Protein AF-A0A2P6V3L1-F1 (afdb_monomer_lite)

Structure (mmCIF, N/CA/C/O backbone):
data_AF-A0A2P6V3L1-F1
#
_entry.id   AF-A0A2P6V3L1-F1
#
loop_
_atom_site.group_PDB
_atom_site.id
_atom_site.type_symbol
_atom_site.label_atom_id
_atom_site.label_alt_id
_atom_site.label_comp_id
_atom_site.label_asym_id
_atom_site.label_entity_id
_atom_site.label_seq_id
_atom_site.pdbx_PDB_ins_code
_atom_site.Cartn_x
_atom_site.Cartn_y
_atom_site.Cartn_z
_atom_site.occupancy
_atom_site.B_iso_or_equiv
_atom_site.auth_seq_id
_atom_site.auth_comp_id
_atom_site.auth_asym_id
_atom_site.auth_atom_id
_atom_site.pdbx_PDB_model_num
ATOM 1 N N . MET A 1 1 ? 8.896 -0.816 -74.696 1.00 37.78 1 MET A N 1
ATOM 2 C CA . MET A 1 1 ? 9.570 0.491 -74.574 1.00 37.78 1 MET A CA 1
ATOM 3 C C . MET A 1 1 ? 8.512 1.565 -74.374 1.00 37.78 1 MET A C 1
ATOM 5 O O . MET A 1 1 ? 7.807 1.877 -75.319 1.00 37.78 1 MET A O 1
ATOM 9 N N . CYS A 1 2 ? 8.403 2.082 -73.152 1.00 23.98 2 CYS A N 1
ATOM 10 C CA . CYS A 1 2 ? 7.923 3.429 -72.828 1.00 23.98 2 CYS A CA 1
ATOM 11 C C . CYS A 1 2 ? 8.887 3.958 -71.746 1.00 23.98 2 CYS A C 1
ATOM 13 O O . CYS A 1 2 ? 9.281 3.156 -70.894 1.00 23.98 2 CYS A O 1
ATOM 15 N N . PRO A 1 3 ? 9.351 5.216 -71.835 1.00 32.38 3 PRO A N 1
ATOM 16 C CA . PRO A 1 3 ? 10.525 5.694 -71.113 1.00 32.38 3 PRO A CA 1
ATOM 17 C C . PRO A 1 3 ? 10.222 6.103 -69.665 1.00 32.38 3 PRO A C 1
ATOM 19 O O . PRO A 1 3 ? 9.070 6.211 -69.249 1.00 32.38 3 PRO A O 1
ATOM 22 N N . GLU A 1 4 ? 11.315 6.284 -68.931 1.00 28.19 4 GLU A N 1
ATOM 23 C CA . GLU A 1 4 ? 11.467 6.486 -67.492 1.00 28.19 4 GLU A CA 1
ATOM 24 C C . GLU A 1 4 ? 10.636 7.596 -66.829 1.00 28.19 4 GLU A C 1
ATOM 26 O O . GLU A 1 4 ? 10.233 8.600 -67.411 1.00 28.19 4 GLU A O 1
ATOM 31 N N . GLN A 1 5 ? 10.468 7.366 -65.528 1.00 36.22 5 GLN A N 1
ATOM 32 C CA . GLN A 1 5 ? 9.923 8.203 -64.469 1.00 36.22 5 GLN A CA 1
ATOM 33 C C . GLN A 1 5 ? 10.334 9.687 -64.550 1.00 36.22 5 GLN A C 1
ATOM 35 O O . GLN A 1 5 ? 11.491 10.037 -64.330 1.00 36.22 5 GLN A O 1
ATOM 40 N N . ALA A 1 6 ? 9.354 10.583 -64.698 1.00 31.94 6 ALA A N 1
ATOM 41 C CA . ALA A 1 6 ? 9.488 11.953 -64.211 1.00 31.94 6 ALA A CA 1
ATOM 42 C C . ALA A 1 6 ? 9.197 11.950 -62.702 1.00 31.94 6 ALA A C 1
ATOM 44 O O . ALA A 1 6 ? 8.049 11.823 -62.268 1.00 31.94 6 ALA A O 1
ATOM 45 N N . SER A 1 7 ? 10.250 12.049 -61.895 1.00 34.34 7 SER A N 1
ATOM 46 C CA . SER A 1 7 ? 10.140 12.311 -60.465 1.00 34.34 7 SER A CA 1
ATOM 47 C C . SER A 1 7 ? 9.341 13.603 -60.244 1.00 34.34 7 SER A C 1
ATOM 49 O O . SER A 1 7 ? 9.647 14.655 -60.806 1.00 34.34 7 SER A O 1
ATOM 51 N N . ARG A 1 8 ? 8.302 13.560 -59.401 1.00 41.12 8 ARG A N 1
ATOM 52 C CA . ARG A 1 8 ? 7.782 14.784 -58.778 1.00 41.12 8 ARG A CA 1
ATOM 53 C C . ARG A 1 8 ? 8.862 15.267 -57.814 1.00 41.12 8 ARG A C 1
ATOM 55 O O . ARG A 1 8 ? 8.897 14.841 -56.662 1.00 41.12 8 ARG A O 1
ATOM 62 N N . ALA A 1 9 ? 9.790 16.083 -58.306 1.00 43.53 9 ALA A N 1
ATOM 63 C CA . ALA A 1 9 ? 10.748 16.778 -57.462 1.00 43.53 9 ALA A CA 1
ATOM 64 C C . ALA A 1 9 ? 9.971 17.528 -56.368 1.00 43.53 9 ALA A C 1
ATOM 66 O O . ALA A 1 9 ? 9.026 18.260 -56.673 1.00 43.53 9 ALA A O 1
ATOM 67 N N . ARG A 1 10 ? 10.339 17.330 -55.093 1.00 47.22 10 ARG A N 1
ATOM 68 C CA . ARG A 1 10 ? 9.908 18.234 -54.016 1.00 47.22 10 ARG A CA 1
ATOM 69 C C . ARG A 1 10 ? 10.205 19.658 -54.481 1.00 47.22 10 ARG A C 1
ATOM 71 O O . ARG A 1 10 ? 11.307 19.904 -54.974 1.00 47.22 10 ARG A O 1
ATOM 78 N N . ALA A 1 11 ? 9.242 20.568 -54.337 1.00 52.59 11 ALA A N 1
ATOM 79 C CA . ALA A 1 11 ? 9.505 21.984 -54.552 1.00 52.59 11 ALA A CA 1
ATOM 80 C C . ALA A 1 11 ? 10.749 22.361 -53.724 1.00 52.59 11 ALA A C 1
ATOM 82 O O . ALA A 1 11 ? 10.802 22.011 -52.539 1.00 52.59 11 ALA A O 1
ATOM 83 N N . PRO A 1 12 ? 11.789 22.959 -54.328 1.00 59.66 12 PRO A N 1
ATOM 84 C CA . PRO A 1 12 ? 12.985 23.310 -53.581 1.00 59.66 12 PRO A CA 1
ATOM 85 C C . PRO A 1 12 ? 12.605 24.330 -52.506 1.00 59.66 12 PRO A C 1
ATOM 87 O O . PRO A 1 12 ? 11.958 25.325 -52.813 1.00 59.66 12 PRO A O 1
ATOM 90 N N . SER A 1 13 ? 13.007 24.096 -51.256 1.00 63.91 13 SER A N 1
ATOM 91 C CA . SER A 1 13 ? 12.918 25.116 -50.209 1.00 63.91 13 SER A CA 1
ATOM 92 C C . SER A 1 13 ? 13.825 26.289 -50.582 1.00 63.91 13 SER A C 1
ATOM 94 O O . SER A 1 13 ? 14.989 26.076 -50.938 1.00 63.91 13 SER A O 1
ATOM 96 N N . CYS A 1 14 ? 13.305 27.509 -50.518 1.00 70.69 14 CYS A N 1
ATOM 97 C CA . CYS A 1 14 ? 14.048 28.725 -50.829 1.00 70.69 14 CYS A CA 1
ATOM 98 C C . CYS A 1 14 ? 13.760 29.827 -49.803 1.00 70.69 14 CYS A C 1
ATOM 100 O O . CYS A 1 14 ? 12.819 29.724 -49.018 1.00 70.69 14 CYS A O 1
ATOM 102 N N . LEU A 1 15 ? 14.569 30.885 -49.806 1.00 72.69 15 LEU A N 1
ATOM 103 C CA . LEU A 1 15 ? 14.202 32.157 -49.184 1.00 72.69 15 LEU A CA 1
ATOM 104 C C . LEU A 1 15 ? 13.597 33.063 -50.258 1.00 72.69 15 LEU A C 1
ATOM 106 O O . LEU A 1 15 ? 14.152 33.128 -51.351 1.00 72.69 15 LEU A O 1
ATOM 110 N N . ALA A 1 16 ? 12.488 33.732 -49.943 1.00 70.06 16 ALA A N 1
ATOM 111 C CA . ALA A 1 16 ? 11.758 34.662 -50.806 1.00 70.06 16 ALA A CA 1
ATOM 112 C C . ALA A 1 16 ? 11.615 36.033 -50.111 1.00 70.06 16 ALA A C 1
ATOM 114 O O . ALA A 1 16 ? 11.674 36.094 -48.879 1.00 70.06 16 ALA A O 1
ATOM 115 N N . PRO A 1 17 ? 11.414 37.147 -50.839 1.00 64.38 17 PRO A N 1
ATOM 116 C CA . PRO A 1 17 ? 11.281 38.457 -50.217 1.00 64.38 17 PRO A CA 1
ATOM 117 C C . PRO A 1 17 ? 9.908 38.601 -49.551 1.00 64.38 17 PRO A C 1
ATOM 119 O O . PRO A 1 17 ? 8.892 38.153 -50.081 1.00 64.38 17 PRO A O 1
ATOM 122 N N . SER A 1 18 ? 9.860 39.273 -48.405 1.00 63.53 18 SER A N 1
ATOM 123 C CA . SER A 1 18 ? 8.617 39.658 -47.734 1.00 63.53 18 SER A CA 1
ATOM 124 C C . SER A 1 18 ? 8.786 41.032 -47.101 1.00 63.53 18 SER A C 1
ATOM 126 O O . SER A 1 18 ? 9.511 41.182 -46.119 1.00 63.53 18 SER A O 1
ATOM 128 N N . GLY A 1 19 ? 8.159 42.057 -47.681 1.00 68.31 19 GLY A N 1
ATOM 129 C CA . GLY A 1 19 ? 8.434 43.445 -47.297 1.00 68.31 19 GLY A CA 1
ATOM 130 C C . GLY A 1 19 ? 9.879 43.830 -47.634 1.00 68.31 19 GLY A C 1
ATOM 131 O O . GLY A 1 19 ? 10.278 43.657 -48.777 1.00 68.31 19 GLY A O 1
ATOM 132 N N . LEU A 1 20 ? 10.653 44.307 -46.649 1.00 62.16 20 LEU A N 1
ATOM 133 C CA . LEU A 1 20 ? 12.092 44.632 -46.760 1.00 62.16 20 LEU A CA 1
ATOM 134 C C . LEU A 1 20 ? 13.010 43.505 -46.227 1.00 62.16 20 LEU A C 1
ATOM 136 O O . LEU A 1 20 ? 14.157 43.754 -45.856 1.00 62.16 20 LEU A O 1
ATOM 140 N N . HIS A 1 21 ? 12.504 42.268 -46.142 1.00 62.81 21 HIS A N 1
ATOM 141 C CA . HIS A 1 21 ? 13.187 41.131 -45.504 1.00 62.81 21 HIS A CA 1
ATOM 142 C C . HIS A 1 21 ? 13.161 39.859 -46.369 1.00 62.81 21 HIS A C 1
ATOM 144 O O . HIS A 1 21 ? 12.528 39.832 -47.429 1.00 62.81 21 HIS A O 1
ATOM 150 N N . ALA A 1 22 ? 13.847 38.806 -45.912 1.00 69.69 22 ALA A N 1
ATOM 151 C CA . ALA A 1 22 ? 13.809 37.457 -46.478 1.00 69.69 22 ALA A CA 1
ATOM 152 C C . ALA A 1 22 ? 12.977 36.525 -45.579 1.00 69.69 22 ALA A C 1
ATOM 154 O O . ALA A 1 22 ? 13.105 36.576 -44.360 1.00 69.69 22 ALA A O 1
ATOM 155 N N . ARG A 1 23 ? 12.151 35.650 -46.159 1.00 72.44 23 ARG A N 1
ATOM 156 C CA . ARG A 1 23 ? 11.397 34.616 -45.430 1.00 72.44 23 ARG A CA 1
ATOM 157 C C . ARG A 1 23 ? 11.550 33.239 -46.077 1.00 72.44 23 ARG A C 1
ATOM 159 O O . ARG A 1 23 ? 11.664 33.168 -47.301 1.00 72.44 23 ARG A O 1
ATOM 166 N N . PRO A 1 24 ? 11.497 32.136 -45.313 1.00 72.38 24 PRO A N 1
ATOM 167 C CA . PRO A 1 24 ? 11.460 30.792 -45.883 1.00 72.38 24 PRO A CA 1
ATOM 168 C C . PRO A 1 24 ? 10.178 30.558 -46.690 1.00 72.38 24 PRO A C 1
ATOM 170 O O . PRO A 1 24 ? 9.092 30.982 -46.290 1.00 72.38 24 PRO A O 1
ATOM 173 N N . SER A 1 25 ? 10.293 29.856 -47.816 1.00 67.31 25 SER A N 1
ATOM 174 C CA . SER A 1 25 ? 9.160 29.431 -48.633 1.00 67.31 25 SER A CA 1
ATOM 175 C C . SER A 1 25 ? 9.357 28.026 -49.197 1.00 67.31 25 SER A C 1
ATOM 177 O O . SER A 1 25 ? 10.472 27.572 -49.468 1.00 67.31 25 SER A O 1
ATOM 179 N N . THR A 1 26 ? 8.235 27.328 -49.357 1.00 67.75 26 THR A N 1
ATOM 180 C CA . THR A 1 26 ? 8.134 26.023 -50.028 1.00 67.75 26 THR A CA 1
ATOM 181 C C . THR A 1 26 ? 7.136 26.054 -51.189 1.00 67.75 26 THR A C 1
ATOM 183 O O . THR A 1 26 ? 6.899 25.033 -51.836 1.00 67.75 26 THR A O 1
ATOM 186 N N . GLU A 1 27 ? 6.572 27.230 -51.483 1.00 69.94 27 GLU A N 1
ATOM 187 C CA . GLU A 1 27 ? 5.659 27.458 -52.599 1.00 69.94 27 GLU A CA 1
ATOM 188 C C . GLU A 1 27 ? 6.399 27.242 -53.921 1.00 69.94 27 GLU A C 1
ATOM 190 O O . GLU A 1 27 ? 7.359 27.945 -54.247 1.00 69.94 27 GLU A O 1
ATOM 195 N N . PHE A 1 28 ? 5.940 26.274 -54.719 1.00 65.75 28 PHE A N 1
ATOM 196 C CA . PHE A 1 28 ? 6.568 25.952 -56.001 1.00 65.75 28 PHE A CA 1
ATOM 197 C C . PHE A 1 28 ? 6.594 27.173 -56.929 1.00 65.75 28 PHE A C 1
ATOM 199 O O . PHE A 1 28 ? 7.574 27.402 -57.628 1.00 65.75 28 PHE A O 1
ATOM 206 N N . THR A 1 29 ? 5.550 27.996 -56.919 1.00 65.75 29 THR A N 1
ATOM 207 C CA . THR A 1 29 ? 5.451 29.212 -57.732 1.00 65.75 29 THR A CA 1
ATOM 208 C C . THR A 1 29 ? 6.454 30.296 -57.342 1.00 65.75 29 THR A C 1
ATOM 210 O O . THR A 1 29 ? 6.946 30.988 -58.235 1.00 65.75 29 THR A O 1
ATOM 213 N N . GLU A 1 30 ? 6.801 30.400 -56.056 1.00 67.31 30 GLU A N 1
ATOM 214 C CA . GLU A 1 30 ? 7.818 31.329 -55.542 1.00 67.31 30 GLU A CA 1
ATOM 215 C C . GLU A 1 30 ? 9.232 30.783 -55.787 1.00 67.31 30 GLU A C 1
ATOM 217 O O . GLU A 1 30 ? 10.089 31.483 -56.317 1.00 67.31 30 GLU A O 1
ATOM 222 N N . CYS A 1 31 ? 9.464 29.499 -55.498 1.00 63.47 31 CYS A N 1
ATOM 223 C CA . CYS A 1 31 ? 10.795 28.895 -55.573 1.00 63.47 31 CYS A CA 1
ATOM 224 C C . CYS A 1 31 ? 11.206 28.390 -56.972 1.00 63.47 31 CYS A C 1
ATOM 226 O O . CYS A 1 31 ? 12.358 27.984 -57.152 1.00 63.47 31 CYS A O 1
ATOM 228 N N . SER A 1 32 ? 10.301 28.413 -57.963 1.00 61.22 32 SER A N 1
ATOM 229 C CA . SER A 1 32 ? 10.549 27.882 -59.323 1.00 61.22 32 SER A CA 1
ATOM 230 C C . SER A 1 32 ? 10.460 28.921 -60.443 1.00 61.22 32 SER A C 1
ATOM 232 O O . SER A 1 32 ? 10.711 28.590 -61.602 1.00 61.22 32 SER A O 1
ATOM 234 N N . ARG A 1 33 ? 10.112 30.177 -60.140 1.00 56.62 33 ARG A N 1
ATOM 235 C CA . ARG A 1 33 ? 10.193 31.295 -61.095 1.00 56.62 33 ARG A CA 1
ATOM 236 C C . ARG A 1 33 ? 11.361 32.192 -60.689 1.00 56.62 33 ARG A C 1
ATOM 238 O O . ARG A 1 33 ? 11.639 32.320 -59.507 1.00 56.62 33 ARG A O 1
ATOM 245 N N . ASN A 1 34 ? 12.052 32.806 -61.654 1.00 54.53 34 ASN A N 1
ATOM 246 C CA . ASN A 1 34 ? 13.275 33.621 -61.473 1.00 54.53 34 ASN A CA 1
ATOM 247 C C . ASN A 1 34 ? 13.102 34.912 -60.625 1.00 54.53 34 ASN A C 1
ATOM 249 O O . ASN A 1 34 ? 13.863 35.863 -60.772 1.00 54.53 34 ASN A O 1
ATOM 253 N N . TRP A 1 35 ? 12.116 34.960 -59.734 1.00 52.78 35 TRP A N 1
ATOM 254 C CA . TRP A 1 35 ? 11.824 36.051 -58.812 1.00 52.78 35 TRP A CA 1
ATOM 255 C C . TRP A 1 35 ? 12.262 35.681 -57.393 1.00 52.78 35 TRP A C 1
ATOM 257 O O . TRP A 1 35 ? 11.455 35.615 -56.473 1.00 52.78 35 TRP A O 1
ATOM 267 N N . GLY A 1 36 ? 13.569 35.464 -57.228 1.00 56.91 36 GLY A N 1
ATOM 268 C CA . GLY A 1 36 ? 14.172 35.443 -55.901 1.00 56.91 36 GLY A CA 1
ATOM 269 C C . GLY A 1 36 ? 14.320 34.074 -55.254 1.00 56.91 36 GLY A C 1
ATOM 270 O O . GLY A 1 36 ? 13.694 33.783 -54.243 1.00 56.91 36 GLY A O 1
ATOM 271 N N . ARG A 1 37 ? 15.211 33.249 -55.811 1.00 65.69 37 ARG A N 1
ATOM 272 C CA . ARG A 1 37 ? 15.712 32.047 -55.141 1.00 65.69 37 ARG A CA 1
ATOM 273 C C . ARG A 1 37 ? 17.065 32.366 -54.517 1.00 65.69 37 ARG A C 1
ATOM 275 O O . ARG A 1 37 ? 18.056 32.470 -55.239 1.00 65.69 37 ARG A O 1
ATOM 282 N N . TRP A 1 38 ? 17.109 32.490 -53.197 1.00 70.62 38 TRP A N 1
ATOM 283 C CA . TRP A 1 38 ? 18.362 32.687 -52.467 1.00 70.62 38 TRP A CA 1
ATOM 284 C C . TRP A 1 38 ? 18.666 31.485 -51.579 1.00 70.62 38 TRP A C 1
ATOM 286 O O . TRP A 1 38 ? 17.766 30.939 -50.937 1.00 70.62 38 TRP A O 1
ATOM 296 N N . GLY A 1 39 ? 19.928 31.043 -51.597 1.00 65.00 39 GLY A N 1
ATOM 297 C CA . GLY A 1 39 ? 20.393 29.891 -50.822 1.00 65.00 39 GLY A CA 1
ATOM 298 C C . GLY A 1 39 ? 20.667 30.234 -49.361 1.00 65.00 39 GLY A C 1
ATOM 299 O O . GLY A 1 39 ? 20.747 29.342 -48.522 1.00 65.00 39 GLY A O 1
ATOM 300 N N . SER A 1 40 ? 20.783 31.526 -49.051 1.00 68.12 40 SER A N 1
ATOM 301 C CA . SER A 1 40 ? 20.912 32.039 -47.692 1.00 68.12 40 SER A CA 1
ATOM 302 C C . SER A 1 40 ? 20.305 33.433 -47.566 1.00 68.12 40 SER A C 1
ATOM 304 O O . SER A 1 40 ? 20.115 34.149 -48.553 1.00 68.12 40 SER A O 1
ATOM 306 N N . GLU A 1 41 ? 20.025 33.831 -46.329 1.00 67.44 41 GLU A N 1
ATOM 307 C CA . GLU A 1 41 ? 19.494 35.155 -46.012 1.00 67.44 41 GLU A CA 1
ATOM 308 C C . GLU A 1 41 ? 20.461 36.259 -46.453 1.00 67.44 41 GLU A C 1
ATOM 310 O O . GLU A 1 41 ? 20.039 37.237 -47.063 1.00 67.44 41 GLU A O 1
ATOM 315 N N . ASN A 1 42 ? 21.769 36.039 -46.292 1.00 72.56 42 ASN A N 1
ATOM 316 C CA . ASN A 1 42 ? 22.811 36.958 -46.755 1.00 72.56 42 ASN A CA 1
ATOM 317 C C . ASN A 1 42 ? 22.757 37.208 -48.271 1.00 72.56 42 ASN A C 1
ATOM 319 O O . ASN A 1 42 ? 22.988 38.329 -48.717 1.00 72.56 42 ASN A O 1
ATOM 323 N N . GLU A 1 43 ? 22.430 36.192 -49.074 1.00 74.25 43 GLU A N 1
ATOM 324 C CA . GLU A 1 43 ? 22.296 36.356 -50.526 1.00 74.25 43 GLU A CA 1
ATOM 325 C C . GLU A 1 43 ? 21.012 37.095 -50.919 1.00 74.25 43 GLU A C 1
ATOM 327 O O . GLU A 1 43 ? 21.024 37.864 -51.884 1.00 74.25 43 GLU A O 1
ATOM 332 N N . CYS A 1 44 ? 19.915 36.862 -50.190 1.00 73.25 44 CYS A N 1
ATOM 333 C CA . CYS A 1 44 ? 18.645 37.563 -50.391 1.00 73.25 44 CYS A CA 1
ATOM 334 C C . CYS A 1 44 ? 18.766 39.043 -50.031 1.00 73.25 44 CYS A C 1
ATOM 336 O O . CYS A 1 44 ? 18.272 39.914 -50.747 1.00 73.25 44 CYS A O 1
ATOM 338 N N . CYS A 1 45 ? 19.458 39.309 -48.929 1.00 71.44 45 CYS A N 1
ATOM 339 C CA . CYS A 1 45 ? 19.545 40.609 -48.291 1.00 71.44 45 CYS A CA 1
ATOM 340 C C . CYS A 1 45 ? 20.734 41.461 -48.734 1.00 71.44 45 CYS A C 1
ATOM 342 O O . CYS A 1 45 ? 20.880 42.579 -48.242 1.00 71.44 45 CYS A O 1
ATOM 344 N N . ALA A 1 46 ? 21.562 40.976 -49.663 1.00 76.38 46 ALA A N 1
ATOM 345 C CA . ALA A 1 46 ? 22.621 41.778 -50.258 1.00 76.38 46 ALA A CA 1
ATOM 346 C C . ALA A 1 46 ? 22.030 42.954 -51.073 1.00 76.38 46 ALA A C 1
ATOM 348 O O . ALA A 1 46 ? 21.073 42.747 -51.831 1.00 76.38 46 ALA A O 1
ATOM 349 N N . PRO A 1 47 ? 22.588 44.176 -50.960 1.00 75.81 47 PRO A N 1
ATOM 350 C CA . PRO A 1 47 ? 22.120 45.333 -51.720 1.00 75.81 47 PRO A CA 1
ATOM 351 C C . PRO A 1 47 ? 22.072 45.070 -53.229 1.00 75.81 47 PRO A C 1
ATOM 353 O O . PRO A 1 47 ? 23.004 44.506 -53.804 1.00 75.81 47 PRO A O 1
ATOM 356 N N . GLY A 1 48 ? 20.966 45.451 -53.869 1.00 67.12 48 GLY A N 1
ATOM 357 C CA . GLY A 1 48 ? 20.730 45.236 -55.300 1.00 67.12 48 GLY A CA 1
ATOM 358 C C . GLY A 1 48 ? 20.257 43.825 -55.676 1.00 67.12 48 GLY A C 1
ATOM 359 O O . GLY A 1 48 ? 20.161 43.524 -56.866 1.00 67.12 48 GLY A O 1
ATOM 360 N N . ARG A 1 49 ? 19.968 42.952 -54.697 1.00 78.69 49 ARG A N 1
ATOM 361 C CA . ARG A 1 49 ? 19.348 41.633 -54.927 1.00 78.69 49 ARG A CA 1
ATOM 362 C C . ARG A 1 49 ? 17.832 41.709 -54.781 1.00 78.69 49 ARG A C 1
ATOM 364 O O . ARG A 1 49 ? 17.171 42.200 -55.686 1.00 78.69 49 ARG A O 1
ATOM 371 N N . ALA A 1 50 ? 17.272 41.211 -53.678 1.00 68.94 50 ALA A N 1
ATOM 372 C CA . ALA A 1 50 ? 15.834 41.305 -53.429 1.00 68.94 50 ALA A CA 1
ATOM 373 C C . ALA A 1 50 ? 15.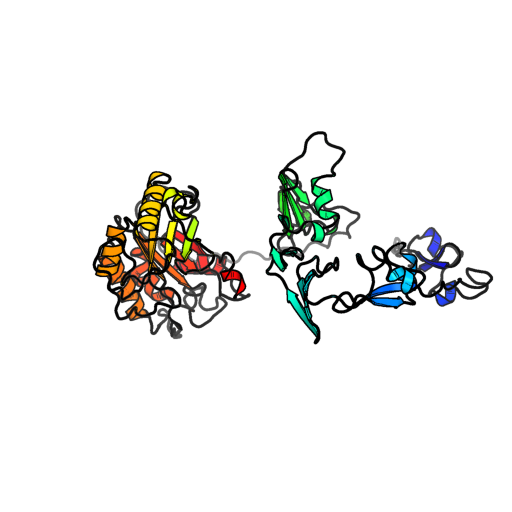394 42.749 -53.133 1.00 68.94 50 ALA A C 1
ATOM 375 O O . ALA A 1 50 ? 14.267 43.123 -53.441 1.00 68.94 50 ALA A O 1
ATOM 376 N N . HIS A 1 51 ? 16.307 43.544 -52.560 1.00 64.50 51 HIS A N 1
ATOM 377 C CA . HIS A 1 51 ? 16.077 44.906 -52.077 1.00 64.50 51 HIS A CA 1
ATOM 378 C C . HIS A 1 51 ? 17.190 45.833 -52.571 1.00 64.50 51 HIS A C 1
ATOM 380 O O . HIS A 1 51 ? 18.366 45.458 -52.559 1.00 64.50 51 HIS A O 1
ATOM 386 N N . THR A 1 52 ? 16.841 47.049 -52.994 1.00 67.19 52 THR A N 1
ATOM 387 C CA . THR A 1 52 ? 17.777 48.025 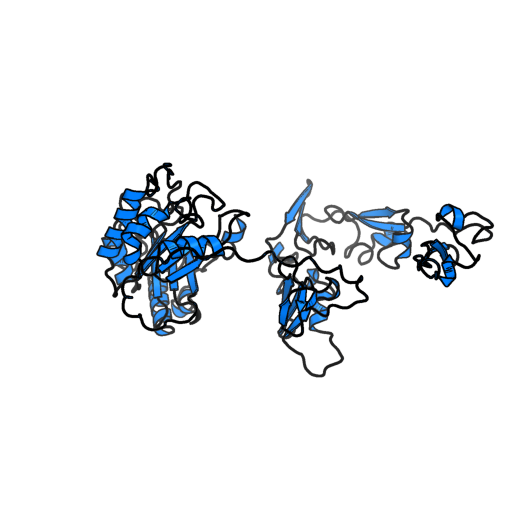-53.586 1.00 67.19 52 THR A CA 1
ATOM 388 C C . THR A 1 52 ? 18.891 48.451 -52.630 1.00 67.19 52 THR A C 1
ATOM 390 O O . THR A 1 52 ? 20.026 48.609 -53.065 1.00 67.19 52 THR A O 1
ATOM 393 N N . GLU A 1 53 ? 18.600 48.552 -51.332 1.00 69.50 53 GLU A N 1
ATOM 394 C CA . GLU A 1 53 ? 19.553 48.969 -50.288 1.00 69.50 53 GLU A CA 1
ATOM 395 C C . GLU A 1 53 ? 19.992 47.809 -49.369 1.00 69.50 53 GLU A C 1
ATOM 397 O O . GLU A 1 53 ? 20.735 48.009 -48.412 1.00 69.50 53 GLU A O 1
ATOM 402 N N . GLY A 1 54 ? 19.577 46.577 -49.687 1.00 67.62 54 GLY A N 1
ATOM 403 C CA . GLY A 1 54 ? 19.715 45.399 -48.824 1.00 67.62 54 GLY A CA 1
ATOM 404 C C . GLY A 1 54 ? 18.524 45.240 -47.872 1.00 67.62 54 GLY A C 1
ATOM 405 O O . GLY A 1 54 ? 17.660 46.113 -47.805 1.00 67.62 54 GLY A O 1
ATOM 406 N N . CYS A 1 55 ? 18.426 44.105 -47.170 1.00 68.25 55 CYS A N 1
ATOM 407 C CA . CYS A 1 55 ? 17.381 43.973 -46.147 1.00 68.25 55 CYS A CA 1
ATOM 408 C C . CYS A 1 55 ? 17.694 44.897 -44.973 1.00 68.25 55 CYS A C 1
ATOM 410 O O . CYS A 1 55 ? 18.834 44.958 -44.506 1.00 68.25 55 CYS A O 1
ATOM 412 N N . THR A 1 56 ? 16.677 45.553 -44.429 1.00 62.84 56 THR A N 1
ATOM 413 C CA . THR A 1 56 ? 16.842 46.310 -43.189 1.00 62.84 56 THR A CA 1
ATOM 414 C C . THR A 1 56 ? 17.020 45.308 -42.045 1.00 62.84 56 THR A C 1
ATOM 416 O O . THR A 1 56 ? 16.087 44.570 -41.728 1.00 62.84 56 THR A O 1
ATOM 419 N N . LYS A 1 57 ? 18.207 45.239 -41.424 1.00 58.03 57 LYS A N 1
ATOM 420 C CA . LYS A 1 57 ? 18.341 44.563 -40.123 1.00 58.03 57 LYS A CA 1
ATOM 421 C C . LYS A 1 57 ? 17.535 45.378 -39.122 1.00 58.03 57 LYS A C 1
ATOM 423 O O . LYS A 1 57 ? 17.817 46.562 -38.948 1.00 58.03 57 LYS A O 1
ATOM 428 N N . LYS A 1 58 ? 16.519 44.779 -38.501 1.00 59.75 58 LYS A N 1
ATOM 429 C CA . LYS A 1 58 ? 15.839 45.454 -37.399 1.00 59.75 58 LYS A CA 1
ATOM 430 C C . LYS A 1 58 ? 16.755 45.428 -36.182 1.00 59.75 58 LYS A C 1
ATOM 432 O O . LYS A 1 58 ? 17.477 44.449 -35.972 1.00 59.75 58 LYS A O 1
ATOM 437 N N . GLU A 1 59 ? 16.733 46.530 -35.436 1.00 65.69 59 GLU A N 1
ATOM 438 C CA . GLU A 1 59 ? 17.459 46.671 -34.177 1.00 65.69 59 GLU A CA 1
ATOM 439 C C . GLU A 1 59 ? 17.212 45.436 -33.290 1.00 65.69 59 GLU A C 1
ATOM 441 O O . GLU A 1 59 ? 16.092 44.911 -33.274 1.00 65.69 59 GLU A O 1
ATOM 446 N N . PRO A 1 60 ? 18.244 44.946 -32.585 1.00 80.19 60 PRO A N 1
ATOM 447 C CA . PRO A 1 60 ? 18.081 43.893 -31.587 1.00 80.19 60 PRO A CA 1
ATOM 448 C C . PRO A 1 60 ? 16.958 44.232 -30.606 1.00 80.19 60 PRO A C 1
ATOM 450 O O . PRO A 1 60 ? 16.827 45.377 -30.179 1.00 80.19 60 PRO A O 1
ATOM 453 N N . CYS A 1 61 ? 16.175 43.226 -30.233 1.00 86.25 61 CYS A N 1
ATOM 454 C CA . CYS A 1 61 ? 15.071 43.377 -29.293 1.00 86.25 61 CYS A CA 1
ATOM 455 C C . CYS A 1 61 ? 15.438 42.804 -27.923 1.00 86.25 61 CYS A C 1
ATOM 457 O O . CYS A 1 61 ? 16.404 42.055 -27.780 1.00 86.25 61 CYS A O 1
ATOM 459 N N . TYR A 1 62 ? 14.651 43.140 -26.909 1.00 91.25 62 TYR A N 1
ATOM 460 C CA . TYR A 1 62 ? 14.759 42.566 -25.575 1.00 91.25 62 TYR A CA 1
ATOM 461 C C . TYR A 1 62 ? 13.656 41.540 -25.353 1.00 91.25 62 TYR A C 1
ATOM 463 O O . TYR A 1 62 ? 12.519 41.730 -25.786 1.00 91.25 62 TYR A O 1
ATOM 471 N N . VAL A 1 63 ? 13.994 40.449 -24.677 1.00 87.50 63 VAL A N 1
ATOM 472 C CA . VAL A 1 63 ? 13.058 39.391 -24.287 1.00 87.50 63 VAL A CA 1
ATOM 473 C C . VAL A 1 63 ? 13.255 39.041 -22.821 1.00 87.50 63 VAL A C 1
ATOM 475 O O . VAL A 1 63 ? 14.348 39.222 -22.281 1.00 87.50 63 VAL A O 1
ATOM 478 N N . ALA A 1 64 ? 12.209 38.524 -22.178 1.00 82.19 64 ALA A N 1
ATOM 479 C CA . ALA A 1 64 ? 12.336 37.949 -20.845 1.00 82.19 64 ALA A CA 1
ATOM 480 C C . ALA A 1 64 ? 13.386 36.825 -20.873 1.00 82.19 64 ALA A C 1
ATOM 482 O O . ALA A 1 64 ? 13.365 35.986 -21.775 1.00 82.19 64 ALA A O 1
ATOM 483 N N . ASN A 1 65 ? 14.322 36.844 -19.922 1.00 81.88 65 ASN A N 1
ATOM 484 C CA . ASN A 1 65 ? 15.451 35.916 -19.890 1.00 81.88 65 ASN A CA 1
ATOM 485 C C . ASN A 1 65 ? 15.578 35.227 -18.529 1.00 81.88 65 ASN A C 1
ATOM 487 O O . ASN A 1 65 ? 15.324 34.032 -18.420 1.00 81.88 65 ASN A O 1
ATOM 491 N N . GLY A 1 66 ? 15.943 35.973 -17.484 1.00 72.62 66 GLY A N 1
ATOM 492 C CA . GLY A 1 66 ? 15.951 35.452 -16.117 1.00 72.62 66 GLY A CA 1
ATOM 493 C C . GLY A 1 66 ? 14.572 35.604 -15.491 1.00 72.62 66 GLY A C 1
ATOM 494 O O . GLY A 1 66 ? 13.977 36.672 -15.609 1.00 72.62 66 GLY A O 1
ATOM 495 N N . TRP A 1 67 ? 14.076 34.556 -14.839 1.00 64.12 67 TRP A N 1
ATOM 496 C CA . TRP A 1 67 ? 12.776 34.560 -14.158 1.00 64.12 67 TRP A CA 1
ATOM 497 C C . TRP A 1 67 ? 12.933 34.563 -12.633 1.00 64.12 67 TRP A C 1
ATOM 499 O O . TRP A 1 67 ? 12.276 35.344 -11.959 1.00 64.12 67 TRP A O 1
ATOM 509 N N . TYR A 1 68 ? 13.864 33.778 -12.084 1.00 56.78 68 TYR A N 1
ATOM 510 C CA . TYR A 1 68 ? 14.151 33.725 -10.645 1.00 56.78 68 TYR A CA 1
ATOM 511 C C . TYR A 1 68 ? 15.637 33.409 -10.403 1.00 56.78 68 TYR A C 1
ATOM 513 O O . TYR A 1 68 ? 16.236 32.714 -11.228 1.00 56.78 68 TYR A O 1
ATOM 521 N N . PRO A 1 69 ? 16.273 33.901 -9.316 1.00 52.81 69 PRO A N 1
ATOM 522 C CA . PRO A 1 69 ? 15.767 34.821 -8.281 1.00 52.81 69 PRO A CA 1
ATOM 523 C C . PRO A 1 69 ? 15.760 36.302 -8.703 1.00 52.81 69 PRO A C 1
ATOM 525 O O . PRO A 1 69 ? 15.391 37.175 -7.920 1.00 52.81 69 PRO A O 1
ATOM 528 N N . ALA A 1 70 ? 16.183 36.602 -9.932 1.00 63.03 70 ALA A N 1
ATOM 529 C CA . ALA A 1 70 ? 16.113 37.937 -10.506 1.00 63.03 70 ALA A CA 1
ATOM 530 C C . ALA A 1 70 ? 15.383 37.878 -11.847 1.00 63.03 70 ALA A C 1
ATOM 532 O O . ALA A 1 70 ? 15.829 37.201 -12.782 1.00 63.03 70 ALA A O 1
ATOM 533 N N . ARG A 1 71 ? 14.279 38.622 -11.939 1.00 80.69 71 ARG A N 1
ATOM 534 C CA . ARG A 1 71 ? 13.570 38.825 -13.202 1.00 80.69 71 ARG A CA 1
ATOM 535 C C . ARG A 1 71 ? 14.358 39.807 -14.038 1.00 80.69 71 ARG A C 1
ATOM 537 O O . ARG A 1 71 ? 14.542 40.954 -13.632 1.00 80.69 71 ARG A O 1
ATOM 544 N N . THR A 1 72 ? 14.859 39.341 -15.171 1.00 83.00 72 THR A N 1
ATOM 545 C CA . THR A 1 72 ? 15.710 40.125 -16.064 1.00 83.00 72 THR A CA 1
ATOM 546 C C . THR A 1 72 ? 15.258 39.962 -17.502 1.00 83.00 72 THR A C 1
ATOM 548 O O . THR A 1 72 ? 14.675 38.944 -17.894 1.00 83.00 72 THR A O 1
ATOM 551 N N . CYS A 1 73 ? 15.551 40.977 -18.300 1.00 88.81 73 CYS A N 1
ATOM 552 C CA . CYS A 1 73 ? 15.393 40.932 -19.738 1.00 88.81 73 CYS A CA 1
ATOM 553 C C . CYS A 1 73 ? 16.770 40.917 -20.391 1.00 88.81 73 CYS A C 1
ATOM 555 O O . CYS A 1 73 ? 17.703 41.548 -19.905 1.00 88.81 73 CYS A O 1
ATOM 557 N N . ALA A 1 74 ? 16.911 40.175 -21.484 1.00 87.75 74 ALA A N 1
ATOM 558 C CA . ALA A 1 74 ? 18.151 40.125 -22.241 1.00 87.75 74 ALA A CA 1
ATOM 559 C C . ALA A 1 74 ? 17.925 40.561 -23.679 1.00 87.75 74 ALA A C 1
ATOM 561 O O . ALA A 1 74 ? 16.887 40.298 -24.290 1.00 87.75 74 ALA A O 1
ATOM 562 N N . LYS A 1 75 ? 18.948 41.216 -24.214 1.00 91.62 75 LYS A N 1
ATOM 563 C CA . LYS A 1 75 ? 19.020 41.617 -25.609 1.00 91.62 75 LYS A CA 1
ATOM 564 C C . LYS A 1 75 ? 19.278 40.394 -26.489 1.00 91.62 75 LYS A C 1
ATOM 566 O O . LYS A 1 75 ? 20.188 39.617 -26.206 1.00 91.62 75 LYS A O 1
ATOM 571 N N . THR A 1 76 ? 18.524 40.250 -27.572 1.00 82.94 76 THR A N 1
ATOM 572 C CA . THR A 1 76 ? 18.729 39.222 -28.595 1.00 82.94 76 THR A CA 1
ATOM 573 C C . THR A 1 76 ? 18.799 39.839 -29.987 1.00 82.94 76 THR A C 1
ATOM 575 O O . THR A 1 76 ? 18.119 40.816 -30.303 1.00 82.94 76 THR A O 1
ATOM 578 N N . GLU A 1 77 ? 19.649 39.255 -30.827 1.00 80.81 77 GLU A N 1
ATOM 579 C CA . GLU A 1 77 ? 19.789 39.603 -32.244 1.00 80.81 77 GLU A CA 1
ATOM 580 C C . GLU A 1 77 ? 19.023 38.631 -33.159 1.00 80.81 77 GLU A C 1
ATOM 582 O O . GLU A 1 77 ? 18.996 38.830 -34.377 1.00 80.81 77 GLU A O 1
ATOM 587 N N . ASP A 1 78 ? 18.378 37.605 -32.584 1.00 77.81 78 ASP A N 1
ATOM 588 C CA . ASP A 1 78 ? 17.574 36.626 -33.317 1.00 77.81 78 ASP A CA 1
ATOM 589 C C . ASP A 1 78 ? 16.335 37.294 -33.924 1.00 77.81 78 ASP A C 1
ATOM 591 O O . ASP A 1 78 ? 15.364 37.650 -33.248 1.00 77.81 78 ASP A O 1
ATOM 595 N N . GLN A 1 79 ? 16.376 37.449 -35.244 1.00 71.56 79 GLN A N 1
ATOM 596 C CA . GLN A 1 79 ? 15.339 38.136 -35.998 1.00 71.56 79 GLN A CA 1
ATOM 597 C C . GLN A 1 79 ? 14.012 37.369 -36.009 1.00 71.56 79 GLN A C 1
ATOM 599 O O . GLN A 1 79 ? 12.963 38.004 -36.077 1.00 71.56 79 GLN A O 1
ATOM 604 N N . GLY A 1 80 ? 14.018 36.037 -35.880 1.00 67.56 80 GLY A N 1
ATOM 605 C CA . GLY A 1 80 ? 12.789 35.248 -35.773 1.00 67.56 80 GLY A CA 1
ATOM 606 C C . GLY A 1 80 ? 12.048 35.536 -34.469 1.00 67.56 80 GLY A C 1
ATOM 607 O O . GLY A 1 80 ? 10.824 35.673 -34.460 1.00 67.56 80 GLY A O 1
ATOM 608 N N . ILE A 1 81 ? 12.793 35.720 -33.377 1.00 70.31 81 ILE A N 1
ATOM 609 C CA . ILE A 1 81 ? 12.242 36.104 -32.074 1.00 70.31 81 ILE A CA 1
ATOM 610 C C . ILE A 1 81 ? 11.745 37.549 -32.098 1.00 70.31 81 ILE A C 1
ATOM 612 O O . ILE A 1 81 ? 10.610 37.811 -31.704 1.00 70.31 81 ILE A O 1
ATOM 616 N N . CYS A 1 82 ? 12.541 38.480 -32.624 1.00 75.75 82 CYS A N 1
ATOM 617 C CA . CYS A 1 82 ? 12.161 39.892 -32.667 1.00 75.75 82 CYS A CA 1
ATOM 618 C C . CYS A 1 82 ? 10.971 40.187 -33.596 1.00 75.75 82 CYS A C 1
ATOM 620 O O . CYS A 1 82 ? 10.365 41.255 -33.505 1.00 75.75 82 CYS A O 1
ATOM 622 N N . GLN A 1 83 ? 10.617 39.254 -34.485 1.00 66.19 83 GLN A N 1
ATOM 623 C CA . GLN A 1 83 ? 9.545 39.425 -35.469 1.00 66.19 83 GLN A CA 1
ATOM 624 C C . GLN A 1 83 ? 8.300 38.571 -35.191 1.00 66.19 83 GLN A C 1
ATOM 626 O O . GLN A 1 83 ? 7.313 38.702 -35.911 1.00 66.19 83 GLN A O 1
ATOM 631 N N . ARG A 1 84 ? 8.286 37.744 -34.133 1.00 69.69 84 ARG A N 1
ATOM 632 C CA . ARG A 1 84 ? 7.153 36.843 -33.827 1.00 69.69 84 ARG A CA 1
ATOM 633 C C . ARG A 1 84 ? 5.868 37.552 -33.376 1.00 69.69 84 ARG A C 1
ATOM 635 O O . ARG A 1 84 ? 4.835 36.906 -33.241 1.00 69.69 84 ARG A O 1
ATOM 642 N N . GLY A 1 85 ? 5.928 38.863 -33.137 1.00 61.94 85 GLY A N 1
ATOM 643 C CA . GLY A 1 85 ? 4.771 39.704 -32.808 1.00 61.94 85 GLY A CA 1
ATOM 644 C C . GLY A 1 85 ? 4.308 39.647 -31.349 1.00 61.94 85 GLY A C 1
ATOM 645 O O . GLY A 1 85 ? 3.343 40.320 -31.005 1.00 61.94 85 GLY A O 1
ATOM 646 N N . TRP A 1 86 ? 4.985 38.885 -30.488 1.00 71.12 86 TRP A N 1
ATOM 647 C CA . TRP A 1 86 ? 4.699 38.801 -29.054 1.00 71.12 86 TRP A CA 1
ATOM 648 C C . TRP A 1 86 ? 5.983 38.560 -28.250 1.00 71.12 86 TRP A C 1
ATOM 650 O O . TRP A 1 86 ? 6.916 37.914 -28.732 1.00 71.12 86 TRP A O 1
ATOM 660 N N . GLY A 1 87 ? 6.040 39.081 -27.021 1.00 74.44 87 GLY A N 1
ATOM 661 C CA . GLY A 1 87 ? 7.158 38.859 -26.096 1.00 74.44 87 GLY A CA 1
ATOM 662 C C . GLY A 1 87 ? 8.524 39.320 -26.620 1.00 74.44 87 GLY A C 1
ATOM 663 O O . GLY A 1 87 ? 9.513 38.636 -26.366 1.00 74.44 87 GLY A O 1
ATOM 664 N N . ALA A 1 88 ? 8.562 40.403 -27.400 1.00 84.94 88 ALA A N 1
ATOM 665 C CA . ALA A 1 88 ? 9.769 41.059 -27.896 1.00 84.94 88 ALA A CA 1
ATOM 666 C C . ALA A 1 88 ? 9.583 42.579 -27.783 1.00 84.94 88 ALA A C 1
ATOM 668 O O . ALA A 1 88 ? 8.583 43.109 -28.266 1.00 84.94 88 ALA A O 1
ATOM 669 N N . PHE A 1 89 ? 10.531 43.257 -27.142 1.00 88.38 89 PHE A N 1
ATOM 670 C CA . PHE A 1 89 ? 10.407 44.653 -26.708 1.00 88.38 89 PHE A CA 1
ATOM 671 C C . PHE A 1 89 ? 11.540 45.509 -27.278 1.00 88.38 89 PHE A C 1
ATOM 673 O O . PHE A 1 89 ? 12.618 44.991 -27.583 1.00 88.38 89 PHE A O 1
ATOM 680 N N . ALA A 1 90 ? 11.312 46.814 -27.445 1.00 84.81 90 ALA A N 1
ATOM 681 C CA . ALA A 1 90 ? 12.296 47.702 -28.063 1.00 84.81 90 ALA A CA 1
ATOM 682 C C . ALA A 1 90 ? 13.446 48.064 -27.110 1.00 84.81 90 ALA A C 1
ATOM 684 O O . ALA A 1 90 ? 14.543 48.384 -27.564 1.00 84.81 90 ALA A O 1
ATOM 685 N N . SER A 1 91 ? 13.220 47.986 -25.797 1.00 87.75 91 SER A N 1
ATOM 686 C CA . SER A 1 91 ? 14.239 48.233 -24.776 1.00 87.75 91 SER A CA 1
ATOM 687 C C . SER A 1 91 ? 14.104 47.293 -23.579 1.00 87.75 91 SER A C 1
ATOM 689 O O . SER A 1 91 ? 13.068 46.656 -23.367 1.00 87.75 91 SER A O 1
ATOM 691 N N . GLU A 1 92 ? 15.168 47.220 -22.779 1.00 87.19 92 GLU A N 1
ATOM 692 C CA . GLU A 1 92 ? 15.163 46.492 -21.510 1.00 87.19 92 GLU A CA 1
ATOM 693 C C . GLU A 1 92 ? 14.099 47.048 -20.561 1.00 87.19 92 GLU A C 1
ATOM 695 O O . GLU A 1 92 ? 13.323 46.278 -20.007 1.00 87.19 92 GLU A O 1
ATOM 700 N N . ASP A 1 93 ? 13.990 48.375 -20.458 1.00 87.38 93 ASP A N 1
ATOM 701 C CA . ASP A 1 93 ? 13.008 49.049 -19.604 1.00 87.38 93 ASP A CA 1
ATOM 702 C C . ASP A 1 93 ? 11.567 48.706 -19.985 1.00 87.38 93 ASP A C 1
ATOM 704 O O . ASP A 1 93 ? 10.730 48.517 -19.105 1.00 87.38 93 ASP A O 1
ATOM 708 N N . GLU A 1 94 ? 11.271 48.611 -21.285 1.00 87.00 94 GLU A N 1
ATOM 709 C CA . GLU A 1 94 ? 9.948 48.237 -21.790 1.00 87.00 94 GLU A CA 1
ATOM 710 C C . GLU A 1 94 ? 9.635 46.767 -21.490 1.00 87.00 94 GLU A C 1
ATOM 712 O O . GLU A 1 94 ? 8.529 46.440 -21.055 1.00 87.00 94 GLU A O 1
ATOM 717 N N . CYS A 1 95 ? 10.628 45.889 -21.650 1.00 85.56 95 CYS A N 1
ATOM 718 C CA . CYS A 1 95 ? 10.528 44.485 -21.264 1.00 85.56 95 CYS A CA 1
ATOM 719 C C . CYS A 1 95 ? 10.322 44.318 -19.750 1.00 85.56 95 CYS A C 1
ATOM 721 O O . CYS A 1 95 ? 9.568 43.449 -19.312 1.00 85.56 95 CYS A O 1
ATOM 723 N N . CYS A 1 96 ? 10.951 45.183 -18.959 1.00 86.38 96 CYS A N 1
ATOM 724 C CA . CYS A 1 96 ? 10.929 45.159 -17.506 1.00 86.38 96 CYS A CA 1
ATOM 725 C C . CYS A 1 96 ? 9.737 45.881 -16.866 1.00 86.38 96 CYS A C 1
ATOM 727 O O . CYS A 1 96 ? 9.627 45.857 -15.638 1.00 86.38 96 CYS A O 1
ATOM 729 N N . GLN A 1 97 ? 8.835 46.485 -17.647 1.00 85.19 97 GLN A N 1
ATOM 730 C CA . GLN A 1 97 ? 7.581 47.016 -17.109 1.00 85.19 97 GLN A CA 1
ATOM 731 C C . GLN A 1 97 ? 6.670 45.880 -16.600 1.00 85.19 97 GLN A C 1
ATOM 733 O O . GLN A 1 97 ? 6.581 44.832 -17.248 1.00 85.19 97 GLN A O 1
ATOM 738 N N . PRO A 1 98 ? 5.954 46.074 -15.475 1.00 81.75 98 PRO A N 1
ATOM 739 C CA . PRO A 1 98 ? 4.923 45.140 -15.031 1.00 81.75 98 PRO A CA 1
ATOM 740 C C . PRO A 1 98 ? 3.868 44.887 -16.115 1.00 81.75 98 PRO A C 1
ATOM 742 O O . PRO A 1 98 ? 3.302 45.826 -16.672 1.00 81.75 98 PRO A O 1
ATOM 745 N N . GLY A 1 99 ? 3.607 43.614 -16.411 1.00 74.19 99 GLY A N 1
ATOM 746 C CA . GLY A 1 99 ? 2.668 43.183 -17.450 1.00 74.19 99 GLY A CA 1
ATOM 747 C C . GLY A 1 99 ? 3.257 43.106 -18.865 1.00 74.19 99 GLY A C 1
ATOM 748 O O . GLY A 1 99 ? 2.529 42.738 -19.785 1.00 74.19 99 GLY A O 1
ATOM 749 N N . SER A 1 100 ? 4.549 43.416 -19.040 1.00 86.19 100 SER A N 1
ATOM 750 C CA . SER A 1 100 ? 5.275 43.266 -20.309 1.00 86.19 100 SER A CA 1
ATOM 751 C C . SER A 1 100 ? 5.989 41.911 -20.388 1.00 86.19 100 SER A C 1
ATOM 753 O O . SER A 1 100 ? 5.351 40.884 -20.611 1.00 86.19 100 SER A O 1
ATOM 755 N N . GLY A 1 101 ? 7.320 41.879 -20.233 1.00 78.69 101 GLY A N 1
ATOM 756 C CA . GLY A 1 101 ? 8.100 40.641 -20.241 1.00 78.69 101 GLY A CA 1
ATOM 757 C C . GLY A 1 101 ? 7.908 39.819 -18.968 1.00 78.69 101 GLY A C 1
ATOM 758 O O . GLY A 1 101 ? 8.048 38.602 -19.008 1.00 78.69 101 GLY A O 1
ATOM 759 N N . HIS A 1 102 ? 7.539 40.484 -17.869 1.00 75.81 102 HIS A N 1
ATOM 760 C CA . HIS A 1 102 ? 7.275 39.891 -16.560 1.00 75.81 102 HIS A CA 1
ATOM 761 C C . HIS A 1 102 ? 6.003 40.498 -15.955 1.00 75.81 102 HIS A C 1
ATOM 763 O O . HIS A 1 102 ? 5.790 41.708 -16.050 1.00 75.81 102 HIS A O 1
ATOM 769 N N . SER A 1 103 ? 5.169 39.690 -15.293 1.00 73.75 103 SER A N 1
ATOM 770 C CA . SER A 1 103 ? 3.885 40.132 -14.714 1.00 73.75 103 SER A CA 1
ATOM 771 C C . SER A 1 103 ? 4.036 41.261 -13.688 1.00 73.75 103 SER A C 1
ATOM 773 O O . SER A 1 103 ? 3.224 42.182 -13.683 1.00 73.75 103 SER A O 1
ATOM 775 N N . GLU A 1 104 ? 5.103 41.252 -12.885 1.00 73.44 104 GLU A N 1
ATOM 776 C CA . GLU A 1 104 ? 5.377 42.290 -11.876 1.00 73.44 104 GLU A CA 1
ATOM 777 C C . GLU A 1 104 ? 6.672 43.086 -12.151 1.00 73.44 104 GLU A C 1
ATOM 779 O O . GLU A 1 104 ? 7.181 43.783 -11.276 1.00 73.44 104 GLU A O 1
ATOM 784 N N . GLY A 1 105 ? 7.207 43.003 -13.375 1.00 81.00 105 GLY A N 1
ATOM 785 C CA . GLY A 1 105 ? 8.390 43.751 -13.821 1.00 81.00 105 GLY A CA 1
ATOM 786 C C . GLY A 1 105 ? 9.737 43.165 -13.373 1.00 81.00 105 GLY A C 1
ATOM 787 O O . GLY A 1 105 ? 9.795 42.165 -12.664 1.00 81.00 105 GLY A O 1
ATOM 788 N N . CYS A 1 106 ? 10.856 43.746 -13.803 1.00 81.00 106 CYS A N 1
ATOM 789 C CA . CYS A 1 106 ? 12.191 43.245 -13.431 1.00 81.00 106 CYS A CA 1
ATOM 790 C C . CYS A 1 106 ? 12.611 43.661 -12.015 1.00 81.00 106 CYS A C 1
ATOM 792 O O . CYS A 1 106 ? 12.242 44.732 -11.537 1.00 81.00 106 CYS A O 1
ATOM 794 N N . GLY A 1 107 ? 13.426 42.837 -11.353 1.00 75.00 107 GLY A N 1
ATOM 795 C CA . GLY A 1 107 ? 13.923 43.121 -10.005 1.00 75.00 107 GLY A CA 1
ATOM 796 C C . GLY A 1 107 ? 14.334 41.876 -9.226 1.00 75.00 107 GLY A C 1
ATOM 797 O O . GLY A 1 107 ? 14.102 40.746 -9.666 1.00 75.00 107 GLY A O 1
ATOM 798 N N . ALA A 1 108 ? 14.965 42.105 -8.070 1.00 61.25 108 ALA A N 1
ATOM 799 C CA . ALA A 1 108 ? 15.209 41.057 -7.088 1.00 61.25 108 ALA A CA 1
ATOM 800 C C . ALA A 1 108 ? 13.865 40.614 -6.510 1.00 61.25 108 ALA A C 1
ATOM 802 O O . ALA A 1 108 ? 13.065 41.443 -6.077 1.00 61.25 108 ALA A O 1
ATOM 803 N N . VAL A 1 109 ? 13.622 39.314 -6.556 1.00 62.16 109 VAL A N 1
ATOM 804 C CA . VAL A 1 109 ? 12.408 38.724 -6.011 1.00 62.16 109 VAL A CA 1
ATOM 805 C C . VAL A 1 109 ? 12.577 38.623 -4.490 1.00 62.16 109 VAL A C 1
ATOM 807 O O . VAL A 1 109 ? 13.651 38.239 -4.024 1.00 62.16 109 VAL A O 1
ATOM 810 N N . GLU A 1 110 ? 11.560 39.023 -3.718 1.00 67.19 110 GLU A N 1
ATOM 811 C CA . GLU A 1 110 ? 11.591 38.926 -2.251 1.00 67.19 110 GLU A CA 1
ATOM 812 C C . GLU A 1 110 ? 11.778 37.467 -1.799 1.00 67.19 110 GLU A C 1
ATOM 814 O O . GLU A 1 110 ? 11.471 36.527 -2.538 1.00 67.19 110 GLU A O 1
ATOM 819 N N . ASP A 1 111 ? 12.274 37.257 -0.580 1.00 74.56 111 ASP A N 1
ATOM 820 C CA . ASP A 1 111 ? 12.420 35.912 -0.021 1.00 74.56 111 ASP A CA 1
ATOM 821 C C . ASP A 1 111 ? 11.053 35.204 0.004 1.00 74.56 111 ASP A C 1
ATOM 823 O O . ASP A 1 111 ? 10.092 35.696 0.597 1.00 74.56 111 ASP A O 1
ATOM 827 N N . GLY A 1 112 ? 10.949 34.047 -0.648 1.00 73.19 112 GLY A N 1
ATOM 828 C CA . GLY A 1 112 ? 9.657 33.404 -0.874 1.00 73.19 112 GLY A CA 1
ATOM 829 C C . GLY A 1 112 ? 9.715 32.206 -1.812 1.00 73.19 112 GLY A C 1
ATOM 830 O O . GLY A 1 112 ? 10.779 31.826 -2.308 1.00 73.19 112 GLY A O 1
ATOM 831 N N . TYR A 1 113 ? 8.555 31.592 -2.031 1.00 77.88 113 TYR A N 1
ATOM 832 C CA . TYR A 1 113 ? 8.398 30.486 -2.967 1.00 77.88 113 TYR A CA 1
ATOM 833 C C . TYR A 1 113 ? 7.596 30.936 -4.182 1.00 77.88 113 TYR A C 1
ATOM 835 O O . TYR A 1 113 ? 6.555 31.561 -4.015 1.00 77.88 113 TYR A O 1
ATOM 843 N N . TYR A 1 114 ? 8.056 30.577 -5.378 1.00 73.56 114 TYR A N 1
ATOM 844 C CA . TYR A 1 114 ? 7.506 31.081 -6.634 1.00 73.56 114 TYR A CA 1
ATOM 845 C C . TYR A 1 114 ? 7.351 29.971 -7.663 1.00 73.56 114 TYR A C 1
ATOM 847 O O . TYR A 1 114 ? 8.274 29.182 -7.865 1.00 73.56 114 TYR A O 1
ATOM 855 N N . ALA A 1 115 ? 6.200 29.905 -8.322 1.00 74.62 115 ALA A N 1
ATOM 856 C CA . ALA A 1 115 ? 5.924 28.917 -9.351 1.00 74.62 115 ALA A CA 1
ATOM 857 C C . ALA A 1 115 ? 6.767 29.175 -10.609 1.00 74.62 115 ALA A C 1
ATOM 859 O O . ALA A 1 115 ? 6.954 30.311 -11.046 1.00 74.62 115 ALA A O 1
ATOM 860 N N . ASP A 1 116 ? 7.231 28.099 -11.243 1.00 72.12 116 ASP A N 1
ATOM 861 C CA . ASP A 1 116 ? 7.842 28.171 -12.565 1.00 72.12 116 ASP A CA 1
ATOM 862 C C . ASP A 1 116 ? 6.754 28.208 -13.649 1.00 72.12 116 ASP A C 1
ATOM 864 O O . ASP A 1 116 ? 6.218 27.179 -14.073 1.00 72.12 116 ASP A O 1
ATOM 868 N N . ASN A 1 117 ? 6.407 29.425 -14.066 1.00 57.44 117 ASN A N 1
ATOM 869 C CA . ASN A 1 117 ? 5.357 29.700 -15.046 1.00 57.44 117 ASN A CA 1
ATOM 870 C C . ASN A 1 117 ? 5.814 29.528 -16.511 1.00 57.44 117 ASN A C 1
ATOM 872 O O . ASN A 1 117 ? 5.052 29.873 -17.417 1.00 57.44 117 ASN A O 1
ATOM 876 N N . ASP A 1 118 ? 7.024 29.012 -16.776 1.00 58.09 118 ASP A N 1
ATOM 877 C CA . ASP A 1 118 ? 7.453 28.698 -18.143 1.00 58.09 118 ASP A CA 1
ATOM 878 C C . ASP A 1 118 ? 6.432 27.738 -18.789 1.00 58.09 118 ASP A C 1
ATOM 880 O O . ASP A 1 118 ? 6.142 26.690 -18.210 1.00 58.09 118 ASP A O 1
ATOM 884 N N . PRO A 1 119 ? 5.878 28.031 -19.981 1.00 51.62 119 PRO A N 1
ATOM 885 C CA . PRO A 1 119 ? 4.904 27.163 -20.646 1.00 51.62 119 PRO A CA 1
ATOM 886 C C . PRO A 1 119 ? 5.362 25.707 -20.853 1.00 51.62 119 PRO A C 1
ATOM 888 O O . PRO A 1 119 ? 4.527 24.806 -20.943 1.00 51.62 119 PRO A O 1
ATOM 891 N N . ALA A 1 120 ? 6.671 25.453 -20.935 1.00 49.59 120 ALA A N 1
ATOM 892 C CA . ALA A 1 120 ? 7.241 24.110 -21.019 1.00 49.59 120 ALA A CA 1
ATOM 893 C C . ALA A 1 120 ? 7.208 23.366 -19.669 1.00 49.59 120 ALA A C 1
ATOM 895 O O . ALA A 1 120 ? 7.093 22.135 -19.646 1.00 49.59 120 ALA A O 1
ATOM 896 N N . VAL A 1 121 ? 7.278 24.097 -18.554 1.00 59.19 121 VAL A N 1
ATOM 897 C CA . VAL A 1 121 ? 7.267 23.564 -17.182 1.00 59.19 121 VAL A CA 1
ATOM 898 C C . VAL A 1 121 ? 5.841 23.520 -16.627 1.00 59.19 121 VAL A C 1
ATOM 900 O O . VAL A 1 121 ? 5.407 22.486 -16.112 1.00 59.19 121 VAL A O 1
ATOM 903 N N . GLY A 1 122 ? 5.085 24.604 -16.798 1.00 63.06 122 GLY A N 1
ATOM 904 C CA . GLY A 1 122 ? 3.669 24.737 -16.477 1.00 63.06 122 GLY A CA 1
ATOM 905 C C . GLY A 1 122 ? 3.383 24.576 -14.990 1.00 63.06 122 GLY A C 1
ATOM 906 O O . GLY A 1 122 ? 2.555 23.744 -14.638 1.00 63.06 122 GLY A O 1
ATOM 907 N N . CYS A 1 123 ? 4.111 25.293 -14.129 1.00 75.00 123 CYS A N 1
ATOM 908 C CA . CYS A 1 123 ? 4.026 25.255 -12.663 1.00 75.00 123 CYS A CA 1
ATOM 909 C C . CYS A 1 123 ? 4.282 23.899 -12.001 1.00 75.00 123 CYS A C 1
ATOM 911 O O . CYS A 1 123 ? 4.018 23.728 -10.812 1.00 75.00 123 CYS A O 1
ATOM 913 N N . LYS A 1 124 ? 4.812 22.915 -12.728 1.00 75.19 124 LYS A N 1
ATOM 914 C CA . LYS A 1 124 ? 5.212 21.627 -12.138 1.00 75.19 124 LYS A CA 1
ATOM 915 C C . LYS A 1 124 ? 6.457 21.748 -11.268 1.00 75.19 124 LYS A C 1
ATOM 917 O O . LYS A 1 124 ? 6.785 20.805 -10.564 1.00 75.19 124 LYS A O 1
ATOM 922 N N . SER A 1 125 ? 7.138 22.885 -11.314 1.00 76.69 125 SER A N 1
ATOM 923 C CA . SER A 1 125 ? 8.293 23.198 -10.485 1.00 76.69 125 SER A CA 1
ATOM 924 C C . SER A 1 125 ? 8.146 24.586 -9.878 1.00 76.69 125 SER A C 1
ATOM 926 O O . SER A 1 125 ? 7.328 25.388 -10.331 1.00 76.69 125 SER A O 1
ATOM 928 N N . TYR A 1 126 ? 8.931 24.856 -8.841 1.00 76.75 126 TYR A N 1
ATOM 929 C CA . TYR A 1 126 ? 8.950 26.122 -8.129 1.00 76.75 126 TYR A CA 1
ATOM 930 C C . TYR A 1 126 ? 10.348 26.448 -7.606 1.00 76.75 126 TYR A C 1
ATOM 932 O O . TYR A 1 126 ? 11.177 25.571 -7.352 1.00 76.75 126 TYR A O 1
ATOM 940 N N . PHE A 1 127 ? 10.602 27.736 -7.434 1.00 75.88 127 PHE A N 1
ATOM 941 C CA . PHE A 1 127 ? 11.811 28.269 -6.835 1.00 75.88 127 PHE A CA 1
ATOM 942 C C . PHE A 1 127 ? 11.548 28.606 -5.374 1.00 75.88 127 PHE A C 1
ATOM 944 O O . PHE A 1 127 ? 10.503 29.147 -5.032 1.00 75.88 127 PHE A O 1
ATOM 951 N N . TRP A 1 128 ? 12.520 28.330 -4.515 1.00 80.69 128 TRP A N 1
ATOM 952 C CA . TRP A 1 128 ? 12.636 28.961 -3.209 1.00 80.69 128 TRP A CA 1
ATOM 953 C C . TRP A 1 128 ? 13.760 29.986 -3.284 1.00 80.69 128 TRP A C 1
ATOM 955 O O . TRP A 1 128 ? 14.928 29.614 -3.421 1.00 80.69 128 TRP A O 1
ATOM 965 N N . CYS A 1 129 ? 13.407 31.264 -3.239 1.00 68.62 129 CYS A N 1
ATOM 966 C CA . CYS A 1 129 ? 14.346 32.376 -3.270 1.00 68.62 129 CYS A CA 1
ATOM 967 C C . CYS A 1 129 ? 14.585 32.880 -1.844 1.00 68.62 129 CYS A C 1
ATOM 969 O O . CYS A 1 129 ? 13.645 33.007 -1.061 1.00 68.62 129 CYS A O 1
ATOM 971 N N . TYR A 1 130 ? 15.845 33.137 -1.502 1.00 70.19 130 TYR A N 1
ATOM 972 C CA . TYR A 1 130 ? 16.255 33.710 -0.221 1.00 70.19 130 TYR A CA 1
ATOM 973 C C . TYR A 1 130 ? 17.482 34.611 -0.410 1.00 70.19 130 TYR A C 1
ATOM 975 O O . TYR A 1 130 ? 18.208 34.477 -1.394 1.00 70.19 130 TYR A O 1
ATOM 983 N N . ALA A 1 131 ? 17.779 35.497 0.543 1.00 53.31 131 ALA A N 1
ATOM 984 C CA . ALA A 1 131 ? 18.823 36.523 0.400 1.00 53.31 131 ALA A CA 1
ATOM 985 C C . ALA A 1 131 ? 20.217 36.021 -0.057 1.00 53.31 131 ALA A C 1
ATOM 987 O O . ALA A 1 131 ? 20.997 36.786 -0.624 1.00 53.31 131 ALA A O 1
ATOM 988 N N . ALA A 1 132 ? 20.549 34.747 0.187 1.00 57.00 132 ALA A N 1
ATOM 989 C CA . ALA A 1 132 ? 21.826 34.126 -0.178 1.00 57.00 132 ALA A CA 1
ATOM 990 C C . ALA A 1 132 ? 21.793 33.287 -1.476 1.00 57.00 132 ALA A C 1
ATOM 992 O O . ALA A 1 132 ? 22.828 32.739 -1.858 1.00 57.00 132 ALA A O 1
ATOM 993 N N . GLY A 1 133 ? 20.644 33.152 -2.149 1.00 60.16 133 GLY A N 1
ATOM 994 C CA . GLY A 1 133 ? 20.526 32.389 -3.392 1.00 60.16 133 GLY A CA 1
ATOM 995 C C . GLY A 1 133 ? 19.122 31.848 -3.667 1.00 60.16 133 GLY A C 1
ATOM 996 O O . GLY A 1 133 ? 18.118 32.339 -3.165 1.00 60.16 133 GLY A O 1
ATOM 997 N N . SER A 1 134 ? 19.043 30.808 -4.489 1.00 69.56 134 SER A N 1
ATOM 998 C CA . SER A 1 134 ? 17.780 30.133 -4.781 1.00 69.56 134 SER A CA 1
ATOM 999 C C . SER A 1 134 ? 17.975 28.636 -4.915 1.00 69.56 134 SER A C 1
ATOM 1001 O O . SER A 1 134 ? 19.016 28.188 -5.393 1.00 69.56 134 SER A O 1
ATOM 1003 N N . SER A 1 135 ? 16.950 27.880 -4.552 1.00 70.81 135 SER A N 1
ATOM 1004 C CA . SER A 1 135 ? 16.860 26.440 -4.787 1.00 70.81 135 SER A CA 1
ATOM 1005 C C . SER A 1 135 ? 15.654 26.139 -5.675 1.00 70.81 135 SER A C 1
ATOM 1007 O O . SER A 1 135 ? 14.641 26.828 -5.584 1.00 70.81 135 SER A O 1
ATOM 1009 N N . TYR A 1 136 ? 15.769 25.140 -6.547 1.00 78.88 136 TYR A N 1
ATOM 1010 C CA . TYR A 1 136 ? 14.722 24.754 -7.496 1.00 78.88 136 TYR A CA 1
ATOM 1011 C C . TYR A 1 136 ? 14.171 23.379 -7.140 1.00 78.88 136 TYR A C 1
ATOM 1013 O O . TYR A 1 136 ? 14.937 22.450 -6.880 1.00 78.88 136 TYR A O 1
ATOM 1021 N N . PHE A 1 137 ? 12.850 23.261 -7.132 1.00 75.44 137 PHE A N 1
ATOM 1022 C CA . PHE A 1 137 ? 12.135 22.075 -6.686 1.00 75.44 137 PHE A CA 1
ATOM 1023 C C . PHE A 1 137 ? 11.051 21.708 -7.691 1.00 75.44 137 PHE A C 1
ATOM 1025 O O . PHE A 1 137 ? 10.460 22.576 -8.324 1.00 75.44 137 PHE A O 1
ATOM 1032 N N . THR A 1 138 ? 10.760 20.417 -7.819 1.00 80.81 138 THR A N 1
ATOM 1033 C CA . THR A 1 138 ? 9.687 19.913 -8.681 1.00 80.81 138 THR A CA 1
ATOM 1034 C C . THR A 1 138 ? 8.562 19.379 -7.806 1.00 80.81 138 THR A C 1
ATOM 1036 O O . THR A 1 138 ? 8.800 18.596 -6.887 1.00 80.81 138 THR A O 1
ATOM 1039 N N . CYS A 1 139 ? 7.337 19.823 -8.073 1.00 68.25 139 CYS A N 1
ATOM 1040 C CA . CYS A 1 139 ? 6.140 19.278 -7.457 1.00 68.25 139 CYS A CA 1
ATOM 1041 C C . CYS A 1 139 ? 5.951 17.812 -7.839 1.00 68.25 139 CYS A C 1
ATOM 1043 O O . CYS A 1 139 ? 6.339 17.367 -8.920 1.00 68.25 139 CYS A O 1
ATOM 1045 N N . GLN A 1 140 ? 5.314 17.053 -6.947 1.00 65.50 140 GLN A N 1
ATOM 1046 C CA . GLN A 1 140 ? 4.997 15.656 -7.224 1.00 65.50 140 GLN A CA 1
ATOM 1047 C C . GLN A 1 140 ? 4.125 15.537 -8.483 1.00 65.50 140 GLN A C 1
ATOM 1049 O O . GLN A 1 140 ? 3.342 16.432 -8.811 1.00 65.50 140 GLN A O 1
ATOM 1054 N N . THR A 1 141 ? 4.266 14.419 -9.198 1.00 62.44 141 THR A N 1
ATOM 1055 C CA . THR A 1 141 ? 3.609 14.186 -10.490 1.00 62.44 141 THR A CA 1
ATOM 1056 C C . THR A 1 141 ? 2.112 14.505 -10.444 1.00 62.44 141 THR A C 1
ATOM 1058 O O . THR A 1 141 ? 1.354 13.885 -9.704 1.00 62.44 141 THR A O 1
ATOM 1061 N N . GLY A 1 142 ? 1.680 15.448 -11.286 1.00 51.22 142 GLY A N 1
ATOM 1062 C CA . GLY A 1 142 ? 0.274 15.844 -11.421 1.00 51.22 142 GLY A CA 1
ATOM 1063 C C . GLY A 1 142 ? -0.171 16.995 -10.516 1.00 51.22 142 GLY A C 1
ATOM 1064 O O . GLY A 1 142 ? -1.305 17.449 -10.662 1.00 51.22 142 GLY A O 1
ATOM 1065 N N . LEU A 1 143 ? 0.701 17.491 -9.636 1.00 65.69 143 LEU A N 1
ATOM 1066 C CA . LEU A 1 143 ? 0.474 18.695 -8.839 1.00 65.69 143 LEU A CA 1
ATOM 1067 C C . LEU A 1 143 ? 1.147 19.907 -9.482 1.00 65.69 143 LEU A C 1
ATOM 1069 O O . LEU A 1 143 ? 2.162 19.780 -10.169 1.00 65.69 143 LEU A O 1
ATOM 1073 N N . LEU A 1 144 ? 0.571 21.079 -9.238 1.00 72.88 144 LEU A N 1
ATOM 1074 C CA . LEU A 1 144 ? 1.116 22.368 -9.647 1.00 72.88 144 LEU A CA 1
ATOM 1075 C C . LEU A 1 144 ? 1.428 23.191 -8.403 1.00 72.88 144 LEU A C 1
ATOM 1077 O O . LEU A 1 144 ? 0.749 23.065 -7.382 1.00 72.88 144 LEU A O 1
ATOM 1081 N N . PHE A 1 145 ? 2.458 24.024 -8.475 1.00 78.12 145 PHE A N 1
ATOM 1082 C CA . PHE A 1 145 ? 2.800 24.889 -7.363 1.00 78.12 145 PHE A CA 1
ATOM 1083 C C . PHE A 1 145 ? 1.748 25.987 -7.198 1.00 78.12 145 PHE A C 1
ATOM 1085 O O . PHE A 1 145 ? 1.525 26.813 -8.082 1.00 78.12 145 PHE A O 1
ATOM 1092 N N . ASP A 1 146 ? 1.083 25.970 -6.051 1.00 77.69 146 ASP A N 1
ATOM 1093 C CA . ASP A 1 146 ? 0.160 26.995 -5.600 1.00 77.69 146 ASP A CA 1
ATOM 1094 C C . ASP A 1 146 ? 0.964 28.085 -4.902 1.00 77.69 146 ASP A C 1
ATOM 1096 O O . ASP A 1 146 ? 1.191 28.030 -3.693 1.00 77.69 146 ASP A O 1
ATOM 1100 N N . GLU A 1 147 ? 1.415 29.070 -5.675 1.00 70.69 147 GLU A N 1
ATOM 1101 C CA . GLU A 1 147 ? 2.231 30.177 -5.167 1.00 70.69 147 GLU A CA 1
ATOM 1102 C C . GLU A 1 147 ? 1.535 30.949 -4.035 1.00 70.69 147 GLU A C 1
ATOM 1104 O O . GLU A 1 147 ? 2.180 31.393 -3.091 1.00 70.69 147 GLU A O 1
ATOM 1109 N N . LYS A 1 148 ? 0.197 31.030 -4.058 1.00 74.69 148 LYS A N 1
ATOM 1110 C CA . LYS A 1 148 ? -0.583 31.724 -3.026 1.00 74.69 148 LYS A CA 1
ATOM 1111 C C . LYS A 1 148 ? -0.517 31.020 -1.671 1.00 74.69 148 LYS A C 1
ATOM 1113 O O . LYS A 1 148 ? -0.527 31.685 -0.636 1.00 74.69 148 LYS A O 1
ATOM 1118 N N . ASN A 1 149 ? -0.523 29.690 -1.674 1.00 75.00 149 ASN A N 1
ATOM 1119 C CA . ASN A 1 149 ? -0.488 28.882 -0.455 1.00 75.00 149 ASN A CA 1
ATOM 1120 C C . ASN A 1 149 ? 0.908 28.298 -0.172 1.00 75.00 149 ASN A C 1
ATOM 1122 O O . ASN A 1 149 ? 1.080 27.611 0.833 1.00 75.00 149 ASN A O 1
ATOM 1126 N N . SER A 1 150 ? 1.889 28.574 -1.037 1.00 80.75 150 SER A N 1
ATOM 1127 C CA . SER A 1 150 ? 3.262 28.065 -0.994 1.00 80.75 150 SER A CA 1
ATOM 1128 C C . SER A 1 150 ? 3.352 26.538 -0.878 1.00 80.75 150 SER A C 1
ATOM 1130 O O . SER A 1 150 ? 4.183 26.009 -0.138 1.00 80.75 150 SER A O 1
ATOM 1132 N N . VAL A 1 151 ? 2.481 25.814 -1.590 1.00 81.00 151 VAL A N 1
ATOM 1133 C CA . VAL A 1 151 ? 2.404 24.342 -1.559 1.00 81.00 151 VAL A CA 1
ATOM 1134 C C . VAL A 1 151 ? 2.182 23.760 -2.951 1.00 81.00 151 VAL A C 1
ATOM 1136 O O . VAL A 1 151 ? 1.545 24.376 -3.796 1.00 81.00 151 VAL A O 1
ATOM 1139 N N . CYS A 1 152 ? 2.640 22.533 -3.197 1.00 77.88 152 CYS A N 1
ATOM 1140 C CA . CYS A 1 152 ? 2.199 21.780 -4.371 1.00 77.88 152 CYS A CA 1
ATOM 1141 C C . CYS A 1 152 ? 0.753 21.327 -4.153 1.00 77.88 152 CYS A C 1
ATOM 1143 O O . CYS A 1 152 ? 0.463 20.558 -3.237 1.00 77.88 152 CYS A O 1
ATOM 1145 N N . ASN A 1 153 ? -0.157 21.833 -4.976 1.00 72.31 153 ASN A N 1
ATOM 1146 C CA . ASN A 1 153 ? -1.588 21.613 -4.845 1.00 72.31 153 ASN A CA 1
ATOM 1147 C C . ASN A 1 153 ? -2.136 20.973 -6.120 1.00 72.31 153 ASN A C 1
ATOM 1149 O O . ASN A 1 153 ? -1.477 20.881 -7.159 1.00 72.31 153 ASN A O 1
ATOM 1153 N N . TRP A 1 154 ? -3.373 20.506 -6.044 1.00 62.09 154 TRP A N 1
ATOM 1154 C CA . TRP A 1 154 ? -4.064 20.000 -7.215 1.00 62.09 154 TRP A CA 1
ATOM 1155 C C . TRP A 1 154 ? -4.273 21.124 -8.237 1.00 62.09 154 TRP A C 1
ATOM 1157 O O . TRP A 1 154 ? -4.633 22.229 -7.828 1.00 62.09 154 TRP A O 1
ATOM 1167 N N . PRO A 1 155 ? -4.158 20.845 -9.552 1.00 58.34 155 PRO A N 1
ATOM 1168 C CA . PRO A 1 155 ? -4.339 21.845 -10.606 1.00 58.34 155 PRO A CA 1
ATOM 1169 C C . PRO A 1 155 ? -5.644 22.655 -10.486 1.00 58.34 155 PRO A C 1
ATOM 1171 O O . PRO A 1 155 ? -5.682 23.842 -10.799 1.00 58.34 155 PRO A O 1
ATOM 1174 N N . ALA A 1 156 ? -6.710 22.029 -9.969 1.00 55.12 156 ALA A N 1
ATOM 1175 C CA . ALA A 1 156 ? -8.006 22.664 -9.708 1.00 55.12 156 ALA A CA 1
ATOM 1176 C C . ALA A 1 156 ? -7.935 23.846 -8.720 1.00 55.12 156 ALA A C 1
ATOM 1178 O O . ALA A 1 156 ? -8.759 24.754 -8.7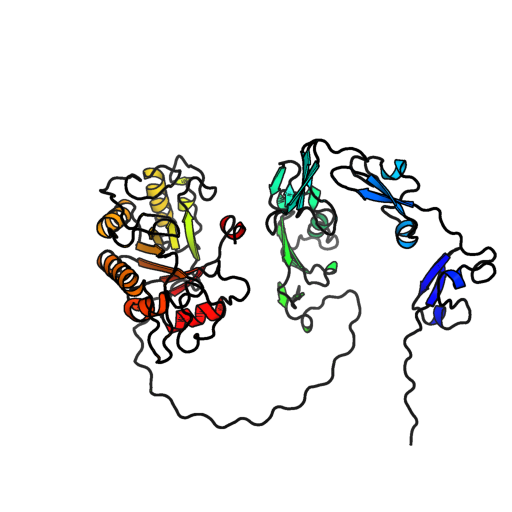80 1.00 55.12 156 ALA A O 1
ATOM 1179 N N . ASN A 1 157 ? -6.942 23.843 -7.831 1.00 58.06 157 ASN A N 1
ATOM 1180 C CA . ASN A 1 157 ? -6.705 24.883 -6.835 1.00 58.06 157 ASN A CA 1
ATOM 1181 C C . ASN A 1 157 ? -5.596 25.863 -7.261 1.00 58.06 157 ASN A C 1
ATOM 1183 O O . ASN A 1 157 ? -5.315 26.806 -6.528 1.00 58.06 157 ASN A O 1
ATOM 1187 N N . THR A 1 158 ? -5.004 25.685 -8.450 1.00 62.94 158 THR A N 1
ATOM 1188 C CA . THR A 1 158 ? -3.940 26.543 -9.004 1.00 62.94 158 THR A CA 1
ATOM 1189 C C . THR A 1 158 ? -4.347 27.176 -10.348 1.00 62.94 158 THR A C 1
ATOM 1191 O O . THR A 1 158 ? -3.660 26.996 -11.358 1.00 62.94 158 THR A O 1
ATOM 1194 N N . PRO A 1 159 ? -5.469 27.918 -10.421 1.00 55.94 159 PRO A N 1
ATOM 1195 C CA . PRO A 1 159 ? -6.004 28.427 -11.688 1.00 55.94 159 PRO A CA 1
ATOM 1196 C C . PRO A 1 159 ? -5.087 29.452 -12.373 1.00 55.94 159 PRO A C 1
ATOM 1198 O O . PRO A 1 159 ? -5.089 29.548 -13.597 1.00 55.94 159 PRO A O 1
ATOM 1201 N N . ALA A 1 160 ? -4.267 30.179 -11.606 1.00 57.31 160 ALA A N 1
ATOM 1202 C CA . ALA A 1 160 ? -3.310 31.151 -12.141 1.00 57.31 160 ALA A CA 1
ATOM 1203 C C . ALA A 1 160 ? -2.209 30.503 -13.007 1.00 57.31 160 ALA A C 1
ATOM 1205 O O . ALA A 1 160 ? -1.693 31.139 -13.918 1.00 57.31 160 ALA A O 1
ATOM 1206 N N . CYS A 1 161 ? -1.912 29.224 -12.766 1.00 58.28 161 CYS A N 1
ATOM 1207 C CA . CYS A 1 161 ? -0.852 28.465 -13.428 1.00 58.28 161 CYS A CA 1
ATOM 1208 C C . CYS A 1 161 ? -1.255 27.818 -14.765 1.00 58.28 161 CYS A C 1
ATOM 1210 O O . CYS A 1 161 ? -0.409 27.242 -15.446 1.00 58.28 161 CYS A O 1
ATOM 1212 N N . LEU A 1 162 ? -2.543 27.844 -15.134 1.00 52.31 162 LEU A N 1
ATOM 1213 C CA . LEU A 1 162 ? -3.087 27.000 -16.210 1.00 52.31 162 LEU A CA 1
ATOM 1214 C C . LEU A 1 162 ? -3.445 27.731 -17.515 1.00 52.31 162 LEU A C 1
ATOM 1216 O O . LEU A 1 162 ? -3.707 27.058 -18.514 1.00 52.31 162 LEU A O 1
ATOM 1220 N N . GLY A 1 163 ? -3.436 29.068 -17.548 1.00 53.84 163 GLY A N 1
ATOM 1221 C CA . GLY A 1 163 ? -3.694 29.852 -18.767 1.00 53.84 163 GLY A CA 1
ATOM 1222 C C . GLY A 1 163 ? -4.924 29.396 -19.583 1.00 53.84 163 GLY A C 1
ATOM 1223 O O . GLY A 1 163 ? -5.929 28.938 -19.033 1.00 53.84 163 GLY A O 1
ATOM 1224 N N . ASP A 1 164 ? -4.832 29.485 -20.916 1.00 43.09 164 ASP A N 1
ATOM 1225 C CA . ASP A 1 164 ? -5.906 29.186 -21.887 1.00 43.09 164 ASP A CA 1
ATOM 1226 C C . ASP A 1 164 ? -6.475 27.748 -21.833 1.00 43.09 164 ASP A C 1
ATOM 1228 O O . ASP A 1 164 ? -7.523 27.469 -22.422 1.00 43.09 164 ASP A O 1
ATOM 1232 N N . ALA A 1 165 ? -5.847 26.815 -21.107 1.00 43.62 165 ALA A N 1
ATOM 1233 C CA . ALA A 1 165 ? -6.345 25.444 -20.967 1.00 43.62 165 ALA A CA 1
ATOM 1234 C C . ALA A 1 165 ? -7.660 25.371 -20.166 1.00 43.62 165 ALA A C 1
ATOM 1236 O O . ALA A 1 165 ? -8.535 24.564 -20.489 1.00 43.62 165 ALA A O 1
ATOM 1237 N N . ALA A 1 166 ? -7.846 26.257 -19.180 1.00 45.81 166 ALA A N 1
ATOM 1238 C CA . ALA A 1 166 ? -9.112 26.383 -18.453 1.00 45.81 166 ALA A CA 1
ATOM 1239 C C . ALA A 1 166 ? -10.247 26.914 -19.358 1.00 45.81 166 ALA A C 1
ATOM 1241 O O . ALA A 1 166 ? -11.408 26.534 -19.194 1.00 45.81 166 ALA A O 1
ATOM 1242 N N . CYS A 1 167 ? -9.910 27.716 -20.378 1.00 41.12 167 CYS A N 1
ATOM 1243 C CA . CYS A 1 167 ? -10.856 28.218 -21.380 1.00 41.12 167 CYS A CA 1
ATOM 1244 C C . CYS A 1 167 ? -11.407 27.113 -22.304 1.00 41.12 167 CYS A C 1
ATOM 1246 O O . CYS A 1 167 ? -12.529 27.241 -22.795 1.00 41.12 167 CYS A O 1
ATOM 1248 N N . TYR A 1 168 ? -10.689 26.002 -22.521 1.00 47.53 168 TYR A N 1
ATOM 1249 C CA . TYR A 1 168 ? -11.113 24.951 -23.465 1.00 47.53 168 TYR A CA 1
ATOM 1250 C C . TYR A 1 168 ? -12.383 24.205 -23.018 1.00 47.53 168 TYR A C 1
ATOM 1252 O O . TYR A 1 168 ? -13.205 23.814 -23.846 1.00 47.53 168 TYR A O 1
ATOM 1260 N N . CYS A 1 169 ? -12.593 24.064 -21.704 1.00 51.91 169 CYS A N 1
ATOM 1261 C CA . CYS A 1 169 ? -13.814 23.476 -21.136 1.00 51.91 169 CYS A CA 1
ATOM 1262 C C . CYS A 1 169 ? -15.011 24.444 -21.160 1.00 51.91 169 CYS A C 1
ATOM 1264 O O . CYS A 1 169 ? -16.149 24.022 -20.965 1.00 51.91 169 CYS A O 1
ATOM 1266 N N . LEU A 1 170 ? -14.750 25.733 -21.404 1.00 46.28 170 LEU A N 1
ATOM 1267 C CA . LEU A 1 170 ? -15.731 26.817 -21.406 1.00 46.28 170 LEU A CA 1
ATOM 1268 C C . LEU A 1 170 ? -16.104 27.289 -22.822 1.00 46.28 170 LEU A C 1
ATOM 1270 O O . LEU A 1 170 ? -17.162 27.890 -22.995 1.00 46.28 170 LEU A O 1
ATOM 1274 N N . TRP A 1 171 ? -15.281 27.010 -23.842 1.00 39.81 171 TRP A N 1
ATOM 1275 C CA . TRP A 1 171 ? -15.413 27.611 -25.176 1.00 39.81 171 TRP A CA 1
ATOM 1276 C C . TRP A 1 171 ? -15.464 26.586 -26.325 1.00 39.81 171 TRP A C 1
ATOM 1278 O O . TRP A 1 171 ? -14.596 26.518 -27.191 1.00 39.81 171 TRP A O 1
ATOM 1288 N N . ARG A 1 172 ? -16.553 25.813 -26.391 1.00 46.47 172 ARG A N 1
ATOM 1289 C CA . ARG A 1 172 ? -17.107 25.327 -27.673 1.00 46.47 172 ARG A CA 1
ATOM 1290 C C . ARG A 1 172 ? -18.418 26.070 -27.912 1.00 46.47 172 ARG A C 1
ATOM 1292 O O . ARG A 1 172 ? -19.501 25.526 -27.725 1.00 46.47 172 ARG A O 1
ATOM 1299 N N . ALA A 1 173 ? -18.294 27.338 -28.289 1.00 40.34 173 ALA A N 1
ATOM 1300 C CA . ALA A 1 173 ? -19.382 28.305 -28.432 1.00 40.34 173 ALA A CA 1
ATOM 1301 C C . ALA A 1 173 ? -20.335 28.068 -29.632 1.00 40.34 173 ALA A C 1
ATOM 1303 O O . ALA A 1 173 ? -20.969 29.013 -30.085 1.00 40.34 173 ALA A O 1
ATOM 1304 N N . ASP A 1 174 ? -20.494 26.824 -30.102 1.00 46.12 174 ASP A N 1
ATOM 1305 C CA . ASP A 1 174 ? -21.400 26.478 -31.215 1.00 46.12 174 ASP A CA 1
ATOM 1306 C C . ASP A 1 174 ? -22.489 25.455 -30.842 1.00 46.12 174 ASP A C 1
ATOM 1308 O O . ASP A 1 174 ? -23.324 25.105 -31.676 1.00 46.12 174 ASP A O 1
ATOM 1312 N N . PHE A 1 175 ? -22.528 24.958 -29.602 1.00 42.91 175 PHE A N 1
ATOM 1313 C CA . PHE A 1 175 ? -23.537 23.982 -29.186 1.00 42.91 175 PHE A CA 1
ATOM 1314 C C . PHE A 1 175 ? -24.217 24.430 -27.895 1.00 42.91 175 PHE A C 1
ATOM 1316 O O . PHE A 1 175 ? -23.574 24.608 -26.868 1.00 42.91 175 PHE A O 1
ATOM 1323 N N . ALA A 1 176 ? -25.536 24.602 -27.960 1.00 41.16 176 ALA A N 1
ATOM 1324 C CA . ALA A 1 176 ? -26.407 25.089 -26.890 1.00 41.16 176 ALA A CA 1
ATOM 1325 C C . ALA A 1 176 ? -26.566 24.128 -25.685 1.00 41.16 176 ALA A C 1
ATOM 1327 O O . ALA A 1 176 ? -27.568 24.200 -24.980 1.00 41.16 176 ALA A O 1
ATOM 1328 N N . ASP A 1 177 ? -25.610 23.225 -25.452 1.00 47.53 177 ASP A N 1
ATOM 1329 C CA . ASP A 1 177 ? -25.626 22.262 -24.349 1.00 47.53 177 ASP A CA 1
ATOM 1330 C C . ASP A 1 177 ? -24.176 21.916 -23.938 1.00 47.53 177 ASP A C 1
ATOM 1332 O O . ASP A 1 177 ? -23.402 21.466 -24.796 1.00 47.53 177 ASP A O 1
ATOM 1336 N N . PRO A 1 178 ? -23.751 22.143 -22.676 1.00 50.69 178 PRO A N 1
ATOM 1337 C CA . PRO A 1 178 ? -22.421 21.759 -22.214 1.00 50.69 178 PRO A CA 1
ATOM 1338 C C . PRO A 1 178 ? -22.286 20.233 -22.228 1.00 50.69 178 PRO A C 1
ATOM 1340 O O . PRO A 1 178 ? -22.736 19.530 -21.325 1.00 50.69 178 PRO A O 1
ATOM 1343 N N . LYS A 1 179 ? -21.644 19.691 -23.267 1.00 53.75 179 LYS A N 1
ATOM 1344 C CA . LYS A 1 179 ? -21.342 18.258 -23.324 1.00 53.75 179 LYS A CA 1
ATOM 1345 C C . LYS A 1 179 ? -20.214 17.911 -22.358 1.00 53.75 179 LYS A C 1
ATOM 1347 O O . LYS A 1 179 ? -19.045 18.166 -22.638 1.00 53.75 179 LYS A O 1
ATOM 1352 N N . TYR A 1 180 ? -20.575 17.257 -21.260 1.00 65.44 180 TYR A N 1
ATOM 1353 C CA . TYR A 1 180 ? -19.651 16.496 -20.423 1.00 65.44 180 TYR A CA 1
ATOM 1354 C C . TYR A 1 180 ? -19.130 15.285 -21.203 1.00 65.44 180 TYR A C 1
ATOM 1356 O O . TYR A 1 180 ? -19.886 14.614 -21.912 1.00 65.44 180 TYR A O 1
ATOM 1364 N N . GLY A 1 181 ? -17.831 15.019 -21.121 1.00 68.31 181 GLY A N 1
ATOM 1365 C CA . GLY A 1 181 ? -17.191 14.010 -21.959 1.00 68.31 181 GLY A CA 1
ATOM 1366 C C . GLY A 1 181 ? -15.688 14.192 -22.075 1.00 68.31 181 GLY A C 1
ATOM 1367 O O . GLY A 1 181 ? -15.097 15.061 -21.435 1.00 68.31 181 GLY A O 1
ATOM 1368 N N . LYS A 1 182 ? -15.057 13.330 -22.869 1.00 80.25 182 LYS A N 1
ATOM 1369 C CA . LYS A 1 182 ? -13.614 13.341 -23.078 1.00 80.25 182 LYS A CA 1
ATOM 1370 C C . LYS A 1 182 ? -13.279 13.860 -24.472 1.00 80.25 182 LYS A C 1
ATOM 1372 O O . LYS A 1 182 ? -13.889 13.436 -25.454 1.00 80.25 182 LYS A O 1
ATOM 1377 N N . PHE A 1 183 ? -12.291 14.739 -24.561 1.00 75.56 183 PHE A N 1
ATOM 1378 C CA . PHE A 1 183 ? -11.935 15.458 -25.781 1.00 75.56 183 PHE A CA 1
ATOM 1379 C C . PHE A 1 183 ? -10.437 15.364 -26.041 1.00 75.56 183 PHE A C 1
ATOM 1381 O O . PHE A 1 183 ? -9.634 15.545 -25.133 1.00 75.56 183 PHE A O 1
ATOM 1388 N N . ALA A 1 184 ? -10.048 15.087 -27.279 1.00 76.31 184 ALA A N 1
ATOM 1389 C CA . ALA A 1 184 ? -8.649 15.005 -27.662 1.00 76.31 184 ALA A CA 1
ATOM 1390 C C . ALA A 1 184 ? -8.021 16.398 -27.675 1.00 76.31 184 ALA A C 1
ATOM 1392 O O . ALA A 1 184 ? -8.552 17.333 -28.277 1.00 76.31 184 ALA A O 1
ATOM 1393 N N . ASP A 1 185 ? -6.827 16.512 -27.103 1.00 74.06 185 ASP A N 1
ATOM 1394 C CA . ASP A 1 185 ? -5.987 17.678 -27.310 1.00 74.06 185 ASP A CA 1
ATOM 1395 C C . ASP A 1 185 ? -5.298 17.573 -28.671 1.00 74.06 185 ASP A C 1
ATOM 1397 O O . ASP A 1 185 ? -4.258 16.925 -28.835 1.00 74.06 185 ASP A O 1
ATOM 1401 N N . ARG A 1 186 ? -5.878 18.237 -29.667 1.00 71.06 186 ARG A N 1
ATOM 1402 C CA . ARG A 1 186 ? -5.364 18.235 -31.040 1.00 71.06 186 ARG A CA 1
ATOM 1403 C C . ARG A 1 186 ? -4.006 18.932 -31.165 1.00 71.06 186 ARG A C 1
ATOM 1405 O O . ARG A 1 186 ? -3.241 18.546 -32.045 1.00 71.06 186 ARG A O 1
ATOM 1412 N N . ALA A 1 187 ? -3.662 19.872 -30.278 1.00 59.78 187 ALA A N 1
ATOM 1413 C CA . ALA A 1 187 ? -2.359 20.545 -30.289 1.00 59.78 187 ALA A CA 1
ATOM 1414 C C . ALA A 1 187 ? -1.227 19.591 -29.879 1.00 59.78 187 ALA A C 1
ATOM 1416 O O . ALA A 1 187 ? -0.141 19.627 -30.453 1.00 59.78 187 ALA A O 1
ATOM 1417 N N . SER A 1 188 ? -1.512 18.644 -28.980 1.00 67.69 188 SER A N 1
ATOM 1418 C CA . SER A 1 188 ? -0.599 17.535 -28.660 1.00 67.69 188 SER A CA 1
ATOM 1419 C C . SER A 1 188 ? -0.527 16.446 -29.750 1.00 67.69 188 SER A C 1
ATOM 1421 O O . SER A 1 188 ? 0.130 15.414 -29.576 1.00 67.69 188 SER A O 1
ATOM 1423 N N . GLY A 1 189 ? -1.245 16.607 -30.867 1.00 71.56 189 GLY A N 1
ATOM 1424 C CA . GLY A 1 189 ? -1.482 15.534 -31.833 1.00 71.56 189 GLY A CA 1
ATOM 1425 C C . GLY A 1 189 ? -2.342 14.410 -31.246 1.00 71.56 189 GLY A C 1
ATOM 1426 O O . GLY A 1 189 ? -2.113 13.238 -31.539 1.00 71.56 189 GLY A O 1
ATOM 1427 N N . CYS A 1 190 ? -3.299 14.743 -30.380 1.00 84.12 190 CYS A N 1
ATOM 1428 C CA . CYS A 1 190 ? -4.153 13.797 -29.659 1.00 84.12 190 CYS A CA 1
ATOM 1429 C C . CYS A 1 190 ? -3.377 12.829 -28.750 1.00 84.12 190 CYS A C 1
ATOM 1431 O O . CYS A 1 190 ? -3.894 11.779 -28.392 1.00 84.12 190 CYS A O 1
ATOM 1433 N N . GLN A 1 191 ? -2.135 13.141 -28.374 1.00 80.31 191 GLN A N 1
ATOM 1434 C CA . GLN A 1 191 ? -1.399 12.358 -27.371 1.00 80.31 191 GLN A CA 1
ATOM 1435 C C . GLN A 1 191 ? -1.957 12.592 -25.968 1.00 80.31 191 GLN A C 1
ATOM 1437 O O . GLN A 1 191 ? -1.845 11.721 -25.109 1.00 80.31 191 GLN A O 1
ATOM 1442 N N . ASN A 1 192 ? -2.585 13.746 -25.761 1.00 77.12 192 ASN A N 1
ATOM 1443 C CA . ASN A 1 192 ? -3.261 14.123 -24.536 1.00 77.12 192 ASN A CA 1
ATOM 1444 C C . ASN A 1 192 ? -4.760 14.329 -24.792 1.00 77.12 192 ASN A C 1
ATOM 1446 O O . ASN A 1 192 ? -5.208 14.454 -25.938 1.00 77.12 192 ASN A O 1
ATOM 1450 N N . TRP A 1 193 ? -5.542 14.350 -23.719 1.00 72.69 193 TRP A N 1
ATOM 1451 C CA . TRP A 1 193 ? -6.983 14.554 -23.755 1.00 72.69 193 TRP A CA 1
ATOM 1452 C C . TRP A 1 193 ? -7.499 15.188 -22.465 1.00 72.69 193 TRP A C 1
ATOM 1454 O O . TRP A 1 193 ? -6.906 15.051 -21.397 1.00 72.69 193 TRP A O 1
ATOM 1464 N N . PHE A 1 194 ? -8.622 15.883 -22.588 1.00 74.94 194 PHE A N 1
ATOM 1465 C CA . PHE A 1 194 ? -9.354 16.529 -21.510 1.00 74.94 194 PHE A CA 1
ATOM 1466 C C . PHE A 1 194 ? -10.564 15.679 -21.133 1.00 74.94 194 PHE A C 1
ATOM 1468 O O . PHE A 1 194 ? -11.245 15.163 -22.014 1.00 74.94 194 PHE A O 1
ATOM 1475 N N . TRP A 1 195 ? -10.877 15.561 -19.849 1.00 76.31 195 TRP A N 1
ATOM 1476 C CA . TRP A 1 195 ? -12.136 15.009 -19.359 1.00 76.31 195 TRP A CA 1
ATOM 1477 C C . TRP A 1 195 ? -12.949 16.114 -18.708 1.00 76.31 195 TRP A C 1
ATOM 1479 O O . TRP A 1 195 ? -12.638 16.491 -17.589 1.00 76.31 195 TRP A O 1
ATOM 1489 N N . CYS A 1 196 ? -13.987 16.611 -19.366 1.00 69.38 196 CYS A N 1
ATOM 1490 C CA . CYS A 1 196 ? -14.883 17.608 -18.792 1.00 69.38 196 CYS A CA 1
ATOM 1491 C C . CYS A 1 196 ? -15.989 16.889 -18.012 1.00 69.38 196 CYS A C 1
ATOM 1493 O O . CYS A 1 196 ? -16.810 16.195 -18.619 1.00 69.38 196 CYS A O 1
ATOM 1495 N N . VAL A 1 197 ? -15.997 17.023 -16.684 1.00 61.78 197 VAL A N 1
ATOM 1496 C CA . VAL A 1 197 ? -16.947 16.322 -15.797 1.00 61.78 197 VAL A CA 1
ATOM 1497 C C . VAL A 1 197 ? -18.097 17.229 -15.379 1.00 61.78 197 VAL A C 1
ATOM 1499 O O . VAL A 1 197 ? -19.245 16.800 -15.384 1.00 61.78 197 VAL A O 1
ATOM 1502 N N . GLU A 1 198 ? -17.792 18.491 -15.086 1.00 53.25 198 GLU A N 1
ATOM 1503 C CA . GLU A 1 198 ? -18.762 19.553 -14.831 1.00 53.25 198 GLU A CA 1
ATOM 1504 C C . GLU A 1 198 ? -18.174 20.915 -15.236 1.00 53.25 198 GLU A C 1
ATOM 1506 O O . GLU A 1 198 ? -17.019 21.000 -15.666 1.00 53.25 198 GLU A O 1
ATOM 1511 N N . ALA A 1 199 ? -18.964 21.988 -15.156 1.00 47.09 199 ALA A N 1
ATOM 1512 C CA . ALA A 1 199 ? -18.464 23.327 -15.453 1.00 47.09 199 ALA A CA 1
ATOM 1513 C C . ALA A 1 199 ? -17.273 23.648 -14.530 1.00 47.09 199 ALA A C 1
ATOM 1515 O O . ALA A 1 199 ? -17.419 23.641 -13.312 1.00 47.09 199 ALA A O 1
ATOM 1516 N N . ASN A 1 200 ? -16.107 23.929 -15.119 1.00 48.44 200 ASN A N 1
ATOM 1517 C CA . ASN A 1 200 ? -14.832 24.182 -14.429 1.00 48.44 200 ASN A CA 1
ATOM 1518 C C . ASN A 1 200 ? -14.170 22.976 -13.728 1.00 48.44 200 ASN A C 1
ATOM 1520 O O . ASN A 1 200 ? -13.192 23.176 -13.013 1.00 48.44 200 ASN A O 1
ATOM 1524 N N . ALA A 1 201 ? -14.624 21.738 -13.957 1.00 44.22 201 ALA A N 1
ATOM 1525 C CA . ALA A 1 201 ? -13.933 20.538 -13.477 1.00 44.22 201 ALA A CA 1
ATOM 1526 C C . ALA A 1 201 ? -13.464 19.680 -14.653 1.00 44.22 201 ALA A C 1
ATOM 1528 O O . ALA A 1 201 ? -14.280 19.091 -15.378 1.00 44.22 201 ALA A O 1
ATOM 1529 N N . TYR A 1 202 ? -12.142 19.595 -14.827 1.00 53.50 202 TYR A N 1
ATOM 1530 C CA . TYR A 1 202 ? -11.554 18.754 -15.855 1.00 53.50 202 TYR A CA 1
ATOM 1531 C C . TYR A 1 202 ? -10.289 18.018 -15.424 1.00 53.50 202 TYR A C 1
ATOM 1533 O O . TYR A 1 202 ? -9.539 18.471 -14.564 1.00 53.50 202 TYR A O 1
ATOM 1541 N N . TYR A 1 203 ? -10.043 16.883 -16.076 1.00 57.38 203 TYR A N 1
ATOM 1542 C CA . TYR A 1 203 ? -8.796 16.128 -15.961 1.00 57.38 203 TYR A CA 1
ATOM 1543 C C . TYR A 1 203 ? -8.023 16.212 -17.275 1.00 57.38 203 TYR A C 1
ATOM 1545 O O . TYR A 1 203 ? -8.608 15.999 -18.333 1.00 57.38 203 TYR A O 1
ATOM 1553 N N . TYR A 1 204 ? -6.722 16.502 -17.227 1.00 60.12 204 TYR A N 1
ATOM 1554 C CA . TYR A 1 204 ? -5.850 16.446 -18.402 1.00 60.12 204 TYR A CA 1
ATOM 1555 C C . TYR A 1 204 ? -4.968 15.209 -18.316 1.00 60.12 204 TYR A C 1
ATOM 1557 O O . TYR A 1 204 ? -4.192 15.042 -17.377 1.00 60.12 204 TYR A O 1
ATOM 1565 N N . MET A 1 205 ? -5.128 14.308 -19.274 1.00 70.56 205 MET A N 1
ATOM 1566 C CA . MET A 1 205 ? -4.535 12.981 -19.233 1.00 70.56 205 MET A CA 1
ATOM 1567 C C . MET A 1 205 ? -3.747 12.717 -20.509 1.00 70.56 205 MET A C 1
ATOM 1569 O O . MET A 1 205 ? -4.126 13.145 -21.596 1.00 70.56 205 MET A O 1
ATOM 1573 N N . LYS A 1 206 ? -2.646 11.980 -20.375 1.00 80.31 206 LYS A N 1
ATOM 1574 C CA . LYS A 1 206 ? -1.822 11.532 -21.496 1.00 80.31 206 LYS A CA 1
ATOM 1575 C C . LYS A 1 206 ? -2.165 10.087 -21.844 1.00 80.31 206 LYS A C 1
ATOM 1577 O O . LYS A 1 206 ? -2.336 9.253 -20.956 1.00 80.31 206 LYS A O 1
ATOM 1582 N N . CYS A 1 207 ? -2.269 9.783 -23.130 1.00 72.94 207 CYS A N 1
ATOM 1583 C CA . CYS A 1 207 ? -2.384 8.411 -23.596 1.00 72.94 207 CYS A CA 1
ATOM 1584 C C . CYS A 1 207 ? -1.083 7.637 -23.367 1.00 72.94 207 CYS A C 1
ATOM 1586 O O . CYS A 1 207 ? 0.011 8.201 -23.384 1.00 72.94 207 CYS A O 1
ATOM 1588 N N . GLN A 1 208 ? -1.206 6.325 -23.162 1.00 83.69 208 GLN A N 1
ATOM 1589 C CA . GLN A 1 208 ? -0.052 5.430 -23.054 1.00 83.69 208 GLN A CA 1
ATOM 1590 C C . GLN A 1 208 ? 0.863 5.600 -24.274 1.00 83.69 208 GLN A C 1
ATOM 1592 O O . GLN A 1 208 ? 0.391 5.887 -25.376 1.00 83.69 208 GLN A O 1
ATOM 1597 N N . THR A 1 209 ? 2.173 5.439 -24.073 1.00 79.00 209 THR A N 1
ATOM 1598 C CA . THR A 1 209 ? 3.181 5.662 -25.117 1.00 79.00 209 THR A CA 1
ATOM 1599 C C . THR A 1 209 ? 2.822 4.922 -26.407 1.00 79.00 209 THR A C 1
ATOM 1601 O O . THR A 1 209 ? 2.654 3.707 -26.403 1.00 79.00 209 THR A O 1
ATOM 1604 N N . GLY A 1 210 ? 2.717 5.667 -27.511 1.00 77.31 210 GLY A N 1
ATOM 1605 C CA . GLY A 1 210 ? 2.366 5.136 -28.833 1.00 77.31 210 GLY A CA 1
ATOM 1606 C C . GLY A 1 210 ? 0.875 5.181 -29.184 1.00 77.31 210 GLY A C 1
ATOM 1607 O O . GLY A 1 210 ? 0.546 4.992 -30.350 1.00 77.31 210 GLY A O 1
ATOM 1608 N N . LEU A 1 211 ? -0.014 5.485 -28.233 1.00 82.50 211 LEU A N 1
ATOM 1609 C CA . LEU A 1 211 ? -1.455 5.620 -28.466 1.00 82.50 211 LEU A CA 1
ATOM 1610 C C . LEU A 1 211 ? -1.879 7.090 -28.600 1.00 82.50 211 LEU A C 1
ATOM 1612 O O . LEU A 1 211 ? -1.195 8.005 -28.134 1.00 82.50 211 LEU A O 1
ATOM 1616 N N . ARG A 1 212 ? -3.037 7.319 -29.222 1.00 85.62 212 ARG A N 1
ATOM 1617 C CA . ARG A 1 212 ? -3.675 8.638 -29.344 1.00 85.62 212 ARG A CA 1
ATOM 1618 C C . ARG A 1 212 ? -5.121 8.567 -28.875 1.00 85.62 212 ARG A C 1
ATOM 1620 O O . ARG A 1 212 ? -5.759 7.525 -28.960 1.00 85.62 212 ARG A O 1
ATOM 1627 N N . PHE A 1 213 ? -5.644 9.669 -28.360 1.00 88.06 213 PHE A N 1
ATOM 1628 C CA . PHE A 1 213 ? -7.004 9.726 -27.860 1.00 88.06 213 PHE A CA 1
ATOM 1629 C C . PHE A 1 213 ? -8.000 9.756 -29.016 1.00 88.06 213 PHE A C 1
ATOM 1631 O O . PHE A 1 213 ? -8.023 10.693 -29.815 1.00 88.06 213 PHE A O 1
ATOM 1638 N N . ASN A 1 214 ? -8.825 8.720 -29.090 1.00 86.56 214 ASN A N 1
ATOM 1639 C CA . ASN A 1 214 ? -9.896 8.583 -30.055 1.00 86.56 214 ASN A CA 1
ATOM 1640 C C . ASN A 1 214 ? -11.190 9.148 -29.456 1.00 86.56 214 ASN A C 1
ATOM 1642 O O . ASN A 1 214 ? -11.829 8.521 -28.611 1.00 86.56 214 ASN A O 1
ATOM 1646 N N . GLU A 1 215 ? -11.594 10.341 -29.903 1.00 79.50 215 GLU A N 1
ATOM 1647 C CA . GLU A 1 215 ? -12.830 10.982 -29.428 1.00 79.50 215 GLU A CA 1
ATOM 1648 C C . GLU A 1 215 ? -14.085 10.159 -29.770 1.00 79.50 215 GLU A C 1
ATOM 1650 O O . GLU A 1 215 ? -15.068 10.236 -29.039 1.00 79.50 215 GLU A O 1
ATOM 1655 N N . ALA A 1 216 ? -14.071 9.346 -30.834 1.00 79.62 216 ALA A N 1
ATOM 1656 C CA . ALA A 1 216 ? -15.230 8.538 -31.221 1.00 79.62 216 ALA A CA 1
ATOM 1657 C C . ALA A 1 216 ? -15.454 7.348 -30.275 1.00 79.62 216 ALA A C 1
ATOM 1659 O O . ALA A 1 216 ? -16.596 7.007 -29.975 1.00 79.62 216 ALA A O 1
ATOM 1660 N N . THR A 1 217 ? -14.373 6.736 -29.783 1.00 81.25 217 THR A N 1
ATOM 1661 C CA . THR A 1 217 ? -14.429 5.600 -28.845 1.00 81.25 217 THR A CA 1
ATOM 1662 C C . THR A 1 217 ? -14.231 6.017 -27.385 1.00 81.25 217 THR A C 1
ATOM 1664 O O . THR A 1 217 ? -14.384 5.190 -26.488 1.00 81.25 217 THR A O 1
ATOM 1667 N N . GLN A 1 218 ? -13.933 7.300 -27.134 1.00 83.25 218 GLN A N 1
ATOM 1668 C CA . GLN A 1 218 ? -13.672 7.887 -25.813 1.00 83.25 218 GLN A CA 1
ATOM 1669 C C . GLN A 1 218 ? -12.521 7.191 -25.053 1.00 83.25 218 GLN A C 1
ATOM 1671 O O . GLN A 1 218 ? -12.516 7.130 -23.817 1.00 83.25 218 GLN A O 1
ATOM 1676 N N . ALA A 1 219 ? -11.534 6.677 -25.795 1.00 85.50 219 ALA A N 1
ATOM 1677 C CA . ALA A 1 219 ? -10.410 5.902 -25.277 1.00 85.50 219 ALA A CA 1
ATOM 1678 C C . ALA A 1 219 ? -9.112 6.175 -26.054 1.00 85.50 219 ALA A C 1
ATOM 1680 O O . ALA A 1 219 ? -9.131 6.659 -27.183 1.00 85.50 219 ALA A O 1
ATOM 1681 N N . CYS A 1 220 ? -7.970 5.848 -25.446 1.00 86.62 220 CYS A N 1
ATOM 1682 C CA . CYS A 1 220 ? -6.699 5.819 -26.163 1.00 86.62 220 CYS A CA 1
ATOM 1683 C C . CYS A 1 220 ? -6.666 4.600 -27.085 1.00 86.62 220 CYS A C 1
ATOM 1685 O O . CYS A 1 220 ? -6.916 3.480 -26.647 1.00 86.62 220 CYS A O 1
ATOM 1687 N N . ASP A 1 221 ? -6.356 4.836 -28.348 1.00 89.25 221 ASP A N 1
ATOM 1688 C CA . ASP A 1 221 ? -6.404 3.858 -29.424 1.00 89.25 221 ASP A CA 1
ATOM 1689 C C . ASP A 1 221 ? -5.150 4.011 -30.293 1.00 89.25 221 ASP A C 1
ATOM 1691 O O . ASP A 1 221 ? -4.368 4.961 -30.145 1.00 89.25 221 ASP A O 1
ATOM 1695 N N . TRP A 1 222 ? -4.930 3.058 -31.188 1.00 84.56 222 TRP A N 1
ATOM 1696 C CA . TRP A 1 222 ? -3.815 3.113 -32.118 1.00 84.56 222 TRP A CA 1
ATOM 1697 C C . TRP A 1 222 ? -3.941 4.336 -33.033 1.00 84.56 222 TRP A C 1
ATOM 1699 O O . TRP A 1 222 ? -5.052 4.665 -33.460 1.00 84.56 222 TRP A O 1
ATOM 1709 N N . PRO A 1 223 ? -2.831 5.024 -33.361 1.00 85.81 223 PRO A N 1
ATOM 1710 C CA . PRO A 1 223 ? -2.856 6.220 -34.198 1.00 85.81 223 PRO A CA 1
ATOM 1711 C C . PRO A 1 223 ? -3.606 6.037 -35.522 1.00 85.81 223 PRO A C 1
ATOM 1713 O O . PRO A 1 223 ? -4.229 6.984 -35.991 1.00 85.81 223 PRO A O 1
ATOM 1716 N N . GLU A 1 224 ? -3.583 4.833 -36.103 1.00 80.56 224 GLU A N 1
ATOM 1717 C CA . GLU A 1 224 ? -4.294 4.510 -37.349 1.00 80.56 224 GLU A CA 1
ATOM 1718 C C . GLU A 1 224 ? -5.826 4.538 -37.205 1.00 80.56 224 GLU A C 1
ATOM 1720 O O . GLU A 1 224 ? -6.533 4.815 -38.174 1.00 80.56 224 GLU A O 1
ATOM 1725 N N . ASN A 1 225 ? -6.338 4.290 -35.997 1.00 81.50 225 ASN A N 1
ATOM 1726 C CA . ASN A 1 225 ? -7.765 4.301 -35.669 1.00 81.50 225 ASN A CA 1
ATOM 1727 C C . ASN A 1 225 ? -8.246 5.680 -35.190 1.00 81.50 225 ASN A C 1
ATOM 1729 O O . ASN A 1 225 ? -9.445 5.891 -34.992 1.00 81.50 225 ASN A O 1
ATOM 1733 N N . VAL A 1 226 ? -7.322 6.624 -34.984 1.00 84.50 226 VAL A N 1
ATOM 1734 C CA . VAL A 1 226 ? -7.607 7.938 -34.406 1.00 84.50 226 VAL A CA 1
ATOM 1735 C C . VAL A 1 226 ? -7.618 8.986 -35.505 1.00 84.50 226 VAL A C 1
ATOM 1737 O O . VAL A 1 226 ? -6.590 9.320 -36.094 1.00 84.50 226 VAL A O 1
ATOM 1740 N N . GLN A 1 227 ? -8.781 9.592 -35.735 1.00 77.69 227 GLN A N 1
ATOM 1741 C CA . GLN A 1 227 ? -8.884 10.752 -36.617 1.00 77.69 227 GLN A CA 1
ATOM 1742 C C . GLN A 1 227 ? -8.403 12.019 -35.902 1.00 77.69 227 GLN A C 1
ATOM 1744 O O . GLN A 1 227 ? -9.188 12.858 -35.467 1.00 77.69 227 GLN A O 1
ATOM 1749 N N . CYS A 1 228 ? -7.084 12.150 -35.783 1.00 69.94 228 CYS A N 1
ATOM 1750 C CA . CYS A 1 228 ? -6.432 13.351 -35.286 1.00 69.94 228 CYS A CA 1
ATOM 1751 C C . CYS A 1 228 ? -5.951 14.188 -36.474 1.00 69.94 228 CYS A C 1
ATOM 1753 O O . CYS A 1 228 ? -4.984 13.811 -37.133 1.00 69.94 228 CYS A O 1
ATOM 1755 N N . VAL A 1 229 ? -6.624 15.297 -36.791 1.00 57.03 229 VAL A N 1
ATOM 1756 C CA . VAL A 1 229 ? -6.230 16.136 -37.936 1.00 57.03 229 VAL A CA 1
ATOM 1757 C C . VAL A 1 229 ? -5.949 17.580 -37.549 1.00 57.03 229 VAL A C 1
ATOM 1759 O O . VAL A 1 229 ? -6.855 18.300 -37.131 1.00 57.03 229 VAL A O 1
ATOM 1762 N N . SER A 1 230 ? -4.716 17.987 -37.870 1.00 41.19 230 SER A N 1
ATOM 1763 C CA . SER A 1 230 ? -4.391 19.216 -38.608 1.00 41.19 230 SER A CA 1
ATOM 1764 C C . SER A 1 230 ? -3.382 18.872 -39.743 1.00 41.19 230 SER A C 1
ATOM 1766 O O . SER A 1 230 ? -2.202 19.151 -39.617 1.00 41.19 230 SER A O 1
ATOM 1768 N N . ALA A 1 231 ? -3.869 18.229 -40.827 1.00 27.22 231 ALA A N 1
ATOM 1769 C CA . ALA A 1 231 ? -3.275 17.983 -42.179 1.00 27.22 231 ALA A CA 1
ATOM 1770 C C . ALA A 1 231 ? -1.866 17.308 -42.348 1.00 27.22 231 ALA A C 1
ATOM 1772 O O . ALA A 1 231 ? -1.063 17.276 -41.427 1.00 27.22 231 ALA A O 1
ATOM 1773 N N . PRO A 1 232 ? -1.524 16.790 -43.558 1.00 36.84 232 PRO A N 1
ATOM 1774 C CA . PRO A 1 232 ? -1.758 15.429 -44.058 1.00 36.84 232 PRO A CA 1
ATOM 1775 C C . PRO A 1 232 ? -0.558 14.454 -43.904 1.00 36.84 232 PRO A C 1
ATOM 1777 O O . PRO A 1 232 ? 0.608 14.846 -43.931 1.00 36.84 232 PRO A O 1
ATOM 1780 N N . SER A 1 233 ? -0.865 13.156 -43.805 1.00 35.03 233 SER A N 1
ATOM 1781 C CA . SER A 1 233 ? 0.066 12.044 -43.531 1.00 35.03 233 SER A CA 1
ATOM 1782 C C . SER A 1 233 ? 0.933 11.595 -44.731 1.00 35.03 233 SER A C 1
ATOM 1784 O O . SER A 1 233 ? 0.505 11.739 -45.880 1.00 35.03 233 SER A O 1
ATOM 1786 N N . PRO A 1 234 ? 2.122 10.989 -44.501 1.00 37.69 234 PRO A N 1
ATOM 1787 C CA . PRO A 1 234 ? 2.927 10.346 -45.548 1.00 37.69 234 PRO A CA 1
ATOM 1788 C C . PRO A 1 234 ? 2.309 9.001 -46.004 1.00 37.69 234 PRO A C 1
ATOM 1790 O O . PRO A 1 234 ? 1.473 8.443 -45.289 1.00 37.69 234 PRO A O 1
ATOM 1793 N N . PRO A 1 235 ? 2.679 8.471 -47.191 1.00 39.34 235 PRO A N 1
ATOM 1794 C CA . PRO A 1 235 ? 2.031 7.294 -47.774 1.00 39.34 235 PRO A CA 1
ATOM 1795 C C . PRO A 1 235 ? 2.410 5.986 -47.051 1.00 39.34 235 PRO A C 1
ATOM 1797 O O . PRO A 1 235 ? 3.454 5.930 -46.397 1.00 39.34 235 PRO A O 1
ATOM 1800 N N . PRO A 1 236 ? 1.586 4.926 -47.179 1.00 45.03 236 PRO A N 1
ATOM 1801 C CA . PRO A 1 236 ? 1.765 3.677 -46.444 1.00 45.03 236 PRO A CA 1
ATOM 1802 C C . PRO A 1 236 ? 2.955 2.851 -46.955 1.00 45.03 236 PRO A C 1
ATOM 1804 O O . PRO A 1 236 ? 3.239 2.805 -48.153 1.00 45.03 236 PRO A O 1
ATOM 1807 N N . SER A 1 237 ? 3.626 2.171 -46.023 1.00 43.09 237 SER A N 1
ATOM 1808 C CA . SER A 1 237 ? 4.739 1.248 -46.280 1.00 43.09 237 SER A CA 1
ATOM 1809 C C . SER A 1 237 ? 4.285 -0.057 -46.967 1.00 43.09 237 SER A C 1
ATOM 1811 O O . SER A 1 237 ? 3.116 -0.432 -46.850 1.00 43.09 237 SER A O 1
ATOM 1813 N N . PRO A 1 238 ? 5.186 -0.775 -47.673 1.00 45.19 238 PRO A N 1
ATOM 1814 C CA . PRO A 1 238 ? 4.836 -1.967 -48.446 1.00 45.19 238 PRO A CA 1
ATOM 1815 C C . PRO A 1 238 ? 4.527 -3.186 -47.556 1.00 45.19 238 PRO A C 1
ATOM 1817 O O . PRO A 1 238 ? 5.011 -3.255 -46.424 1.00 45.19 238 PRO A O 1
ATOM 1820 N N . PRO A 1 239 ? 3.772 -4.178 -48.068 1.00 48.09 239 PRO A N 1
ATOM 1821 C CA . PRO A 1 239 ? 3.376 -5.349 -47.295 1.00 48.09 239 PRO A CA 1
ATOM 1822 C C . PRO A 1 239 ? 4.545 -6.317 -47.055 1.00 48.09 239 PRO A C 1
ATOM 1824 O O . PRO A 1 239 ? 5.374 -6.559 -47.934 1.00 48.09 239 PRO A O 1
ATOM 1827 N N . SER A 1 240 ? 4.582 -6.889 -45.851 1.00 53.09 240 SER A N 1
ATOM 1828 C CA . SER A 1 240 ? 5.535 -7.922 -45.429 1.00 53.09 240 SER A CA 1
ATOM 1829 C C . SER A 1 240 ? 5.272 -9.284 -46.105 1.00 53.09 240 SER A C 1
ATOM 1831 O O . SER A 1 240 ? 4.134 -9.563 -46.492 1.00 53.09 240 SER A O 1
ATOM 1833 N N . PRO A 1 241 ? 6.302 -10.146 -46.250 1.00 53.25 241 PRO A N 1
ATOM 1834 C CA . PRO A 1 241 ? 6.181 -11.448 -46.910 1.00 53.25 241 PRO A CA 1
ATOM 1835 C C . PRO A 1 241 ? 5.346 -12.461 -46.099 1.00 53.25 241 PRO A C 1
ATOM 1837 O O . PRO A 1 241 ? 5.185 -12.301 -44.887 1.00 53.25 241 PRO A O 1
ATOM 1840 N N . PRO A 1 242 ? 4.814 -13.512 -46.756 1.00 55.56 242 PRO A N 1
ATOM 1841 C CA . PRO A 1 242 ? 3.896 -14.464 -46.137 1.00 55.56 242 PRO A CA 1
ATOM 1842 C C . PRO A 1 242 ? 4.587 -15.379 -45.107 1.00 55.56 242 PRO A C 1
ATOM 1844 O O . PRO A 1 242 ? 5.780 -15.665 -45.239 1.00 55.56 242 PRO A O 1
ATOM 1847 N N . PRO A 1 243 ? 3.843 -15.871 -44.097 1.00 51.16 243 PRO A N 1
ATOM 1848 C CA . PRO A 1 243 ? 4.389 -16.730 -43.053 1.00 51.16 243 PRO A CA 1
ATOM 1849 C C . PRO A 1 243 ? 4.695 -18.146 -43.563 1.00 51.16 243 PRO A C 1
ATOM 1851 O O . PRO A 1 243 ? 3.966 -18.710 -44.381 1.00 51.16 243 PRO A O 1
ATOM 1854 N N . SER A 1 244 ? 5.769 -18.730 -43.027 1.00 51.88 244 SER A N 1
ATOM 1855 C CA . SER A 1 244 ? 6.157 -20.133 -43.218 1.00 51.88 244 SER A CA 1
ATOM 1856 C C . SER A 1 244 ? 5.144 -21.107 -42.586 1.00 51.88 244 SER A C 1
ATOM 1858 O O . SER A 1 244 ? 4.472 -20.744 -41.617 1.00 51.88 244 SER A O 1
ATOM 1860 N N . PRO A 1 245 ? 5.030 -22.348 -43.101 1.00 57.75 245 PRO A N 1
ATOM 1861 C CA . PRO A 1 245 ? 4.009 -23.303 -42.673 1.00 57.75 245 PRO A CA 1
ATOM 1862 C C . PRO A 1 245 ? 4.211 -23.793 -41.226 1.00 57.75 245 PRO A C 1
ATOM 1864 O O . PRO A 1 245 ? 5.344 -23.824 -40.737 1.00 57.75 245 PRO A O 1
ATOM 1867 N N . PRO A 1 246 ? 3.128 -24.199 -40.536 1.00 52.56 246 PRO A N 1
ATOM 1868 C CA . PRO A 1 246 ? 3.182 -24.570 -39.129 1.00 52.56 246 PRO A CA 1
ATOM 1869 C C . PRO A 1 246 ? 3.865 -25.926 -38.919 1.00 52.56 246 PRO A C 1
ATOM 1871 O O . PRO A 1 246 ? 3.627 -26.885 -39.654 1.00 52.56 246 PRO A O 1
ATOM 1874 N N . ALA A 1 247 ? 4.691 -26.003 -37.875 1.00 47.03 247 ALA A N 1
ATOM 1875 C CA . ALA A 1 247 ? 5.240 -27.251 -37.361 1.00 47.03 247 ALA A CA 1
ATOM 1876 C C . ALA A 1 247 ? 4.161 -28.074 -36.628 1.00 47.03 247 ALA A C 1
ATOM 1878 O O . ALA A 1 247 ? 3.230 -27.525 -36.038 1.00 47.03 247 ALA A O 1
ATOM 1879 N N . SER A 1 248 ? 4.310 -29.398 -36.686 1.00 51.56 248 SER A N 1
ATOM 1880 C CA . SER A 1 248 ? 3.406 -30.420 -36.144 1.00 51.56 248 SER A CA 1
ATOM 1881 C C . SER A 1 248 ? 3.094 -30.268 -34.643 1.00 51.56 248 SER A C 1
ATOM 1883 O O . SER A 1 248 ? 3.939 -29.780 -33.890 1.00 51.56 248 SER A O 1
ATOM 1885 N N . PRO A 1 249 ? 1.917 -30.731 -34.174 1.00 54.88 249 PRO A N 1
ATOM 1886 C CA . PRO A 1 249 ? 1.507 -30.583 -32.779 1.00 54.88 249 PRO A CA 1
ATOM 1887 C C . PRO A 1 249 ? 2.272 -31.529 -31.827 1.00 54.88 249 PRO A C 1
ATOM 1889 O O . PRO A 1 249 ? 2.611 -32.649 -32.223 1.00 54.88 249 PRO A O 1
ATOM 1892 N N . PRO A 1 250 ? 2.516 -31.119 -30.565 1.00 50.84 250 PRO A N 1
ATOM 1893 C CA . PRO A 1 250 ? 3.094 -31.976 -29.530 1.00 50.84 250 PRO A CA 1
ATOM 1894 C C . PRO A 1 250 ? 2.062 -32.984 -28.971 1.00 50.84 250 PRO A C 1
ATOM 1896 O O . PRO A 1 250 ? 0.855 -32.790 -29.143 1.00 50.84 250 PRO A O 1
ATOM 1899 N N . PRO A 1 251 ? 2.509 -34.067 -28.301 1.00 45.84 251 PRO A N 1
ATOM 1900 C CA . PRO A 1 251 ? 1.626 -35.111 -27.774 1.00 45.84 251 PRO A CA 1
ATOM 1901 C C . PRO A 1 251 ? 0.773 -34.628 -26.581 1.00 45.84 251 PRO A C 1
ATOM 1903 O O . PRO A 1 251 ? 1.155 -33.678 -25.892 1.00 45.84 251 PRO A O 1
ATOM 1906 N N . PRO A 1 252 ? -0.375 -35.281 -26.309 1.00 48.16 252 PRO A N 1
ATOM 1907 C CA . PRO A 1 252 ? -1.327 -34.831 -25.297 1.00 48.16 252 PRO A CA 1
ATOM 1908 C C . PRO A 1 252 ? -0.815 -35.054 -23.867 1.00 48.16 252 PRO A C 1
ATOM 1910 O O . PRO A 1 252 ? -0.294 -36.116 -23.526 1.00 48.16 252 PRO A O 1
ATOM 1913 N N . SER A 1 253 ? -1.000 -34.040 -23.022 1.00 47.72 253 SER A N 1
ATOM 1914 C CA . SER A 1 253 ? -0.764 -34.082 -21.573 1.00 47.72 253 SER A CA 1
ATOM 1915 C C . SER A 1 253 ? -1.875 -34.856 -20.830 1.00 47.72 253 SER A C 1
ATOM 1917 O O . SER A 1 253 ? -2.992 -34.949 -21.346 1.00 47.72 253 SER A O 1
ATOM 1919 N N . PRO A 1 254 ? -1.604 -35.410 -19.628 1.00 48.28 254 PRO A N 1
ATOM 1920 C CA . PRO A 1 254 ? -2.586 -36.170 -18.847 1.00 48.28 254 PRO A CA 1
ATOM 1921 C C . PRO A 1 254 ? -3.753 -35.296 -18.339 1.00 48.28 254 PRO A C 1
ATOM 1923 O O . PRO A 1 254 ? -3.604 -34.077 -18.227 1.00 48.28 254 PRO A O 1
ATOM 1926 N N . PRO A 1 255 ? -4.918 -35.900 -18.028 1.00 46.03 255 PRO A N 1
ATOM 1927 C CA . PRO A 1 255 ? -6.129 -35.161 -17.683 1.00 46.03 255 PRO A CA 1
ATOM 1928 C C . PRO A 1 255 ? -6.022 -34.474 -16.308 1.00 46.03 255 PRO A C 1
ATOM 1930 O O . PRO A 1 255 ? -5.432 -35.043 -15.386 1.00 46.03 255 PRO A O 1
ATOM 1933 N N . PRO A 1 256 ? -6.611 -33.274 -16.140 1.00 47.88 256 PRO A N 1
ATOM 1934 C CA . PRO A 1 256 ? -6.639 -32.576 -14.861 1.00 47.88 256 PRO A CA 1
ATOM 1935 C C . PRO A 1 256 ? -7.593 -33.251 -13.865 1.00 47.88 256 PRO A C 1
ATOM 1937 O O . PRO A 1 256 ? -8.640 -33.785 -14.238 1.00 47.88 256 PRO A O 1
ATOM 1940 N N . SER A 1 257 ? -7.234 -33.183 -12.583 1.00 39.31 257 SER A N 1
ATOM 1941 C CA . SER A 1 257 ? -8.078 -33.580 -11.451 1.00 39.31 257 SER A CA 1
ATOM 1942 C C . SER A 1 257 ? -9.401 -32.790 -11.417 1.00 39.31 257 SER A C 1
ATOM 1944 O O . SER A 1 257 ? -9.431 -31.637 -11.858 1.00 39.31 257 SER A O 1
ATOM 1946 N N . PRO A 1 258 ? -10.496 -33.374 -10.890 1.00 46.81 258 PRO A N 1
ATOM 1947 C CA . PRO A 1 258 ? -11.811 -32.736 -10.881 1.00 46.81 258 PRO A CA 1
ATOM 1948 C C . PRO A 1 258 ? -11.823 -31.435 -10.055 1.00 46.81 258 PRO A C 1
ATOM 1950 O O . PRO A 1 258 ? -11.166 -31.369 -9.013 1.00 46.81 258 PRO A O 1
ATOM 1953 N N . PRO A 1 259 ? -12.569 -30.403 -10.494 1.00 45.22 259 PRO A N 1
ATOM 1954 C CA . PRO A 1 259 ? -12.626 -29.121 -9.806 1.00 45.22 259 PRO A CA 1
ATOM 1955 C C . PRO A 1 259 ? -13.416 -29.220 -8.498 1.00 45.22 259 PRO A C 1
ATOM 1957 O O . PRO A 1 259 ? -14.486 -29.830 -8.437 1.00 45.22 259 PRO A O 1
ATOM 1960 N N . SER A 1 260 ? -12.904 -28.555 -7.464 1.00 37.91 260 SER A N 1
ATOM 1961 C CA . SER A 1 260 ? -13.654 -28.231 -6.250 1.00 37.91 260 SER A CA 1
ATOM 1962 C C . SER A 1 260 ? -14.906 -27.403 -6.593 1.00 37.91 260 SER A C 1
ATOM 1964 O O . SER A 1 260 ? -14.884 -26.636 -7.561 1.00 37.91 260 SER A O 1
ATOM 1966 N N . PRO A 1 261 ? -16.005 -27.536 -5.826 1.00 40.56 261 PRO A N 1
ATOM 1967 C CA . PRO A 1 261 ? -17.258 -26.841 -6.110 1.00 40.56 261 PRO A CA 1
ATOM 1968 C C . PRO A 1 261 ? -17.078 -25.310 -6.107 1.00 40.56 261 PRO A C 1
ATOM 1970 O O . PRO A 1 261 ? -16.323 -24.787 -5.284 1.00 40.56 261 PRO A O 1
ATOM 1973 N N . PRO A 1 262 ? -17.764 -24.577 -7.004 1.00 41.06 262 PRO A N 1
ATOM 1974 C CA . PRO A 1 262 ? -17.612 -23.134 -7.110 1.00 41.06 262 PRO A CA 1
ATOM 1975 C C . PRO A 1 262 ? -18.245 -22.424 -5.911 1.00 41.06 262 PRO A C 1
ATOM 1977 O O . PRO A 1 262 ? -19.432 -22.581 -5.621 1.00 41.06 262 PRO A O 1
ATOM 1980 N N . SER A 1 263 ? -17.449 -21.588 -5.249 1.00 38.75 263 SER A N 1
ATOM 1981 C CA . SER A 1 263 ? -17.946 -20.546 -4.352 1.00 38.75 263 SER A CA 1
ATOM 1982 C C . SER A 1 263 ? -18.851 -19.568 -5.125 1.00 38.75 263 SER A C 1
ATOM 1984 O O . SER A 1 263 ? -18.603 -19.317 -6.309 1.00 38.75 263 SER A O 1
ATOM 1986 N N . PRO A 1 264 ? -19.896 -19.000 -4.492 1.00 37.34 264 PRO A N 1
ATOM 1987 C CA . PRO A 1 264 ? -20.825 -18.079 -5.150 1.00 37.34 264 PRO A CA 1
ATOM 1988 C C . PRO A 1 264 ? -20.100 -16.856 -5.745 1.00 37.34 264 PRO A C 1
ATOM 1990 O O . PRO A 1 264 ? -19.084 -16.423 -5.191 1.00 37.34 264 PRO A O 1
ATOM 1993 N N . PRO A 1 265 ? -20.603 -16.276 -6.855 1.00 41.88 265 PRO A N 1
ATOM 1994 C CA . PRO A 1 265 ? -19.918 -15.194 -7.549 1.00 41.88 265 PRO A CA 1
ATOM 1995 C C . PRO A 1 265 ? -19.928 -13.932 -6.682 1.00 41.88 265 PRO A C 1
ATOM 1997 O O . PRO A 1 265 ? -20.961 -13.291 -6.484 1.00 41.88 265 PRO A O 1
ATOM 2000 N N . GLY A 1 266 ? -18.757 -13.587 -6.148 1.00 47.72 266 GLY A N 1
ATOM 2001 C CA . GLY A 1 266 ? -18.489 -12.249 -5.630 1.00 47.72 266 GLY A CA 1
ATOM 2002 C C . GLY A 1 266 ? -18.537 -11.199 -6.752 1.00 47.72 266 GLY A C 1
ATOM 2003 O O . GLY A 1 266 ? -18.657 -11.556 -7.927 1.00 47.72 266 GLY A O 1
ATOM 2004 N N . PRO A 1 267 ? -18.461 -9.897 -6.421 1.00 51.81 267 PRO A N 1
ATOM 2005 C CA . PRO A 1 267 ? -18.358 -8.849 -7.435 1.00 51.81 267 PRO A CA 1
ATOM 2006 C C . PRO A 1 267 ? -17.176 -9.119 -8.382 1.00 51.81 267 PRO A C 1
ATOM 2008 O O . PRO A 1 267 ? -16.160 -9.677 -7.971 1.00 51.81 267 PRO A O 1
ATOM 2011 N N . ALA A 1 268 ? -17.308 -8.716 -9.651 1.00 55.97 268 ALA A N 1
ATOM 2012 C CA . ALA A 1 268 ? -16.288 -8.941 -10.683 1.00 55.97 268 ALA A CA 1
ATOM 2013 C C . ALA A 1 268 ? -14.925 -8.293 -10.354 1.00 55.97 268 ALA A C 1
ATOM 2015 O O . ALA A 1 268 ? -13.907 -8.704 -10.905 1.00 55.97 268 ALA A O 1
ATOM 2016 N N . PHE A 1 269 ? -14.914 -7.315 -9.442 1.00 64.69 269 PHE A N 1
ATOM 2017 C CA . PHE A 1 269 ? -13.734 -6.613 -8.950 1.00 64.69 269 PHE A CA 1
ATOM 2018 C C . PHE A 1 269 ? -13.840 -6.423 -7.431 1.00 64.69 269 PHE A C 1
ATOM 2020 O O . PHE A 1 269 ? -14.925 -6.135 -6.922 1.00 64.69 269 PHE A O 1
ATOM 2027 N N . SER A 1 270 ? -12.711 -6.577 -6.740 1.00 76.81 270 SER A N 1
ATOM 2028 C CA . SER A 1 270 ? -12.540 -6.265 -5.318 1.00 76.81 270 SER A CA 1
ATOM 2029 C C . SER A 1 270 ? -11.559 -5.107 -5.175 1.00 76.81 270 SER A C 1
ATOM 2031 O O . SER A 1 270 ? -10.539 -5.078 -5.863 1.00 76.81 270 SER A O 1
ATOM 2033 N N . TYR A 1 271 ? -11.864 -4.184 -4.272 1.00 79.75 271 TYR A N 1
ATOM 2034 C CA . TYR A 1 271 ? -11.061 -3.033 -3.898 1.00 79.75 271 TYR A CA 1
ATOM 2035 C C . TYR A 1 271 ? -10.727 -3.114 -2.407 1.00 79.75 271 TYR A C 1
ATOM 2037 O O . TYR A 1 271 ? -11.599 -2.979 -1.543 1.00 79.75 271 TYR A O 1
ATOM 2045 N N . GLY A 1 272 ? -9.442 -3.338 -2.134 1.00 80.00 272 GLY A N 1
ATOM 2046 C CA . GLY A 1 272 ? -8.857 -3.304 -0.800 1.00 80.00 272 GLY A CA 1
ATOM 2047 C C . GLY A 1 272 ? -8.087 -2.012 -0.558 1.00 80.00 272 GLY A C 1
ATOM 2048 O O . GLY A 1 272 ? -7.443 -1.511 -1.477 1.00 80.00 272 GLY A O 1
ATOM 2049 N N . GLY A 1 273 ? -8.146 -1.485 0.663 1.00 83.19 273 GLY A N 1
ATOM 2050 C CA . GLY A 1 273 ? -7.327 -0.348 1.086 1.00 83.19 273 GLY A CA 1
ATOM 2051 C C . GLY A 1 273 ? -6.666 -0.605 2.435 1.00 83.19 273 GLY A C 1
ATOM 2052 O O . GLY A 1 273 ? -7.337 -1.062 3.363 1.00 83.19 273 GLY A O 1
ATOM 2053 N N . TYR A 1 274 ? -5.370 -0.309 2.529 1.00 81.81 274 TYR A N 1
ATOM 2054 C CA . TYR A 1 274 ? -4.620 -0.264 3.782 1.00 81.81 274 TYR A CA 1
ATOM 2055 C C . TYR A 1 274 ? -4.755 1.139 4.372 1.00 81.81 274 TYR A C 1
ATOM 2057 O O . TYR A 1 274 ? -4.487 2.132 3.700 1.00 81.81 274 TYR A O 1
ATOM 2065 N N . TYR A 1 275 ? -5.258 1.224 5.601 1.00 81.19 275 TYR A N 1
ATOM 2066 C CA . TYR A 1 275 ? -5.500 2.482 6.299 1.00 81.19 275 TYR A CA 1
ATOM 2067 C C . TYR A 1 275 ? -4.506 2.584 7.443 1.00 81.19 275 TYR A C 1
ATOM 2069 O O . TYR A 1 275 ? -4.672 1.936 8.482 1.00 81.19 275 TYR A O 1
ATOM 2077 N N . GLU A 1 276 ? -3.453 3.363 7.200 1.00 68.50 276 GLU A N 1
ATOM 2078 C CA . GLU A 1 276 ? -2.374 3.577 8.152 1.00 68.50 276 GLU A CA 1
ATOM 2079 C C . GLU A 1 276 ? -2.884 4.347 9.372 1.00 68.50 276 GLU A C 1
ATOM 2081 O O . GLU A 1 276 ? -3.542 5.381 9.275 1.00 68.50 276 GLU A O 1
ATOM 2086 N N . ALA A 1 277 ? -2.553 3.820 10.538 1.00 57.09 277 ALA A N 1
ATOM 2087 C CA . ALA A 1 277 ? -2.922 4.347 11.827 1.00 57.09 277 ALA A CA 1
ATOM 2088 C C . ALA A 1 277 ? -1.925 5.414 12.326 1.00 57.09 277 ALA A C 1
ATOM 2090 O O . ALA A 1 277 ? -2.138 5.966 13.387 1.00 57.09 277 ALA A O 1
ATOM 2091 N N . SER A 1 278 ? -0.843 5.727 11.613 1.00 48.06 278 SER A N 1
ATOM 2092 C CA . SER A 1 278 ? 0.172 6.709 12.037 1.00 48.06 278 SER A CA 1
ATOM 2093 C C . SER A 1 278 ? -0.425 8.129 12.208 1.00 48.06 278 SER A C 1
ATOM 2095 O O . SER A 1 278 ? -1.496 8.404 11.661 1.00 48.06 278 SER A O 1
ATOM 2097 N N . PRO A 1 279 ? 0.222 9.095 12.907 1.00 41.66 279 PRO A N 1
ATOM 2098 C CA . PRO A 1 279 ? -0.239 10.496 12.996 1.00 41.66 279 PRO A CA 1
ATOM 2099 C C . PRO A 1 279 ? -0.260 11.241 11.643 1.00 41.66 279 PRO A C 1
ATOM 2101 O O . PRO A 1 279 ? -0.362 12.468 11.593 1.00 41.66 279 PRO A O 1
ATOM 2104 N N . SER A 1 280 ? -0.092 10.501 10.555 1.00 40.31 280 SER A N 1
ATOM 2105 C CA . SER A 1 280 ? 0.127 10.920 9.195 1.00 40.31 280 SER A CA 1
ATOM 2106 C C . SER A 1 280 ? -1.238 11.119 8.510 1.00 40.31 280 SER A C 1
ATOM 2108 O O . SER A 1 280 ? -2.188 10.378 8.730 1.00 40.31 280 SER A O 1
ATOM 2110 N N . TRP A 1 281 ? -1.351 12.217 7.768 1.00 48.25 281 TRP A N 1
ATOM 2111 C CA . TRP A 1 281 ? -2.289 12.624 6.702 1.00 48.25 281 TRP A CA 1
ATOM 2112 C C . TRP A 1 281 ? -3.411 11.682 6.159 1.00 48.25 281 TRP A C 1
ATOM 2114 O O . TRP A 1 281 ? -4.306 12.194 5.481 1.00 48.25 281 TRP A O 1
ATOM 2124 N N . SER A 1 282 ? -3.430 10.368 6.406 1.00 56.28 282 SER A N 1
ATOM 2125 C CA . SER A 1 282 ? -4.397 9.406 5.853 1.00 56.28 282 SER A CA 1
ATOM 2126 C C . SER A 1 282 ? -5.777 9.442 6.548 1.00 56.28 282 SER A C 1
ATOM 2128 O O . SER A 1 282 ? -6.809 9.347 5.865 1.00 56.28 282 SER A O 1
ATOM 2130 N N . ASP A 1 283 ? -5.826 9.652 7.875 1.00 63.09 283 ASP A N 1
ATOM 2131 C CA . ASP A 1 283 ? -7.063 9.854 8.650 1.00 63.09 283 ASP A CA 1
ATOM 2132 C C . ASP A 1 283 ? -6.862 10.854 9.817 1.00 63.09 283 ASP A C 1
ATOM 2134 O O . ASP A 1 283 ? -6.377 10.490 10.897 1.00 63.09 283 ASP A O 1
ATOM 2138 N N . PRO A 1 284 ? -7.205 12.145 9.628 1.00 69.56 284 PRO A N 1
ATOM 2139 C CA . PRO A 1 284 ? -7.064 13.148 10.677 1.00 69.56 284 PRO A CA 1
ATOM 2140 C C . PRO A 1 284 ? -8.012 12.850 11.840 1.00 69.56 284 PRO A C 1
ATOM 2142 O O . PRO A 1 284 ? -9.149 12.435 11.615 1.00 69.56 284 PRO A O 1
ATOM 2145 N N . TRP A 1 285 ? -7.575 13.155 13.066 1.00 80.50 285 TRP A N 1
ATOM 2146 C CA . TRP A 1 285 ? -8.335 12.890 14.292 1.00 80.50 285 TRP A CA 1
ATOM 2147 C C . TRP A 1 285 ? -9.815 13.277 14.176 1.00 80.50 285 TRP A C 1
ATOM 2149 O O . TRP A 1 285 ? -10.159 14.386 13.741 1.00 80.50 285 TRP A O 1
ATOM 2159 N N . LYS A 1 286 ? -10.697 12.376 14.621 1.00 83.50 286 LYS A N 1
ATOM 2160 C CA . LYS A 1 286 ? -12.139 12.613 14.735 1.00 83.50 286 LYS A CA 1
ATOM 2161 C C . LYS A 1 286 ? -12.628 12.278 16.135 1.00 83.50 286 LYS A C 1
ATOM 2163 O O . LYS A 1 286 ? -12.379 11.199 16.655 1.00 83.50 286 LYS A O 1
ATOM 2168 N N . GLY A 1 287 ? -13.445 13.166 16.695 1.00 84.38 287 GLY A N 1
ATOM 2169 C CA . GLY A 1 287 ? -14.104 12.939 17.985 1.00 84.38 287 GLY A CA 1
ATOM 2170 C C . GLY A 1 287 ? -15.349 12.043 17.928 1.00 84.38 287 GLY A C 1
ATOM 2171 O O . GLY A 1 287 ? -15.987 11.838 18.955 1.00 84.38 287 GLY A O 1
ATOM 2172 N N . SER A 1 288 ? -15.757 11.542 16.754 1.00 91.69 288 SER A N 1
ATOM 2173 C CA . SER A 1 288 ? -16.954 10.700 16.633 1.00 91.69 288 SER A CA 1
ATOM 2174 C C . SER A 1 288 ? -16.812 9.625 15.561 1.00 91.69 288 SER A C 1
ATOM 2176 O O . SER A 1 288 ? -16.221 9.857 14.508 1.00 91.69 288 SER A O 1
ATOM 2178 N N . ALA A 1 289 ? -17.418 8.462 15.809 1.00 92.94 289 ALA A N 1
ATOM 2179 C CA . ALA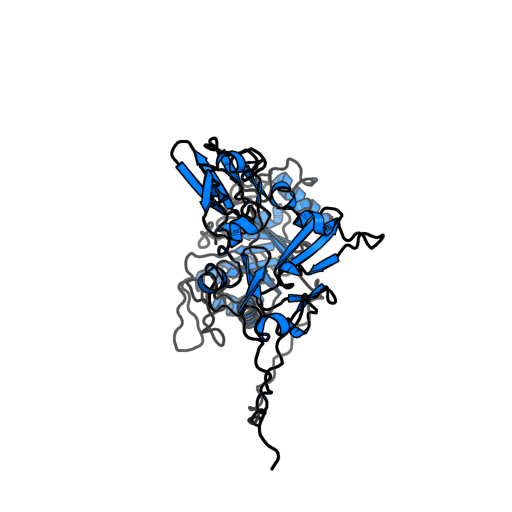 A 1 289 ? -17.396 7.334 14.881 1.00 92.94 289 ALA A CA 1
ATOM 2180 C C . ALA A 1 289 ? -18.013 7.681 13.517 1.00 92.94 289 ALA A C 1
ATOM 2182 O O . ALA A 1 289 ? -17.486 7.291 12.482 1.00 92.94 289 ALA A O 1
ATOM 2183 N N . ALA A 1 290 ? -19.113 8.440 13.509 1.00 89.50 290 ALA A N 1
ATOM 2184 C CA . ALA A 1 290 ? -19.856 8.769 12.293 1.00 89.50 290 ALA A CA 1
ATOM 2185 C C . ALA A 1 290 ? -19.081 9.681 11.330 1.00 89.50 290 ALA A C 1
ATOM 2187 O O . ALA A 1 290 ? -19.334 9.662 10.128 1.00 89.50 290 ALA A O 1
ATOM 2188 N N . THR A 1 291 ? -18.144 10.475 11.853 1.00 84.88 291 THR A N 1
ATOM 2189 C CA . THR A 1 291 ? -17.319 11.398 11.062 1.00 84.88 291 THR A CA 1
ATOM 2190 C C . THR A 1 291 ? -15.943 10.831 10.711 1.00 84.88 291 THR A C 1
ATOM 2192 O O . THR A 1 291 ? -15.185 11.492 10.001 1.00 84.88 291 THR A O 1
ATOM 2195 N N . HIS A 1 292 ? -15.622 9.621 11.179 1.00 88.44 292 HIS A N 1
ATOM 2196 C CA . HIS A 1 292 ? -14.386 8.909 10.859 1.00 88.44 292 HIS A CA 1
ATOM 2197 C C . HIS A 1 292 ? -14.384 8.414 9.411 1.00 88.44 292 HIS A C 1
ATOM 2199 O O . HIS A 1 292 ? -15.416 7.952 8.915 1.00 88.44 292 HIS A O 1
ATOM 2205 N N . ARG A 1 293 ? -13.228 8.450 8.731 1.00 85.19 293 ARG A N 1
ATOM 2206 C CA . ARG A 1 293 ? -13.130 8.061 7.313 1.00 85.19 293 ARG A CA 1
ATOM 2207 C C . ARG A 1 293 ? -13.580 6.624 7.065 1.00 85.19 293 ARG A C 1
ATOM 2209 O O . ARG A 1 293 ? -14.310 6.368 6.114 1.00 85.19 293 ARG A O 1
ATOM 2216 N N . LEU A 1 294 ? -13.225 5.713 7.971 1.00 90.00 294 LEU A N 1
ATOM 2217 C CA . LEU A 1 294 ? -13.684 4.321 7.968 1.00 90.00 294 LEU A CA 1
ATOM 2218 C C . LEU A 1 294 ? -15.214 4.211 7.867 1.00 90.00 294 LEU A C 1
ATOM 2220 O O . LEU A 1 294 ? -15.716 3.477 7.023 1.00 90.00 294 LEU A O 1
ATOM 2224 N N . ALA A 1 295 ? -15.970 4.989 8.648 1.00 90.62 295 ALA A N 1
ATOM 2225 C CA . ALA A 1 295 ? -17.434 4.959 8.602 1.00 90.62 295 ALA A CA 1
ATOM 2226 C C . ALA A 1 295 ? -18.003 5.511 7.284 1.00 90.62 295 ALA A C 1
ATOM 2228 O O . ALA A 1 295 ? -19.127 5.176 6.902 1.00 90.62 295 ALA A O 1
ATOM 2229 N N . THR A 1 296 ? -17.241 6.359 6.585 1.00 87.25 296 THR A N 1
ATOM 2230 C CA . THR A 1 296 ? -17.666 7.024 5.351 1.00 87.25 296 THR A CA 1
ATOM 2231 C C . THR A 1 296 ? -17.178 6.340 4.074 1.00 87.25 296 THR A C 1
ATOM 2233 O O . THR A 1 296 ? -17.626 6.745 2.998 1.00 87.25 296 THR A O 1
ATOM 2236 N N . LEU A 1 297 ? -16.431 5.230 4.161 1.00 87.56 297 LEU A N 1
ATOM 2237 C CA . LEU A 1 297 ? -15.951 4.489 2.989 1.00 87.56 297 LEU A CA 1
ATOM 2238 C C . LEU A 1 297 ? -17.085 4.014 2.060 1.00 87.56 297 LEU A C 1
ATOM 2240 O O . LEU A 1 297 ? -18.091 3.459 2.524 1.00 87.56 297 LEU A O 1
ATOM 2244 N N . PRO A 1 298 ? -16.956 4.225 0.741 1.00 86.31 298 PRO A N 1
ATOM 2245 C CA . PRO A 1 298 ? -18.003 3.894 -0.216 1.00 86.31 298 PRO A CA 1
ATOM 2246 C C . PRO A 1 298 ? -18.184 2.377 -0.356 1.00 86.31 298 PRO A C 1
ATOM 2248 O O . PRO A 1 298 ? -17.260 1.598 -0.150 1.00 86.31 298 PRO A O 1
ATOM 2251 N N . ALA A 1 299 ? -19.384 1.950 -0.757 1.00 84.00 299 ALA A N 1
ATOM 2252 C CA . ALA A 1 299 ? -19.772 0.535 -0.807 1.00 84.00 299 ALA A CA 1
ATOM 2253 C C . ALA A 1 299 ? -18.978 -0.331 -1.805 1.00 84.00 299 ALA A C 1
ATOM 2255 O O . ALA A 1 299 ? -19.122 -1.553 -1.787 1.00 84.00 299 ALA A O 1
ATOM 2256 N N . TYR A 1 300 ? -18.191 0.283 -2.696 1.00 83.81 300 TYR A N 1
ATOM 2257 C CA . TYR A 1 300 ? -17.309 -0.441 -3.612 1.00 83.81 300 TYR A CA 1
ATOM 2258 C C . TYR A 1 300 ? -16.003 -0.899 -2.947 1.00 83.81 300 TYR A C 1
ATOM 2260 O O . TYR A 1 300 ? -15.335 -1.755 -3.512 1.00 83.81 300 TYR A O 1
ATOM 2268 N N . VAL A 1 301 ? -15.649 -0.359 -1.772 1.00 88.12 301 VAL A N 1
ATOM 2269 C CA . VAL A 1 301 ? -14.521 -0.839 -0.962 1.00 88.12 301 VAL A CA 1
ATOM 2270 C C . VAL A 1 301 ? -15.000 -2.048 -0.166 1.00 88.12 301 VAL A C 1
ATOM 2272 O O . VAL A 1 301 ? -15.740 -1.913 0.812 1.00 88.12 301 VAL A O 1
ATOM 2275 N N . ASP A 1 302 ? -14.634 -3.246 -0.613 1.00 90.19 302 ASP A N 1
ATOM 2276 C CA . ASP A 1 302 ? -15.050 -4.509 -0.003 1.00 90.19 302 ASP A CA 1
ATOM 2277 C C . ASP A 1 302 ? -14.016 -5.082 0.974 1.00 90.19 302 ASP A C 1
ATOM 2279 O O . ASP A 1 302 ? -14.382 -5.939 1.778 1.00 90.19 302 ASP A O 1
ATOM 2283 N N . LEU A 1 303 ? -12.776 -4.581 0.976 1.00 94.81 303 LEU A N 1
ATOM 2284 C CA . LEU A 1 303 ? -11.724 -4.965 1.923 1.00 94.81 303 LEU A CA 1
ATOM 2285 C C . LEU A 1 303 ? -11.063 -3.726 2.545 1.00 94.81 303 LEU A C 1
ATOM 2287 O O . LEU A 1 303 ? -10.706 -2.772 1.858 1.00 94.81 303 LEU A O 1
ATOM 2291 N N . VAL A 1 304 ? -10.901 -3.736 3.863 1.00 95.50 304 VAL A N 1
ATOM 2292 C CA . VAL A 1 304 ? -10.278 -2.656 4.638 1.00 95.50 304 VAL A CA 1
ATOM 2293 C C . VAL A 1 304 ? -9.259 -3.280 5.575 1.00 95.50 304 VAL A C 1
ATOM 2295 O O . VAL A 1 304 ? -9.623 -4.143 6.369 1.00 95.50 304 VAL A O 1
ATOM 2298 N N . TYR A 1 305 ? -8.012 -2.833 5.509 1.00 95.69 305 TYR A N 1
ATOM 2299 C CA . TYR A 1 305 ? -6.927 -3.304 6.363 1.00 95.69 305 TYR A CA 1
ATOM 2300 C C . TYR A 1 305 ? -6.547 -2.202 7.353 1.00 95.69 305 TYR A C 1
ATOM 2302 O O . TYR A 1 305 ? -6.206 -1.092 6.950 1.00 95.69 305 TYR A O 1
ATOM 2310 N N . LEU A 1 306 ? -6.667 -2.483 8.650 1.00 94.69 306 LEU A N 1
ATOM 2311 C CA . LEU A 1 306 ? -6.242 -1.583 9.720 1.00 94.69 306 LEU A CA 1
ATOM 2312 C C . LEU A 1 306 ? -4.747 -1.795 9.969 1.00 94.69 306 LEU A C 1
ATOM 2314 O O . LEU A 1 306 ? -4.361 -2.849 10.480 1.00 94.69 306 LEU A O 1
ATOM 2318 N N . SER A 1 307 ? -3.935 -0.807 9.608 1.00 89.94 307 SER A N 1
ATOM 2319 C CA . SER A 1 307 ? -2.478 -0.924 9.529 1.00 89.94 307 SER A CA 1
ATOM 2320 C C . SER A 1 307 ? -1.785 -0.069 10.594 1.00 89.94 307 SER A C 1
ATOM 2322 O O . SER A 1 307 ? -2.061 1.117 10.677 1.00 89.94 307 SER A O 1
ATOM 2324 N N . PHE A 1 308 ? -0.885 -0.564 11.440 1.00 92.75 308 PHE A N 1
ATOM 2325 C CA . PHE A 1 308 ? -0.436 -1.948 11.592 1.00 92.75 308 PHE A CA 1
ATOM 2326 C C . PHE A 1 308 ? -0.474 -2.386 13.056 1.00 92.75 308 PHE A C 1
ATOM 2328 O O . PHE A 1 308 ? -0.384 -1.574 13.975 1.00 92.75 308 PHE A O 1
ATOM 2335 N N . MET A 1 309 ? -0.622 -3.691 13.269 1.00 96.88 309 MET A N 1
ATOM 2336 C CA . MET A 1 309 ? -0.540 -4.337 14.578 1.00 96.88 309 MET A CA 1
ATOM 2337 C C . MET A 1 309 ? 0.797 -5.073 14.722 1.00 96.88 309 MET A C 1
ATOM 2339 O O . MET A 1 309 ? 1.288 -5.678 13.768 1.00 96.88 309 MET A O 1
ATOM 2343 N N . TYR A 1 310 ? 1.378 -5.059 15.923 1.00 98.06 310 TYR A N 1
ATOM 2344 C CA . TYR A 1 310 ? 2.597 -5.808 16.221 1.00 98.06 310 TYR A CA 1
ATOM 2345 C C . TYR A 1 310 ? 2.370 -7.326 16.090 1.00 98.06 310 TYR A C 1
ATOM 2347 O O . TYR A 1 310 ? 1.380 -7.836 16.630 1.00 98.06 310 TYR A O 1
ATOM 2355 N N . PRO A 1 311 ? 3.298 -8.085 15.471 1.00 98.44 311 PRO A N 1
ATOM 2356 C CA . PRO A 1 311 ? 3.263 -9.545 15.510 1.00 98.44 311 PRO A CA 1
ATOM 2357 C C . PRO A 1 311 ? 3.307 -10.092 16.942 1.00 98.44 311 PRO A C 1
ATOM 2359 O O . PRO A 1 311 ? 2.573 -11.020 17.278 1.00 98.44 311 PRO A O 1
ATOM 2362 N N . ASP A 1 312 ? 4.117 -9.490 17.811 1.00 98.44 312 ASP A N 1
ATOM 2363 C CA . ASP A 1 312 ? 4.306 -9.863 19.215 1.00 98.44 312 ASP A CA 1
ATOM 2364 C C . ASP A 1 312 ? 3.404 -9.070 20.175 1.00 98.44 312 ASP A C 1
ATOM 2366 O O . ASP A 1 312 ? 3.744 -8.861 21.342 1.00 98.44 312 ASP A O 1
ATOM 2370 N N . ALA A 1 313 ? 2.230 -8.640 19.697 1.00 98.25 313 ALA A N 1
ATOM 2371 C CA . ALA A 1 313 ? 1.276 -7.867 20.483 1.00 98.25 313 ALA A CA 1
ATOM 2372 C C . ALA A 1 313 ? 1.014 -8.474 21.875 1.00 98.25 313 ALA A C 1
ATOM 2374 O O . ALA A 1 313 ? 0.889 -9.688 22.067 1.00 98.25 313 ALA A O 1
ATOM 2375 N N . THR A 1 314 ? 0.885 -7.591 22.862 1.00 98.44 314 THR A N 1
ATOM 2376 C CA . THR A 1 314 ? 0.632 -7.919 24.276 1.00 98.44 314 THR A CA 1
ATOM 2377 C C . THR A 1 314 ? -0.758 -7.477 24.729 1.00 98.44 314 THR A C 1
ATOM 2379 O O . THR A 1 314 ? -1.057 -7.445 25.921 1.00 98.44 314 THR A O 1
ATOM 2382 N N . TYR A 1 315 ? -1.634 -7.159 23.778 1.00 98.25 315 TYR A N 1
ATOM 2383 C CA . TYR A 1 315 ? -3.003 -6.739 24.019 1.00 98.25 315 TYR A CA 1
ATOM 2384 C C . TYR A 1 315 ? -3.800 -7.786 24.814 1.00 98.25 315 TYR A C 1
ATOM 2386 O O . TYR A 1 315 ? -3.935 -8.947 24.406 1.00 98.25 315 TYR A O 1
ATOM 2394 N N . THR A 1 316 ? -4.343 -7.360 25.957 1.00 97.44 316 THR A N 1
ATOM 2395 C CA . THR A 1 316 ? -5.057 -8.211 26.924 1.00 97.44 316 THR A CA 1
ATOM 2396 C C . THR A 1 316 ? -6.576 -8.023 26.909 1.00 97.44 316 THR A C 1
ATOM 2398 O O . THR A 1 316 ? -7.293 -8.815 27.528 1.00 97.44 316 THR A O 1
ATOM 2401 N N . GLY A 1 317 ? -7.085 -7.055 26.142 1.00 93.75 317 GLY A N 1
ATOM 2402 C CA . GLY A 1 317 ? -8.509 -6.729 26.039 1.00 93.75 317 GLY A CA 1
ATOM 2403 C C . GLY A 1 317 ? -8.821 -5.286 26.439 1.00 93.75 317 GLY A C 1
ATOM 2404 O O . GLY A 1 317 ? -7.959 -4.555 26.923 1.00 93.75 317 GLY A O 1
ATOM 2405 N N . GLY A 1 318 ? -10.077 -4.887 26.240 1.00 93.62 318 GLY A N 1
ATOM 2406 C CA . GLY A 1 318 ? -10.532 -3.515 26.460 1.00 93.62 318 GLY A CA 1
ATOM 2407 C C . GLY A 1 318 ? -10.329 -2.634 25.229 1.00 93.62 318 GLY A C 1
ATOM 2408 O O . GLY A 1 318 ? -9.439 -2.857 24.416 1.00 93.62 318 GLY A O 1
ATOM 2409 N N . VAL A 1 319 ? -11.177 -1.629 25.049 1.00 96.31 319 VAL A N 1
ATOM 2410 C CA . VAL A 1 319 ? -11.147 -0.766 23.860 1.00 96.31 319 VAL A CA 1
ATOM 2411 C C . VAL A 1 319 ? -9.995 0.245 23.992 1.00 96.31 319 VAL A C 1
ATOM 2413 O O . VAL A 1 319 ? -10.198 1.390 24.381 1.00 96.31 319 VAL A O 1
ATOM 2416 N N . THR A 1 320 ? -8.766 -0.219 23.738 1.00 96.06 320 THR A N 1
ATOM 2417 C CA . THR A 1 320 ? -7.494 0.503 23.913 1.00 96.06 320 THR A CA 1
ATOM 2418 C C . THR A 1 320 ? -6.467 0.101 22.852 1.00 96.06 320 THR A C 1
ATOM 2420 O O . THR A 1 320 ? -6.520 -1.008 22.322 1.00 96.06 320 THR A O 1
ATOM 2423 N N . TRP A 1 321 ? -5.503 0.984 22.587 1.00 94.12 321 TRP A N 1
ATOM 2424 C CA . TRP A 1 321 ? -4.331 0.709 21.747 1.00 94.12 321 TRP A CA 1
ATOM 2425 C C . TRP A 1 321 ? -3.173 0.054 22.504 1.00 94.12 321 TRP A C 1
ATOM 2427 O O . TRP A 1 321 ? -2.234 -0.448 21.883 1.00 94.12 321 TRP A O 1
ATOM 2437 N N . ALA A 1 322 ? -3.228 0.025 23.839 1.00 96.31 322 ALA A N 1
ATOM 2438 C CA . ALA A 1 322 ? -2.147 -0.487 24.673 1.00 96.31 322 ALA A CA 1
ATOM 2439 C C . ALA A 1 322 ? -1.742 -1.920 24.278 1.00 96.31 322 ALA A C 1
ATOM 2441 O O . ALA A 1 322 ? -2.563 -2.837 24.272 1.00 96.31 322 ALA A O 1
ATOM 2442 N N . GLY A 1 323 ? -0.462 -2.101 23.940 1.00 96.19 323 GLY A N 1
ATOM 2443 C CA . GLY A 1 323 ? 0.103 -3.399 23.562 1.00 96.19 323 GLY A CA 1
ATOM 2444 C C . GLY A 1 323 ? -0.307 -3.916 22.178 1.00 96.19 323 GLY A C 1
ATOM 2445 O O . GLY A 1 323 ? 0.029 -5.053 21.858 1.00 96.19 323 GLY A O 1
ATOM 2446 N N . THR A 1 324 ? -1.021 -3.129 21.363 1.00 96.75 324 THR A N 1
ATOM 2447 C CA . THR A 1 324 ? -1.428 -3.531 20.000 1.00 96.75 324 THR A CA 1
ATOM 2448 C C . THR A 1 324 ? -0.416 -3.113 18.933 1.00 96.75 324 THR A C 1
ATOM 2450 O O . THR A 1 324 ? -0.209 -3.849 17.979 1.00 96.75 324 THR A O 1
ATOM 2453 N N . GLY A 1 325 ? 0.211 -1.942 19.079 1.00 92.94 325 GLY A N 1
ATOM 2454 C CA . GLY A 1 325 ? 0.986 -1.302 18.006 1.00 92.94 325 GLY A CA 1
ATOM 2455 C C . GLY A 1 325 ? 0.152 -0.477 17.034 1.00 92.94 325 GLY A C 1
ATOM 2456 O O . GLY A 1 325 ? 0.719 0.276 16.260 1.00 92.94 325 GLY A O 1
ATOM 2457 N N . ILE A 1 326 ? -1.177 -0.534 17.127 1.00 91.19 326 ILE A N 1
ATOM 2458 C CA . ILE A 1 326 ? -2.070 0.326 16.352 1.00 91.19 326 ILE A CA 1
ATOM 2459 C C . ILE A 1 326 ? -1.904 1.772 16.825 1.00 91.19 326 ILE A C 1
ATOM 2461 O O . ILE A 1 326 ? -1.944 2.042 18.027 1.00 91.19 326 ILE A O 1
ATOM 2465 N N . GLN A 1 327 ? -1.738 2.700 15.883 1.00 85.31 327 GLN A N 1
ATOM 2466 C CA . GLN A 1 327 ? -1.363 4.085 16.187 1.00 85.31 327 GLN A CA 1
ATOM 2467 C C . GLN A 1 327 ? -2.464 5.127 15.952 1.00 85.31 327 GLN A C 1
ATOM 2469 O O . GLN A 1 327 ? -2.164 6.314 16.068 1.00 85.31 327 GLN A O 1
ATOM 2474 N N . PHE A 1 328 ? -3.706 4.711 15.634 1.00 85.81 328 PHE A N 1
ATOM 2475 C CA . PHE A 1 328 ? -4.739 5.601 15.075 1.00 85.81 328 PHE A CA 1
ATOM 2476 C C . PHE A 1 328 ? -4.841 6.879 15.896 1.00 85.81 328 PHE A C 1
ATOM 2478 O O . PHE A 1 328 ? -4.947 6.822 17.123 1.00 85.81 328 PHE A O 1
ATOM 2485 N N . SER A 1 329 ? -4.861 8.019 15.204 1.00 83.31 329 SER A N 1
ATOM 2486 C CA . SER A 1 329 ? -4.974 9.322 15.855 1.00 83.31 329 SER A CA 1
ATOM 2487 C C . SER A 1 329 ? -6.245 9.411 16.710 1.00 83.31 329 SER A C 1
ATOM 2489 O O . SER A 1 329 ? -6.196 9.898 17.837 1.00 83.31 329 SER A O 1
ATOM 2491 N N . SER A 1 330 ? -7.370 8.904 16.196 1.00 88.00 330 SER A N 1
ATOM 2492 C CA . SER A 1 330 ? -8.659 8.836 16.892 1.00 88.00 330 SER A CA 1
ATOM 2493 C C . SER A 1 330 ? -8.677 7.801 18.023 1.00 88.00 330 SER A C 1
ATOM 2495 O O . SER A 1 330 ? -8.033 6.752 17.958 1.00 88.00 330 SER A O 1
ATOM 2497 N N . ASP A 1 331 ? -9.511 8.056 19.035 1.00 91.75 331 ASP A N 1
ATOM 2498 C CA . ASP A 1 331 ? -9.662 7.156 20.178 1.00 91.75 331 ASP A CA 1
ATOM 2499 C C . ASP A 1 331 ? -10.115 5.742 19.754 1.00 91.75 331 ASP A C 1
ATOM 2501 O O . ASP A 1 331 ? -10.947 5.592 18.849 1.00 91.75 331 ASP A O 1
ATOM 2505 N N . PRO A 1 332 ? -9.689 4.683 20.465 1.00 94.06 332 PRO A N 1
ATOM 2506 C CA . PRO A 1 332 ? -10.061 3.312 20.121 1.00 94.06 332 PRO A CA 1
ATOM 2507 C C . PRO A 1 332 ? -11.568 3.054 20.088 1.00 94.06 332 PRO A C 1
ATOM 2509 O O . PRO A 1 332 ? -12.053 2.288 19.253 1.00 94.06 332 PRO A O 1
ATOM 2512 N N . ALA A 1 333 ? -12.338 3.737 20.939 1.00 96.56 333 ALA A N 1
ATOM 2513 C CA . ALA A 1 333 ? -13.797 3.650 20.923 1.00 96.56 333 ALA A CA 1
ATOM 2514 C C . ALA A 1 333 ? -14.409 4.275 19.662 1.00 96.56 333 ALA A C 1
ATOM 2516 O O . ALA A 1 333 ? -15.391 3.751 19.130 1.00 96.56 333 ALA A O 1
ATOM 2517 N N . VAL A 1 334 ? -13.810 5.356 19.158 1.00 95.19 334 VAL A N 1
ATOM 2518 C CA . VAL A 1 334 ? -14.225 6.011 17.915 1.00 95.19 334 VAL A CA 1
ATOM 2519 C C . VAL A 1 334 ? -13.962 5.092 16.726 1.00 95.19 334 VAL A C 1
ATOM 2521 O O . VAL A 1 334 ? -14.877 4.863 15.937 1.00 95.19 334 VAL A O 1
ATOM 2524 N N . VAL A 1 335 ? -12.762 4.513 16.625 1.00 93.94 335 VAL A N 1
ATOM 2525 C CA . VAL A 1 335 ? -12.396 3.604 15.524 1.00 93.94 335 VAL A CA 1
ATOM 2526 C C . VAL A 1 335 ? -13.257 2.340 15.540 1.00 93.94 335 VAL A C 1
ATOM 2528 O O . VAL A 1 335 ? -13.833 1.975 14.515 1.00 93.94 335 VAL A O 1
ATOM 2531 N N . LYS A 1 336 ? -13.439 1.709 16.710 1.00 97.19 336 LYS A N 1
ATOM 2532 C CA . LYS A 1 336 ? -14.342 0.555 16.871 1.00 97.19 336 LYS A CA 1
ATOM 2533 C C . LYS A 1 336 ? -15.771 0.891 16.434 1.00 97.19 336 LYS A C 1
ATOM 2535 O O . LYS A 1 336 ? -16.398 0.123 15.705 1.00 97.19 336 LYS A O 1
ATOM 2540 N N . GLY A 1 337 ? -16.284 2.052 16.844 1.00 97.69 337 GLY A N 1
ATOM 2541 C CA . GLY A 1 337 ? -17.595 2.532 16.411 1.00 97.69 337 GLY A CA 1
ATOM 2542 C C . GLY A 1 337 ? -17.665 2.780 14.902 1.00 97.69 337 GLY A C 1
ATOM 2543 O O . GLY A 1 337 ? -18.666 2.445 14.273 1.00 97.69 337 GLY A O 1
ATOM 2544 N N . ALA A 1 338 ? -16.604 3.323 14.302 1.00 95.81 338 ALA A N 1
ATOM 2545 C CA . ALA A 1 338 ? -16.544 3.603 12.872 1.00 95.81 338 ALA A CA 1
ATOM 2546 C C . ALA A 1 338 ? -16.569 2.320 12.034 1.00 95.81 338 ALA A C 1
ATOM 2548 O O . ALA A 1 338 ? -17.298 2.249 11.046 1.00 95.81 338 ALA A O 1
ATOM 2549 N N . VAL A 1 339 ? -15.848 1.281 12.470 1.00 96.94 339 VAL A N 1
ATOM 2550 C CA . VAL A 1 339 ? -15.909 -0.064 11.877 1.00 96.94 339 VAL A CA 1
ATOM 2551 C C . VAL A 1 339 ? -17.329 -0.630 11.953 1.00 96.94 339 VAL A C 1
ATOM 2553 O O . VAL A 1 339 ? -17.843 -1.146 10.959 1.00 96.94 339 VAL A O 1
ATOM 2556 N N . ALA A 1 340 ? -18.002 -0.497 13.099 1.00 98.12 340 ALA A N 1
ATOM 2557 C CA . ALA A 1 340 ? -19.380 -0.962 13.249 1.00 98.12 340 ALA A CA 1
ATOM 2558 C C . ALA A 1 340 ? -20.349 -0.225 12.302 1.00 98.12 340 ALA A C 1
ATOM 2560 O O . ALA A 1 340 ? -21.159 -0.871 11.636 1.00 98.12 340 ALA A O 1
ATOM 2561 N N . LEU A 1 341 ? -20.232 1.103 12.187 1.00 97.81 341 LEU A N 1
ATOM 2562 C CA . LEU A 1 341 ? -21.042 1.914 11.268 1.00 97.81 341 LEU A CA 1
ATOM 2563 C C . LEU A 1 341 ? -20.767 1.574 9.799 1.00 97.81 341 LEU A C 1
ATOM 2565 O O . LEU A 1 341 ? -21.710 1.449 9.015 1.00 97.81 341 LEU A O 1
ATOM 2569 N N . LEU A 1 342 ? -19.499 1.367 9.430 1.00 95.69 342 LEU A N 1
ATOM 2570 C CA . LEU A 1 342 ? -19.117 0.923 8.092 1.00 95.69 342 LEU A CA 1
ATOM 2571 C C . LEU A 1 342 ? -19.805 -0.397 7.745 1.00 95.69 342 LEU A C 1
ATOM 2573 O O . LEU A 1 342 ? -20.462 -0.489 6.711 1.00 95.69 342 LEU A O 1
ATOM 2577 N N . LYS A 1 343 ? -19.704 -1.399 8.622 1.00 95.94 343 LYS A N 1
ATOM 2578 C CA . LYS A 1 343 ? -20.297 -2.727 8.403 1.00 95.94 343 LYS A CA 1
ATOM 2579 C C . LYS A 1 343 ? -21.824 -2.687 8.413 1.00 95.94 343 LYS A C 1
ATOM 2581 O O . LYS A 1 343 ? -22.455 -3.437 7.677 1.00 95.94 343 LYS A O 1
ATOM 2586 N N . GLN A 1 344 ? -22.433 -1.799 9.198 1.00 95.94 344 GLN A N 1
ATOM 2587 C CA . GLN A 1 344 ? -23.880 -1.588 9.172 1.00 95.94 344 GLN A CA 1
ATOM 2588 C C . GLN A 1 344 ? -24.342 -1.020 7.824 1.00 95.94 344 GLN A C 1
ATOM 2590 O O . GLN A 1 344 ? -25.332 -1.488 7.263 1.00 95.94 344 GLN A O 1
ATOM 2595 N N . ARG A 1 345 ? -23.628 -0.017 7.300 1.00 94.94 345 ARG A N 1
ATOM 2596 C CA . ARG A 1 345 ? -23.966 0.647 6.035 1.00 94.94 345 ARG A CA 1
ATOM 2597 C C . ARG A 1 345 ? -23.620 -0.204 4.814 1.00 94.94 345 ARG A C 1
ATOM 2599 O O . ARG A 1 345 ? -24.382 -0.236 3.853 1.00 94.94 345 ARG A O 1
ATOM 2606 N N . ASN A 1 346 ? -22.497 -0.915 4.881 1.00 94.38 346 ASN A N 1
ATOM 2607 C CA . ASN A 1 346 ? -21.951 -1.762 3.828 1.00 94.38 346 ASN A CA 1
ATOM 2608 C C . ASN A 1 346 ? -21.678 -3.184 4.369 1.00 94.38 346 ASN A C 1
ATOM 2610 O O . ASN A 1 346 ? -20.522 -3.549 4.580 1.00 94.38 346 ASN A O 1
ATOM 2614 N N . PRO A 1 347 ? -22.702 -4.046 4.539 1.00 91.44 347 PRO A N 1
ATOM 2615 C CA . PRO A 1 347 ? -22.534 -5.381 5.144 1.00 91.44 347 PRO A CA 1
ATOM 2616 C C . PRO A 1 347 ? -21.597 -6.342 4.396 1.00 91.44 347 PRO A C 1
ATOM 2618 O O . PRO A 1 347 ? -21.226 -7.392 4.922 1.00 91.44 347 PRO A O 1
ATOM 2621 N N . ARG A 1 348 ? -21.239 -6.009 3.149 1.00 90.75 348 ARG A N 1
ATOM 2622 C CA . ARG A 1 348 ? -20.294 -6.775 2.326 1.00 90.75 348 ARG A CA 1
ATOM 2623 C C . ARG A 1 348 ? -18.835 -6.413 2.595 1.00 90.75 348 ARG A C 1
ATOM 2625 O O . ARG A 1 348 ? -17.982 -7.250 2.320 1.00 90.75 348 ARG A O 1
ATOM 2632 N N . THR A 1 349 ? -18.558 -5.220 3.120 1.00 94.19 349 THR A N 1
ATOM 2633 C CA . THR A 1 349 ? -17.196 -4.778 3.421 1.00 94.19 349 THR A CA 1
ATOM 2634 C C . THR A 1 349 ? -16.631 -5.592 4.577 1.00 94.19 349 THR A C 1
ATOM 2636 O O . THR A 1 349 ? -17.272 -5.751 5.619 1.00 94.19 349 THR A O 1
ATOM 2639 N N . LYS A 1 350 ? -15.430 -6.126 4.375 1.00 96.75 350 LYS A N 1
ATOM 2640 C CA . LYS A 1 350 ? -14.671 -6.899 5.351 1.00 96.75 350 LYS A CA 1
ATOM 2641 C C . LYS A 1 350 ? -13.539 -6.050 5.890 1.00 96.75 350 LYS A C 1
ATOM 2643 O O . LYS A 1 350 ? -12.816 -5.430 5.118 1.00 96.75 350 LYS A O 1
ATOM 2648 N N . VAL A 1 351 ? -13.404 -6.020 7.210 1.00 97.94 351 VAL A N 1
ATOM 2649 C CA . VAL A 1 351 ? -12.365 -5.242 7.889 1.00 97.94 351 VAL A CA 1
ATOM 2650 C C . VAL A 1 351 ? -11.404 -6.207 8.560 1.00 97.94 351 VAL A C 1
ATOM 2652 O O . VAL A 1 351 ? -11.831 -7.015 9.373 1.00 97.94 351 VAL A O 1
ATOM 2655 N N . LEU A 1 352 ? -10.128 -6.157 8.214 1.00 98.56 352 LEU A N 1
ATOM 2656 C CA . LEU A 1 352 ? -9.069 -6.993 8.767 1.00 98.56 352 LEU A CA 1
ATOM 2657 C C . LEU A 1 352 ? -8.061 -6.107 9.498 1.00 98.56 352 LEU A C 1
ATOM 2659 O O . LEU A 1 352 ? -7.975 -4.909 9.238 1.00 98.56 352 LEU A O 1
ATOM 2663 N N . VAL A 1 353 ? -7.285 -6.692 10.405 1.00 98.25 353 VAL A N 1
ATOM 2664 C CA . VAL A 1 353 ? -6.077 -6.044 10.935 1.00 98.25 353 VAL A CA 1
ATOM 2665 C C . VAL A 1 353 ? -4.864 -6.527 10.146 1.00 98.25 353 VAL A C 1
ATOM 2667 O O . VAL A 1 353 ? -4.711 -7.734 9.970 1.00 98.25 353 VAL A O 1
ATOM 2670 N N . ALA A 1 354 ? -4.027 -5.610 9.663 1.00 97.94 354 ALA A N 1
ATOM 2671 C CA . ALA A 1 354 ? -2.749 -5.951 9.048 1.00 97.94 354 ALA A CA 1
ATOM 2672 C C . ALA A 1 354 ? -1.675 -6.045 10.130 1.00 97.94 354 ALA A C 1
ATOM 2674 O O . ALA A 1 354 ? -1.477 -5.114 10.915 1.00 97.94 354 ALA A O 1
ATOM 2675 N N . VAL A 1 355 ? -1.021 -7.200 10.208 1.00 98.50 355 VAL A N 1
ATOM 2676 C CA . VAL A 1 355 ? 0.027 -7.487 11.188 1.00 98.50 355 VAL A CA 1
ATOM 2677 C C . VAL A 1 355 ? 1.368 -7.433 10.479 1.00 98.50 355 VAL A C 1
ATOM 2679 O O . VAL A 1 355 ? 1.540 -8.103 9.463 1.00 98.50 355 VAL A O 1
ATOM 2682 N N . GLY A 1 356 ? 2.310 -6.683 11.047 1.00 96.56 356 GLY A N 1
ATOM 2683 C CA . GLY A 1 356 ? 3.630 -6.487 10.457 1.00 96.56 356 GLY A CA 1
ATOM 2684 C C . GLY A 1 356 ? 3.757 -5.160 9.722 1.00 96.56 356 GLY A C 1
ATOM 2685 O O . GLY A 1 356 ? 3.624 -4.102 10.339 1.00 96.56 356 GLY A O 1
ATOM 2686 N N . GLY A 1 357 ? 4.057 -5.240 8.431 1.00 91.50 357 GLY A N 1
ATOM 2687 C CA . GLY A 1 357 ? 4.581 -4.138 7.638 1.00 91.50 357 GLY A CA 1
ATOM 2688 C C . GLY A 1 357 ? 6.098 -3.991 7.819 1.00 91.50 357 GLY A C 1
ATOM 2689 O O . GLY A 1 357 ? 6.702 -4.611 8.703 1.00 91.50 357 GLY A O 1
ATOM 2690 N N . ALA A 1 358 ? 6.712 -3.107 7.034 1.00 85.00 358 ALA A N 1
ATOM 2691 C CA . ALA A 1 358 ? 8.163 -2.906 6.970 1.00 85.00 358 ALA A CA 1
ATOM 2692 C C . ALA A 1 358 ? 8.875 -2.661 8.320 1.00 85.00 358 ALA A C 1
ATOM 2694 O O . ALA A 1 358 ? 10.077 -2.903 8.446 1.00 85.00 358 ALA A O 1
ATOM 2695 N N . THR A 1 359 ? 8.170 -2.169 9.348 1.00 87.69 359 THR A N 1
ATOM 2696 C CA . THR A 1 359 ? 8.782 -1.792 10.637 1.00 87.69 359 THR A CA 1
ATOM 2697 C C . THR A 1 359 ? 8.505 -2.762 11.785 1.00 87.69 359 THR A C 1
ATOM 2699 O O . THR A 1 359 ? 9.238 -2.741 12.778 1.00 87.69 359 THR A O 1
ATOM 2702 N N . TYR A 1 360 ? 7.481 -3.620 11.699 1.00 93.50 360 TYR A N 1
ATOM 2703 C CA . TYR A 1 360 ? 7.096 -4.514 12.799 1.00 93.50 360 TYR A CA 1
ATOM 2704 C C . TYR A 1 360 ? 7.524 -5.950 12.490 1.00 93.50 360 TYR A C 1
ATOM 2706 O O . TYR A 1 360 ? 6.780 -6.753 11.936 1.00 93.50 360 TYR A O 1
ATOM 2714 N N . THR A 1 361 ? 8.754 -6.281 12.879 1.00 94.69 361 THR A N 1
ATOM 2715 C CA . THR A 1 361 ? 9.464 -7.481 12.404 1.00 94.69 361 THR A CA 1
ATOM 2716 C C . THR A 1 361 ? 9.567 -8.621 13.423 1.00 94.69 361 THR A C 1
ATOM 2718 O O . THR A 1 361 ? 10.171 -9.647 13.122 1.00 94.69 361 THR A O 1
ATOM 2721 N N . ALA A 1 362 ? 8.967 -8.492 14.614 1.00 96.62 362 ALA A N 1
ATOM 2722 C CA . ALA A 1 362 ? 9.048 -9.462 15.721 1.00 96.62 362 ALA A CA 1
ATOM 2723 C C . ALA A 1 362 ? 8.211 -10.749 15.505 1.00 96.62 362 ALA A C 1
ATOM 2725 O O . ALA A 1 362 ? 7.490 -11.219 16.390 1.00 96.62 362 ALA A O 1
ATOM 2726 N N . TRP A 1 363 ? 8.269 -11.320 14.301 1.00 97.69 363 TRP A N 1
ATOM 2727 C CA . TRP A 1 363 ? 7.494 -12.489 13.888 1.00 97.69 363 TRP A CA 1
ATOM 2728 C C . TRP A 1 363 ? 7.889 -13.767 14.631 1.00 97.69 363 TRP A C 1
ATOM 2730 O O . TRP A 1 363 ? 7.035 -14.632 14.857 1.00 97.69 363 TRP A O 1
ATOM 2740 N N . ASP A 1 364 ? 9.139 -13.881 15.085 1.00 95.88 364 ASP A N 1
ATOM 2741 C CA . ASP A 1 364 ? 9.641 -14.962 15.943 1.00 95.88 364 ASP A CA 1
ATOM 2742 C C . ASP A 1 364 ? 8.801 -15.121 17.225 1.00 95.88 364 ASP A C 1
ATOM 2744 O O . ASP A 1 364 ? 8.580 -16.239 17.697 1.00 95.88 364 ASP A O 1
ATOM 2748 N N . LYS A 1 365 ? 8.233 -14.014 17.717 1.00 97.75 365 LYS A N 1
ATOM 2749 C CA . LYS A 1 365 ? 7.390 -13.926 18.920 1.00 97.75 365 LYS A CA 1
ATOM 2750 C C . LYS A 1 365 ? 5.899 -13.756 18.623 1.00 97.75 365 LYS A C 1
ATOM 2752 O O . LYS A 1 365 ? 5.156 -13.324 19.504 1.00 97.75 365 LYS A O 1
ATOM 2757 N N . LEU A 1 366 ? 5.452 -14.116 17.415 1.00 98.69 366 LEU A N 1
ATOM 2758 C CA . LEU A 1 366 ? 4.053 -14.004 16.990 1.00 98.69 366 LEU A CA 1
ATOM 2759 C C . LEU A 1 366 ? 3.067 -14.453 18.085 1.00 98.69 366 LEU A C 1
ATOM 2761 O O . LEU A 1 366 ? 3.028 -15.625 18.468 1.00 98.69 366 LEU A O 1
ATOM 2765 N N . ASN A 1 367 ? 2.207 -13.533 18.517 1.00 98.62 367 ASN A N 1
ATOM 2766 C CA . ASN A 1 367 ? 1.185 -13.767 19.526 1.00 98.62 367 ASN A CA 1
ATOM 2767 C C . ASN A 1 367 ? -0.216 -13.793 18.899 1.00 98.62 367 ASN A C 1
ATOM 2769 O O . ASN A 1 367 ? -1.024 -12.872 19.049 1.00 98.62 367 ASN A O 1
ATOM 2773 N N . ALA A 1 368 ? -0.531 -14.897 18.218 1.00 98.69 368 ALA A N 1
ATOM 2774 C CA . ALA A 1 368 ? -1.811 -15.074 17.529 1.00 98.69 368 ALA A CA 1
ATOM 2775 C C . ALA A 1 368 ? -3.032 -14.946 18.465 1.00 98.69 368 ALA A C 1
ATOM 2777 O O . ALA A 1 368 ? -4.086 -14.472 18.046 1.00 98.69 368 ALA A O 1
ATOM 2778 N N . ALA A 1 369 ? -2.897 -15.312 19.746 1.00 98.62 369 ALA A N 1
ATOM 2779 C CA . ALA A 1 369 ? -3.974 -15.186 20.727 1.00 98.62 369 ALA A CA 1
ATOM 2780 C C . ALA A 1 369 ? -4.296 -13.720 21.066 1.00 98.62 369 ALA A C 1
ATOM 2782 O O . ALA A 1 369 ? -5.468 -13.366 21.224 1.00 98.62 369 ALA A O 1
ATOM 2783 N N . SER A 1 370 ? -3.276 -12.862 21.163 1.00 98.69 370 SER A N 1
ATOM 2784 C CA . SER A 1 370 ? -3.466 -11.424 21.380 1.00 98.69 370 SER A CA 1
ATOM 2785 C C . SER A 1 370 ? -4.109 -10.753 20.162 1.00 98.69 370 SER A C 1
ATOM 2787 O O . SER A 1 370 ? -5.098 -10.032 20.308 1.00 98.69 370 SER A O 1
ATOM 2789 N N . ILE A 1 371 ? -3.641 -11.088 18.955 1.00 98.81 371 ILE A N 1
ATOM 2790 C CA . ILE A 1 371 ? -4.218 -10.608 17.687 1.00 98.81 371 ILE A CA 1
ATOM 2791 C C . ILE A 1 371 ? -5.684 -11.043 17.562 1.00 98.81 371 ILE A C 1
ATOM 2793 O O . ILE A 1 371 ? -6.560 -10.232 17.261 1.00 98.81 371 ILE A O 1
ATOM 2797 N N . LYS A 1 372 ? -5.992 -12.306 17.880 1.00 98.69 372 LYS A N 1
ATOM 2798 C CA . LYS A 1 372 ? -7.365 -12.829 17.876 1.00 98.69 372 LYS A CA 1
ATOM 2799 C C . LYS A 1 372 ? -8.285 -12.067 18.821 1.00 98.69 372 LYS A C 1
ATOM 2801 O O . LYS A 1 372 ? -9.420 -11.764 18.459 1.00 98.69 372 LYS A O 1
ATOM 2806 N N . ARG A 1 373 ? -7.791 -11.731 20.014 1.00 98.69 373 ARG A N 1
ATOM 2807 C CA . ARG A 1 373 ? -8.542 -10.939 20.990 1.00 98.69 373 ARG A CA 1
ATOM 2808 C C . ARG A 1 373 ? -8.863 -9.546 20.457 1.00 98.69 373 ARG A C 1
ATOM 2810 O O . ARG A 1 373 ? -9.983 -9.086 20.645 1.00 98.69 373 ARG A O 1
ATOM 2817 N N . PHE A 1 374 ? -7.913 -8.898 19.784 1.00 98.62 374 PHE A N 1
ATOM 2818 C CA . PHE A 1 374 ? -8.143 -7.603 19.145 1.00 98.62 374 PHE A CA 1
ATOM 2819 C C . PHE A 1 374 ? -9.198 -7.699 18.038 1.00 98.62 374 PHE A C 1
ATOM 2821 O O . PHE A 1 374 ? -10.160 -6.933 18.045 1.00 98.62 374 PHE A O 1
ATOM 2828 N N . VAL A 1 375 ? -9.071 -8.687 17.145 1.00 98.69 375 VAL A N 1
ATOM 2829 C CA . VAL A 1 375 ? -10.048 -8.944 16.073 1.00 98.69 375 VAL A CA 1
ATOM 2830 C C . VAL A 1 375 ? -11.458 -9.130 16.633 1.00 98.69 375 VAL A C 1
ATOM 2832 O O . VAL A 1 375 ? -12.399 -8.521 16.126 1.00 98.69 375 VAL A O 1
ATOM 2835 N N . ASP A 1 376 ? -11.612 -9.916 17.699 1.00 98.25 376 ASP A N 1
ATOM 2836 C CA . ASP A 1 376 ? -12.918 -10.130 18.325 1.00 98.25 376 ASP A CA 1
ATOM 2837 C C . ASP A 1 376 ? -13.450 -8.866 19.021 1.00 98.25 376 ASP A C 1
ATOM 2839 O O . ASP A 1 376 ? -14.619 -8.524 18.842 1.00 98.25 376 ASP A O 1
ATOM 2843 N N . GLU A 1 377 ? -12.614 -8.151 19.787 1.00 98.38 377 GLU A N 1
ATOM 2844 C CA . GLU A 1 377 ? -13.026 -6.942 20.515 1.00 98.38 377 GLU A CA 1
ATOM 2845 C C . GLU A 1 377 ? -13.452 -5.823 19.556 1.00 98.38 377 GLU A C 1
ATOM 2847 O O . GLU A 1 377 ? -14.444 -5.139 19.811 1.00 98.38 377 GLU A O 1
ATOM 2852 N N . PHE A 1 378 ? -12.734 -5.634 18.448 1.00 97.81 378 PHE A N 1
ATOM 2853 C CA . PHE A 1 378 ? -13.023 -4.592 17.460 1.00 97.81 378 PHE A CA 1
ATOM 2854 C C . PHE A 1 378 ? -14.025 -5.037 16.383 1.00 97.81 378 PHE A C 1
ATOM 2856 O O . PHE A 1 378 ? -14.429 -4.226 15.552 1.00 97.81 378 PHE A O 1
ATOM 2863 N N . GLY A 1 379 ? -14.483 -6.294 16.416 1.00 97.62 379 GLY A N 1
ATOM 2864 C CA . GLY A 1 379 ? -15.492 -6.812 15.488 1.00 97.62 379 GLY A CA 1
ATOM 2865 C C . GLY A 1 379 ? -14.988 -6.958 14.049 1.00 97.62 379 GLY A C 1
ATOM 2866 O O . GLY A 1 379 ? -15.762 -6.771 13.101 1.00 97.62 379 GLY A O 1
ATOM 2867 N N . LEU A 1 380 ? -13.702 -7.271 13.885 1.00 98.50 380 LEU A N 1
ATOM 2868 C CA . LEU A 1 380 ? -13.047 -7.455 12.592 1.00 98.50 380 LEU A CA 1
ATOM 2869 C C . LEU A 1 380 ? -13.371 -8.839 11.998 1.00 98.50 380 LEU A C 1
ATOM 2871 O O . LEU A 1 380 ? -13.836 -9.752 12.679 1.00 98.50 380 LEU A O 1
ATOM 2875 N N . ASP A 1 381 ? -13.156 -8.981 10.696 1.00 98.56 381 ASP A N 1
ATOM 2876 C CA . ASP A 1 381 ? -13.461 -10.165 9.893 1.00 98.56 381 ASP A CA 1
ATOM 2877 C C . ASP A 1 381 ? -12.242 -11.072 9.669 1.00 98.56 381 ASP A C 1
ATOM 2879 O O . ASP A 1 381 ? -12.391 -12.150 9.099 1.00 98.56 381 ASP A O 1
ATOM 2883 N N . GLY A 1 382 ? -11.043 -10.674 10.101 1.00 98.56 382 GLY A N 1
ATOM 2884 C CA . GLY A 1 382 ? -9.838 -11.457 9.851 1.00 98.56 382 GLY A CA 1
ATOM 2885 C C . GLY A 1 382 ? -8.531 -10.724 10.114 1.00 98.56 382 GLY A C 1
ATOM 2886 O O . GLY A 1 382 ? -8.509 -9.658 10.733 1.00 98.56 382 GLY A O 1
ATOM 2887 N N . VAL A 1 383 ? -7.452 -11.319 9.617 1.00 98.62 383 VAL A N 1
ATOM 2888 C CA . VAL A 1 383 ? -6.083 -10.814 9.738 1.00 98.62 383 VAL A CA 1
ATOM 2889 C C . VAL A 1 383 ? -5.369 -10.886 8.390 1.00 98.62 383 VAL A C 1
ATOM 2891 O O . VAL A 1 383 ? -5.563 -11.834 7.626 1.00 98.62 383 VAL A O 1
ATOM 2894 N N . ASP A 1 384 ? -4.560 -9.875 8.110 1.00 98.69 384 ASP A N 1
ATOM 2895 C CA . ASP A 1 384 ? -3.649 -9.826 6.975 1.00 98.69 384 ASP A CA 1
ATOM 2896 C C . ASP A 1 384 ? -2.207 -10.001 7.455 1.00 98.69 384 ASP A C 1
ATOM 2898 O O . ASP A 1 384 ? -1.794 -9.400 8.450 1.00 98.69 384 ASP A O 1
ATOM 2902 N N . ILE A 1 385 ? -1.470 -10.877 6.775 1.00 98.62 385 ILE A N 1
ATOM 2903 C CA . ILE A 1 385 ? -0.056 -11.144 7.026 1.00 98.62 385 ILE A CA 1
ATOM 2904 C C . ILE A 1 385 ? 0.762 -10.237 6.116 1.00 98.62 385 ILE A C 1
ATOM 2906 O O . ILE A 1 385 ? 0.918 -10.548 4.933 1.00 98.62 385 ILE A O 1
ATOM 2910 N N . ASP A 1 386 ? 1.313 -9.169 6.683 1.00 97.62 386 ASP A N 1
ATOM 2911 C CA . ASP A 1 386 ? 2.214 -8.260 5.983 1.00 97.62 386 ASP A CA 1
ATOM 2912 C C . ASP A 1 386 ? 3.669 -8.541 6.388 1.00 97.62 386 ASP A C 1
ATOM 2914 O O . ASP A 1 386 ? 4.283 -7.864 7.217 1.00 97.62 386 ASP A O 1
ATOM 2918 N N . TYR A 1 387 ? 4.168 -9.686 5.909 1.00 96.38 387 TYR A N 1
ATOM 2919 C CA . TYR A 1 387 ? 5.470 -10.240 6.279 1.00 96.38 387 TYR A CA 1
ATOM 2920 C C . TYR A 1 387 ? 6.570 -9.713 5.345 1.00 96.38 387 TYR A C 1
ATOM 2922 O O . TYR A 1 387 ? 6.828 -10.269 4.272 1.00 96.38 387 TYR A O 1
ATOM 2930 N N . GLU A 1 388 ? 7.247 -8.655 5.793 1.00 93.56 388 GLU A N 1
ATOM 2931 C CA . GLU A 1 388 ? 8.269 -7.926 5.033 1.00 93.56 388 GLU A CA 1
ATOM 2932 C C . GLU A 1 388 ? 9.670 -8.049 5.670 1.00 93.56 388 GLU A C 1
ATOM 2934 O O . GLU A 1 388 ? 10.173 -7.106 6.284 1.00 93.56 388 GLU A O 1
ATOM 2939 N N . PRO A 1 389 ? 10.331 -9.222 5.588 1.00 90.81 389 PRO A N 1
ATOM 2940 C CA . PRO A 1 389 ? 11.703 -9.365 6.063 1.00 90.81 389 PRO A CA 1
ATOM 2941 C C . PRO A 1 389 ? 12.629 -8.508 5.197 1.00 90.81 389 PRO A C 1
ATOM 2943 O O . PRO A 1 389 ? 12.423 -8.426 3.995 1.00 90.81 389 PRO A O 1
ATOM 2946 N N . SER A 1 390 ? 13.703 -7.945 5.753 1.00 88.12 390 SER A N 1
ATOM 2947 C CA . SER A 1 390 ? 14.646 -7.117 4.977 1.00 88.12 390 SER A CA 1
ATOM 2948 C C . SER A 1 390 ? 15.328 -7.851 3.812 1.00 88.12 390 SER A C 1
ATOM 2950 O O . SER A 1 390 ? 15.807 -7.217 2.881 1.00 88.12 390 SER A O 1
ATOM 2952 N N . SER A 1 391 ? 15.399 -9.183 3.866 1.00 90.06 391 SER A N 1
ATOM 2953 C CA . SER A 1 391 ? 15.797 -10.043 2.752 1.00 90.06 391 SER A CA 1
ATOM 2954 C C . SER A 1 391 ? 15.190 -11.430 2.938 1.00 90.06 391 SER A C 1
ATOM 2956 O O . SER A 1 391 ? 15.142 -11.948 4.057 1.00 90.06 391 SER A O 1
ATOM 2958 N N . ALA A 1 392 ? 14.760 -12.065 1.846 1.00 92.88 392 ALA A N 1
ATOM 2959 C CA . ALA A 1 392 ? 14.237 -13.427 1.894 1.00 92.88 392 ALA A CA 1
ATOM 2960 C C . ALA A 1 392 ? 15.346 -14.496 1.914 1.00 92.88 392 ALA A C 1
ATOM 2962 O O . ALA A 1 392 ? 15.083 -15.656 2.243 1.00 92.88 392 ALA A O 1
ATOM 2963 N N . GLY A 1 393 ? 16.584 -14.126 1.555 1.00 93.50 393 GLY A N 1
ATOM 2964 C CA . GLY A 1 393 ? 17.729 -15.041 1.529 1.00 93.50 393 GLY A CA 1
ATOM 2965 C C . GLY A 1 393 ? 17.513 -16.253 0.619 1.00 93.50 393 GLY A C 1
ATOM 2966 O O . GLY A 1 393 ? 17.909 -17.367 0.968 1.00 93.50 393 GLY A O 1
ATOM 2967 N N . CYS A 1 394 ? 16.828 -16.057 -0.510 1.00 93.50 394 CYS A N 1
ATOM 2968 C CA . CYS A 1 394 ? 16.473 -17.137 -1.421 1.00 93.50 394 CYS A CA 1
ATOM 2969 C C . CYS A 1 394 ? 17.654 -17.574 -2.299 1.00 93.50 394 CYS A C 1
ATOM 2971 O O . CYS A 1 394 ? 18.415 -16.765 -2.827 1.00 93.50 394 CYS A O 1
ATOM 2973 N N . SER A 1 395 ? 17.781 -18.885 -2.483 1.00 90.25 395 SER A N 1
ATOM 2974 C CA . SER A 1 395 ? 18.746 -19.534 -3.366 1.00 90.25 395 SER A CA 1
ATOM 2975 C C . SER A 1 395 ? 18.029 -20.442 -4.365 1.00 90.25 395 SER A C 1
ATOM 2977 O O . SER A 1 395 ? 17.030 -21.090 -4.037 1.00 90.25 395 SER A O 1
ATOM 2979 N N . PHE A 1 396 ? 18.559 -20.486 -5.589 1.00 86.56 396 PHE A N 1
ATOM 2980 C CA . PHE A 1 396 ? 17.955 -21.159 -6.742 1.00 86.56 396 PHE A CA 1
ATOM 2981 C C . PHE A 1 396 ? 18.872 -22.288 -7.233 1.00 86.56 396 PHE A C 1
ATOM 2983 O O . PHE A 1 396 ? 19.628 -22.107 -8.191 1.00 86.56 396 PHE A O 1
ATOM 2990 N N . PRO A 1 397 ? 18.895 -23.444 -6.545 1.00 77.38 397 PRO A N 1
ATOM 2991 C CA . PRO A 1 397 ? 19.755 -24.549 -6.935 1.00 77.38 397 PRO A CA 1
ATOM 2992 C C . PRO A 1 397 ? 19.386 -25.065 -8.341 1.00 77.38 397 PRO A C 1
ATOM 2994 O O . PRO A 1 397 ? 18.204 -25.198 -8.659 1.00 77.38 397 PRO A O 1
ATOM 2997 N N . PRO A 1 398 ? 20.377 -25.423 -9.182 1.00 64.12 398 PRO A N 1
ATOM 2998 C CA . PRO A 1 398 ? 20.151 -25.839 -10.572 1.00 64.12 398 PRO A CA 1
ATOM 2999 C C . PRO A 1 398 ? 19.351 -27.147 -10.717 1.00 64.12 398 PRO A C 1
ATOM 3001 O O . PRO A 1 398 ? 18.864 -27.460 -11.801 1.00 64.12 398 PRO A O 1
ATOM 3004 N N . ALA A 1 399 ? 19.185 -27.909 -9.632 1.00 57.59 399 ALA A N 1
ATOM 3005 C CA . ALA A 1 399 ? 18.280 -29.048 -9.570 1.00 57.59 399 ALA A CA 1
ATOM 3006 C C . ALA A 1 399 ? 16.889 -28.585 -9.098 1.00 57.59 399 ALA A C 1
ATOM 3008 O O . ALA A 1 399 ? 16.629 -28.450 -7.902 1.00 57.59 399 ALA A O 1
ATOM 3009 N N . VAL A 1 400 ? 16.000 -28.344 -10.063 1.00 56.31 400 VAL A N 1
ATOM 3010 C CA . VAL A 1 400 ? 14.556 -28.117 -9.875 1.00 56.31 400 VAL A CA 1
ATOM 3011 C C . VAL A 1 400 ? 13.972 -29.247 -8.997 1.00 56.31 400 VAL A C 1
ATOM 3013 O O . VAL A 1 400 ? 14.275 -30.414 -9.255 1.00 56.31 400 VAL A O 1
ATOM 3016 N N . PRO A 1 401 ? 13.153 -28.932 -7.969 1.00 58.78 401 PRO A N 1
ATOM 3017 C CA . PRO A 1 401 ? 12.207 -27.820 -8.023 1.00 58.78 401 PRO A CA 1
ATOM 3018 C C . PRO A 1 401 ? 12.299 -26.751 -6.939 1.00 58.78 401 PRO A C 1
ATOM 3020 O O . PRO A 1 401 ? 11.547 -25.795 -7.030 1.00 58.78 401 PRO A O 1
ATOM 3023 N N . ALA A 1 402 ? 13.145 -26.868 -5.922 1.00 68.25 402 ALA A N 1
ATOM 3024 C CA . ALA A 1 402 ? 12.941 -26.061 -4.723 1.00 68.25 402 ALA A CA 1
ATOM 3025 C C . ALA A 1 402 ? 13.792 -24.786 -4.719 1.00 68.25 402 ALA A C 1
ATOM 3027 O O . ALA A 1 402 ? 15.008 -24.854 -4.521 1.00 68.25 402 ALA A O 1
ATOM 3028 N N . VAL A 1 403 ? 13.131 -23.630 -4.840 1.00 87.62 403 VAL A N 1
ATOM 3029 C CA . VAL A 1 403 ? 13.622 -22.396 -4.207 1.00 87.62 403 VAL A CA 1
ATOM 3030 C C . VAL A 1 403 ? 13.895 -22.715 -2.735 1.00 87.62 403 VAL A C 1
ATOM 3032 O O . VAL A 1 403 ? 13.174 -23.505 -2.125 1.00 87.62 403 VAL A O 1
ATOM 3035 N N . ARG A 1 404 ? 14.955 -22.161 -2.154 1.00 89.88 404 ARG A N 1
ATOM 3036 C CA . ARG A 1 404 ? 15.218 -22.284 -0.713 1.00 89.88 404 ARG A CA 1
ATOM 3037 C C . ARG A 1 404 ? 15.480 -20.916 -0.138 1.00 89.88 404 ARG A C 1
ATOM 3039 O O . ARG A 1 404 ? 16.480 -20.312 -0.516 1.00 89.88 404 ARG A O 1
ATOM 3046 N N . CYS A 1 405 ? 14.633 -20.473 0.774 1.00 93.62 405 CYS A N 1
ATOM 3047 C CA . CYS A 1 405 ? 14.746 -19.176 1.418 1.00 93.62 405 CYS A CA 1
ATOM 3048 C C . CYS A 1 405 ? 15.037 -19.359 2.908 1.00 93.62 405 CYS A C 1
ATOM 3050 O O . CYS A 1 405 ? 14.535 -20.285 3.550 1.00 93.62 405 CYS A O 1
ATOM 3052 N N . SER A 1 406 ? 15.845 -18.471 3.488 1.00 95.56 406 SER A N 1
ATOM 3053 C CA . SER A 1 406 ? 16.132 -18.507 4.930 1.00 95.56 406 SER A CA 1
ATOM 3054 C C . SER A 1 406 ? 14.871 -18.285 5.774 1.00 95.56 406 SER A C 1
ATOM 3056 O O . SER A 1 406 ? 14.790 -18.778 6.897 1.00 95.56 406 SER A O 1
ATOM 3058 N N . ILE A 1 407 ? 13.876 -17.595 5.210 1.00 95.25 407 ILE A N 1
ATOM 3059 C CA . ILE A 1 407 ? 12.609 -17.238 5.860 1.00 95.25 407 ILE A CA 1
ATOM 3060 C C . ILE A 1 407 ? 11.537 -18.338 5.811 1.00 95.25 407 ILE A C 1
ATOM 3062 O O . ILE A 1 407 ? 10.518 -18.216 6.489 1.00 95.25 407 ILE A O 1
ATOM 3066 N N . ASP A 1 408 ? 11.743 -19.429 5.060 1.00 93.94 408 ASP A N 1
ATOM 3067 C CA . ASP A 1 408 ? 10.697 -20.428 4.772 1.00 93.94 408 ASP A CA 1
ATOM 3068 C C . ASP A 1 408 ? 10.050 -21.007 6.039 1.00 93.94 408 ASP A C 1
ATOM 3070 O O . ASP A 1 408 ? 8.824 -21.125 6.132 1.00 93.94 408 ASP A O 1
ATOM 3074 N N . ALA A 1 409 ? 10.875 -21.360 7.029 1.00 94.94 409 ALA A N 1
ATOM 3075 C CA . ALA A 1 409 ? 10.410 -21.954 8.280 1.00 94.94 409 ALA A CA 1
ATOM 3076 C C . ALA A 1 409 ? 9.582 -20.965 9.115 1.00 94.94 409 ALA A C 1
ATOM 3078 O O . ALA A 1 409 ? 8.577 -21.349 9.719 1.00 94.94 409 ALA A O 1
ATOM 3079 N N . GLU A 1 410 ? 9.979 -19.692 9.136 1.00 96.31 410 GLU A N 1
ATOM 3080 C CA . GLU A 1 410 ? 9.250 -18.656 9.858 1.00 96.31 410 GLU A CA 1
ATOM 3081 C C . GLU A 1 410 ? 7.930 -18.325 9.165 1.00 96.31 410 GLU A C 1
ATOM 3083 O O . GLU A 1 410 ? 6.887 -18.376 9.817 1.00 96.31 410 GLU A O 1
ATOM 3088 N N . PHE A 1 411 ? 7.947 -18.074 7.854 1.00 95.88 411 PHE A N 1
ATOM 3089 C CA . PHE A 1 411 ? 6.740 -17.703 7.116 1.00 95.88 411 PHE A CA 1
ATOM 3090 C C . PHE A 1 411 ? 5.687 -18.822 7.175 1.00 95.88 411 PHE A C 1
ATOM 3092 O O . PHE A 1 411 ? 4.510 -18.580 7.447 1.00 95.88 411 PHE A O 1
ATOM 3099 N N . THR A 1 412 ? 6.129 -20.078 7.055 1.00 93.69 412 THR A N 1
ATOM 3100 C CA . THR A 1 412 ? 5.287 -21.269 7.251 1.00 93.69 412 THR A CA 1
ATOM 3101 C C . THR A 1 412 ? 4.638 -21.299 8.637 1.00 93.69 412 THR A C 1
ATOM 3103 O O . THR A 1 412 ? 3.430 -21.532 8.767 1.00 93.69 412 THR A O 1
ATOM 3106 N N . ARG A 1 413 ? 5.430 -21.060 9.691 1.00 96.12 413 ARG A N 1
ATOM 3107 C CA . ARG A 1 413 ? 4.936 -21.036 11.072 1.00 96.12 413 ARG A CA 1
ATOM 3108 C C . ARG A 1 413 ? 3.916 -19.916 11.270 1.00 96.12 413 ARG A C 1
ATOM 3110 O O . ARG A 1 413 ? 2.907 -20.155 11.928 1.00 96.12 413 ARG A O 1
ATOM 3117 N N . VAL A 1 414 ? 4.152 -18.737 10.691 1.00 97.75 414 VAL A N 1
ATOM 3118 C CA . VAL A 1 414 ? 3.242 -17.583 10.756 1.00 97.75 414 VAL A CA 1
ATOM 3119 C C . VAL A 1 414 ? 1.889 -17.914 10.125 1.00 97.75 414 VAL A C 1
ATOM 3121 O O . VAL A 1 414 ? 0.868 -17.802 10.807 1.00 97.75 414 VAL A O 1
ATOM 3124 N N . VAL A 1 415 ? 1.871 -18.389 8.873 1.00 97.62 415 VAL A N 1
ATOM 3125 C CA . VAL A 1 415 ? 0.626 -18.739 8.162 1.00 97.62 415 VAL A CA 1
ATOM 3126 C C . VAL A 1 415 ? -0.148 -19.811 8.927 1.00 97.62 415 VAL A C 1
ATOM 3128 O O . VAL A 1 415 ? -1.339 -19.648 9.188 1.00 97.62 415 VAL A O 1
ATOM 3131 N N . THR A 1 416 ? 0.539 -20.867 9.372 1.00 96.88 416 THR A N 1
ATOM 3132 C CA . THR A 1 416 ? -0.090 -21.975 10.106 1.00 96.88 416 THR A CA 1
ATOM 3133 C C . THR A 1 416 ? -0.671 -21.514 11.447 1.00 96.88 416 THR A C 1
ATOM 3135 O O . THR A 1 416 ? -1.800 -21.865 11.798 1.00 96.88 416 THR A O 1
ATOM 3138 N N . ALA A 1 417 ? 0.081 -20.717 12.213 1.00 98.19 417 ALA A N 1
ATOM 3139 C CA . ALA A 1 417 ? -0.360 -20.222 13.514 1.00 98.19 417 ALA A CA 1
ATOM 3140 C C . ALA A 1 417 ? -1.575 -19.293 13.384 1.00 98.19 417 ALA A C 1
ATOM 3142 O O . ALA A 1 417 ? -2.536 -19.426 14.146 1.00 98.19 417 ALA A O 1
ATOM 3143 N N . LEU A 1 418 ? -1.565 -18.391 12.398 1.00 98.56 418 LEU A N 1
ATOM 3144 C CA . LEU A 1 418 ? -2.684 -17.486 12.164 1.00 98.56 418 LEU A CA 1
ATOM 3145 C C . LEU A 1 418 ? -3.892 -18.221 11.591 1.00 98.56 418 LEU A C 1
ATOM 3147 O O . LEU A 1 418 ? -4.987 -18.021 12.103 1.00 98.56 418 LEU A O 1
ATOM 3151 N N . ARG A 1 419 ? -3.742 -19.150 10.641 1.00 98.06 419 ARG A N 1
ATOM 3152 C CA . ARG A 1 419 ? -4.892 -19.938 10.167 1.00 98.06 419 ARG A CA 1
ATOM 3153 C C . ARG A 1 419 ? -5.530 -20.759 11.289 1.00 98.06 419 ARG A C 1
ATOM 3155 O O . ARG A 1 419 ? -6.754 -20.842 11.361 1.00 98.06 419 ARG A O 1
ATOM 3162 N N . SER A 1 420 ? -4.727 -21.309 12.199 1.00 98.12 420 SER A N 1
ATOM 3163 C CA . SER A 1 420 ? -5.227 -22.014 13.387 1.00 98.12 420 SER A CA 1
ATOM 3164 C C . SER A 1 420 ? -6.027 -21.093 14.322 1.00 98.12 420 SER A C 1
ATOM 3166 O O . SER A 1 420 ? -7.107 -21.458 14.787 1.00 98.12 420 SER A O 1
ATOM 3168 N N . ALA A 1 421 ? -5.549 -19.866 14.556 1.00 98.38 421 ALA A N 1
ATOM 3169 C CA . ALA A 1 421 ? -6.257 -18.871 15.368 1.00 98.38 421 ALA A CA 1
ATOM 3170 C C . ALA A 1 421 ? -7.494 -18.269 14.665 1.00 98.38 421 ALA A C 1
ATOM 3172 O O . ALA A 1 421 ? -8.449 -17.853 15.330 1.00 98.38 421 ALA A O 1
ATOM 3173 N N . PHE A 1 422 ? -7.487 -18.248 13.330 1.00 98.44 422 PHE A N 1
ATOM 3174 C CA . PHE A 1 422 ? -8.493 -17.648 12.452 1.00 98.44 422 PHE A CA 1
ATOM 3175 C C . PHE A 1 422 ? -9.064 -18.688 11.467 1.00 98.44 422 PHE A C 1
ATOM 3177 O O . PHE A 1 422 ? -8.827 -18.614 10.254 1.00 98.44 422 PHE A O 1
ATOM 3184 N N . PRO A 1 423 ? -9.835 -19.675 11.964 1.00 97.50 423 PRO A N 1
ATOM 3185 C CA . PRO A 1 423 ? -10.347 -20.752 11.128 1.00 97.50 423 PRO A CA 1
ATOM 3186 C C . PRO A 1 423 ? -11.368 -20.248 10.098 1.00 97.50 423 PRO A C 1
ATOM 3188 O O . PRO A 1 423 ? -12.298 -19.494 10.415 1.00 97.50 423 PRO A O 1
ATOM 3191 N N . ALA A 1 424 ? -11.222 -20.724 8.862 1.00 94.06 424 ALA A N 1
ATOM 3192 C CA . ALA A 1 424 ? -12.207 -20.540 7.803 1.00 94.06 424 ALA A CA 1
ATOM 3193 C C . ALA A 1 424 ? -13.507 -21.326 8.104 1.00 94.06 424 ALA A C 1
ATOM 3195 O O . ALA A 1 424 ? -13.472 -22.332 8.816 1.00 94.06 424 ALA A O 1
ATOM 3196 N N . PRO A 1 425 ? -14.672 -20.900 7.576 1.00 93.81 425 PRO A N 1
ATOM 3197 C CA . PRO A 1 425 ? -14.901 -19.675 6.803 1.00 93.81 425 PRO A CA 1
ATOM 3198 C C . PRO A 1 425 ? -15.198 -18.458 7.696 1.00 93.81 425 PRO A C 1
ATOM 3200 O O . PRO A 1 425 ? -15.629 -17.421 7.198 1.00 93.81 425 PRO A O 1
ATOM 3203 N N . ARG A 1 426 ? -15.055 -18.590 9.025 1.00 95.44 426 ARG A N 1
ATOM 3204 C CA . ARG A 1 426 ? -15.448 -17.535 9.967 1.00 95.44 426 ARG A CA 1
ATOM 3205 C C . ARG A 1 426 ? -14.563 -16.300 9.840 1.00 95.44 426 ARG A C 1
ATOM 3207 O O . ARG A 1 426 ? -15.084 -15.193 9.936 1.00 95.44 426 ARG A O 1
ATOM 3214 N N . TYR A 1 427 ? -13.263 -16.506 9.668 1.00 98.38 427 TYR A N 1
ATOM 3215 C CA . TYR A 1 427 ? -12.286 -15.436 9.550 1.00 98.38 427 TYR A CA 1
ATOM 3216 C C . TYR A 1 427 ? -11.552 -15.521 8.220 1.00 98.38 427 TYR A C 1
ATOM 3218 O O . TYR A 1 427 ? -11.206 -16.614 7.763 1.00 98.38 427 TYR A O 1
ATOM 3226 N N . LEU A 1 428 ? -11.291 -14.353 7.641 1.00 98.00 428 LEU A N 1
ATOM 3227 C CA . LEU A 1 428 ? -10.393 -14.209 6.510 1.00 98.00 428 LEU A CA 1
ATOM 3228 C C . LEU A 1 428 ? -8.939 -14.223 6.995 1.00 98.00 428 LEU A C 1
ATOM 3230 O O . LEU A 1 428 ? -8.600 -13.586 7.994 1.00 98.00 428 LEU A O 1
ATOM 3234 N N . LEU A 1 429 ? -8.091 -14.938 6.266 1.00 98.12 429 LEU A N 1
ATOM 3235 C CA . LEU A 1 429 ? -6.643 -14.835 6.358 1.00 98.12 429 LEU A CA 1
ATOM 3236 C C . LEU A 1 429 ? -6.114 -14.416 4.996 1.00 98.12 429 LEU A C 1
ATOM 3238 O O . LEU A 1 429 ? -6.262 -15.145 4.011 1.00 98.12 429 LEU A O 1
ATOM 3242 N N . THR A 1 430 ? -5.510 -13.241 4.946 1.00 98.06 430 THR A N 1
ATOM 3243 C CA . THR A 1 430 ? -4.909 -12.698 3.728 1.00 98.06 430 THR A CA 1
ATOM 3244 C C . THR A 1 430 ? -3.414 -12.509 3.931 1.00 98.06 430 THR A C 1
ATOM 3246 O O . THR A 1 430 ? -2.918 -12.621 5.054 1.00 98.06 430 THR A O 1
ATOM 3249 N N . SER A 1 431 ? -2.674 -12.297 2.848 1.00 98.00 431 SER A N 1
ATOM 3250 C CA . SER A 1 431 ? -1.256 -11.960 2.944 1.00 98.00 431 SER A CA 1
ATOM 3251 C C . SER A 1 431 ? -0.885 -10.917 1.904 1.00 98.00 431 SER A C 1
ATOM 3253 O O . SER A 1 431 ? -1.178 -11.102 0.716 1.00 98.00 431 SER A O 1
ATOM 3255 N N . ALA A 1 432 ? -0.216 -9.859 2.356 1.00 97.69 432 ALA A N 1
ATOM 3256 C CA . ALA A 1 432 ? 0.557 -8.984 1.499 1.00 97.69 432 ALA A CA 1
ATOM 3257 C C . ALA A 1 432 ? 1.855 -9.693 1.097 1.00 97.69 432 ALA A C 1
ATOM 3259 O O . ALA A 1 432 ? 2.584 -10.231 1.931 1.00 97.69 432 ALA A O 1
ATOM 3260 N N . VAL A 1 433 ? 2.099 -9.772 -0.209 1.00 97.44 433 VAL A N 1
ATOM 3261 C CA . VAL A 1 433 ? 3.229 -10.509 -0.785 1.00 97.44 433 VAL A CA 1
ATOM 3262 C C . VAL A 1 433 ? 3.983 -9.629 -1.773 1.00 97.44 433 VAL A C 1
ATOM 3264 O O . VAL A 1 433 ? 3.384 -8.901 -2.564 1.00 97.44 433 VAL A O 1
ATOM 3267 N N . TRP A 1 434 ? 5.312 -9.710 -1.740 1.00 96.06 434 TRP A N 1
ATOM 3268 C CA . TRP A 1 434 ? 6.206 -8.867 -2.538 1.00 96.06 434 TRP A CA 1
ATOM 3269 C C . TRP A 1 434 ? 5.951 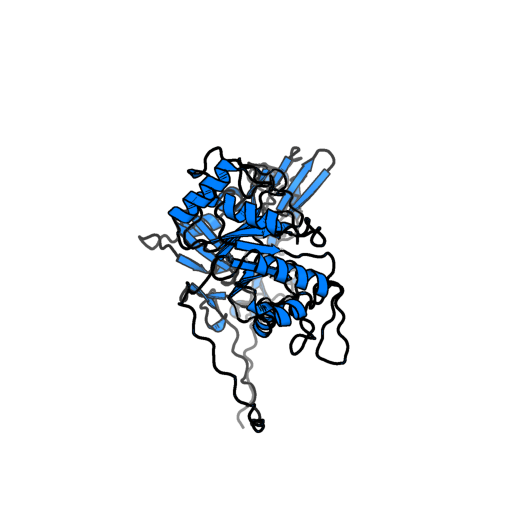-8.948 -4.045 1.00 96.06 434 TRP A C 1
ATOM 3271 O O . TRP A 1 434 ? 5.685 -10.023 -4.581 1.00 96.06 434 TRP A O 1
ATOM 3281 N N . SER A 1 435 ? 6.133 -7.840 -4.761 1.00 95.75 435 SER A N 1
ATOM 3282 C CA . SER A 1 435 ? 6.020 -7.743 -6.228 1.00 95.75 435 SER A CA 1
ATOM 3283 C C . SER A 1 435 ? 6.641 -8.926 -6.987 1.00 95.75 435 SER A C 1
ATOM 3285 O O . SER A 1 435 ? 5.992 -9.526 -7.848 1.00 95.75 435 SER A O 1
ATOM 3287 N N . ILE A 1 436 ? 7.881 -9.277 -6.639 1.00 95.38 436 ILE A N 1
ATOM 3288 C CA . ILE A 1 436 ? 8.714 -10.317 -7.270 1.00 95.38 436 ILE A CA 1
ATOM 3289 C C . ILE A 1 436 ? 8.727 -11.651 -6.496 1.00 95.38 436 ILE A C 1
ATOM 3291 O O . ILE A 1 436 ? 9.473 -12.575 -6.831 1.00 95.38 436 ILE A O 1
ATOM 3295 N N . GLY A 1 437 ? 7.886 -11.785 -5.465 1.00 96.50 437 GLY A N 1
ATOM 3296 C CA . GLY A 1 437 ? 7.882 -12.924 -4.540 1.00 96.50 437 GLY A CA 1
ATOM 3297 C C . GLY A 1 437 ? 7.557 -14.279 -5.171 1.00 96.50 437 GLY A C 1
ATOM 3298 O O . GLY A 1 437 ? 7.951 -15.306 -4.624 1.00 96.50 437 GLY A O 1
ATOM 3299 N N . ALA A 1 438 ? 6.882 -14.305 -6.323 1.00 96.06 438 ALA A N 1
ATOM 3300 C CA . ALA A 1 438 ? 6.549 -15.528 -7.061 1.00 96.06 438 ALA A CA 1
ATOM 3301 C C . ALA A 1 438 ? 7.553 -15.889 -8.179 1.00 96.06 438 ALA A C 1
ATOM 3303 O O . ALA A 1 438 ? 7.350 -16.876 -8.889 1.00 96.06 438 ALA A O 1
ATOM 3304 N N . TYR A 1 439 ? 8.610 -15.095 -8.375 1.00 94.38 439 TYR A N 1
ATOM 3305 C CA . TYR A 1 439 ? 9.628 -15.339 -9.403 1.00 94.38 439 TYR A CA 1
ATOM 3306 C C . TYR A 1 439 ? 10.664 -16.388 -8.977 1.00 94.38 439 TYR A C 1
ATOM 3308 O O . TYR A 1 439 ? 10.666 -16.873 -7.849 1.00 94.38 439 TYR A O 1
ATOM 3316 N N . GLY A 1 440 ? 11.565 -16.749 -9.894 1.00 88.19 440 GLY A N 1
ATOM 3317 C CA . GLY A 1 440 ? 12.723 -17.594 -9.591 1.00 88.19 440 GLY A CA 1
ATOM 3318 C C . GLY A 1 440 ? 12.473 -19.104 -9.685 1.00 88.19 440 GLY A C 1
ATOM 3319 O O . GLY A 1 440 ? 13.388 -19.886 -9.444 1.00 88.19 440 GLY A O 1
ATOM 3320 N N . GLN A 1 441 ? 11.278 -19.545 -10.095 1.00 86.12 441 GLN A N 1
ATOM 3321 C CA . GLN A 1 441 ? 10.979 -20.965 -10.321 1.00 86.12 441 GLN A CA 1
ATOM 3322 C C . GLN A 1 441 ? 10.174 -21.211 -11.602 1.00 86.12 441 GLN A C 1
ATOM 3324 O O . GLN A 1 441 ? 9.332 -20.411 -12.008 1.00 86.12 441 GLN A O 1
ATOM 3329 N N . GLY A 1 442 ? 10.404 -22.371 -12.228 1.00 86.69 442 GLY A N 1
ATOM 3330 C CA . GLY A 1 442 ? 9.626 -22.845 -13.371 1.00 86.69 442 GLY A CA 1
ATOM 3331 C C . GLY A 1 442 ? 9.725 -21.902 -14.569 1.00 86.69 442 GLY A C 1
ATOM 3332 O O . GLY A 1 442 ? 10.821 -21.548 -14.997 1.00 86.69 442 GLY A O 1
ATOM 3333 N N . ALA A 1 443 ? 8.577 -21.481 -15.103 1.00 90.31 443 ALA A N 1
ATOM 3334 C CA . ALA A 1 443 ? 8.521 -20.521 -16.208 1.00 90.31 443 ALA A CA 1
ATOM 3335 C C . ALA A 1 443 ? 9.042 -19.119 -15.825 1.00 90.31 443 ALA A C 1
ATOM 3337 O O . ALA A 1 443 ? 9.359 -18.329 -16.709 1.00 90.31 443 ALA A O 1
ATOM 3338 N N . TRP A 1 444 ? 9.169 -18.834 -14.525 1.00 92.62 444 TRP A N 1
ATOM 3339 C CA . TRP A 1 444 ? 9.476 -17.513 -13.970 1.00 92.62 444 TRP A CA 1
ATOM 3340 C C . TRP A 1 444 ? 10.924 -17.386 -13.471 1.00 92.62 444 TRP A C 1
ATOM 3342 O O . TRP A 1 444 ? 11.258 -16.425 -12.783 1.00 92.62 444 TRP A O 1
ATOM 3352 N N . VAL A 1 445 ? 11.805 -18.348 -13.791 1.00 88.62 445 VAL A N 1
ATOM 3353 C CA . VAL A 1 445 ? 13.232 -18.321 -13.389 1.00 88.62 445 VAL A CA 1
ATOM 3354 C C . VAL A 1 445 ? 13.949 -17.070 -13.903 1.00 88.62 445 VAL A C 1
ATOM 3356 O O . VAL A 1 445 ? 14.783 -16.505 -13.205 1.00 88.62 445 VAL A O 1
ATOM 3359 N N . ASN A 1 446 ? 13.606 -16.618 -15.112 1.00 87.44 446 ASN A N 1
ATOM 3360 C CA . ASN A 1 446 ? 14.259 -15.480 -15.764 1.00 87.44 446 ASN A CA 1
ATOM 3361 C C . ASN A 1 446 ? 13.443 -14.181 -15.689 1.00 87.44 446 ASN A C 1
ATOM 3363 O O . ASN A 1 446 ? 13.846 -13.186 -16.296 1.00 87.44 446 ASN A O 1
ATOM 3367 N N . SER A 1 447 ? 12.313 -14.184 -14.972 1.00 92.69 447 SER A N 1
ATOM 3368 C CA . SER A 1 447 ? 11.466 -13.002 -14.802 1.00 92.69 447 SER A CA 1
ATOM 3369 C C . SER A 1 447 ? 12.250 -11.860 -14.160 1.00 92.69 447 SER A C 1
ATOM 3371 O O . SER A 1 447 ? 13.174 -12.089 -13.375 1.00 92.69 447 SER A O 1
ATOM 3373 N N . GLN A 1 448 ? 11.908 -10.632 -14.551 1.00 90.75 448 GLN A N 1
ATOM 3374 C CA . GLN A 1 448 ? 12.583 -9.411 -14.121 1.00 90.75 448 GLN A CA 1
ATOM 3375 C C . GLN A 1 448 ? 11.596 -8.452 -13.437 1.00 90.75 448 GLN A C 1
ATOM 3377 O O . GLN A 1 448 ? 10.410 -8.438 -13.786 1.00 90.75 448 GLN A O 1
ATOM 3382 N N . PRO A 1 449 ? 12.077 -7.630 -12.493 1.00 93.38 449 PRO A N 1
ATOM 3383 C CA . PRO A 1 449 ? 13.426 -7.653 -11.936 1.00 93.38 449 PRO A CA 1
ATOM 3384 C C . PRO A 1 449 ? 13.620 -8.818 -10.969 1.00 93.38 449 PRO A C 1
ATOM 3386 O O . PRO A 1 449 ? 12.667 -9.468 -10.543 1.00 93.38 449 PRO A O 1
ATOM 3389 N N . GLN A 1 450 ? 14.880 -9.053 -10.627 1.00 89.06 450 GLN A N 1
ATOM 3390 C CA . GLN A 1 450 ? 15.271 -9.906 -9.515 1.00 89.06 450 GLN A CA 1
ATOM 3391 C C . GLN A 1 450 ? 15.891 -9.032 -8.426 1.00 89.06 450 GLN A C 1
ATOM 3393 O O . GLN A 1 450 ? 16.633 -8.097 -8.720 1.00 89.06 450 GLN A O 1
ATOM 3398 N N . GLY A 1 451 ? 15.587 -9.352 -7.177 1.00 90.88 451 GLY A N 1
ATOM 3399 C CA . GLY A 1 451 ? 16.144 -8.726 -5.981 1.00 90.88 451 GLY A CA 1
ATOM 3400 C C . GLY A 1 451 ? 16.013 -9.628 -4.755 1.00 90.88 451 GLY A C 1
ATOM 3401 O O . GLY A 1 451 ? 15.735 -10.825 -4.886 1.00 90.88 451 GLY A O 1
ATOM 3402 N N . ASP A 1 452 ? 16.159 -9.039 -3.570 1.00 91.62 452 ASP A N 1
ATOM 3403 C CA . ASP A 1 452 ? 16.194 -9.747 -2.279 1.00 91.62 452 ASP A CA 1
ATOM 3404 C C . ASP A 1 452 ? 14.906 -10.507 -1.933 1.00 91.62 452 ASP A C 1
ATOM 3406 O O . ASP A 1 452 ? 14.929 -11.430 -1.117 1.00 91.62 452 ASP A O 1
ATOM 3410 N N . HIS A 1 453 ? 13.800 -10.165 -2.596 1.00 94.31 453 HIS A N 1
ATOM 3411 C CA . HIS A 1 453 ? 12.490 -10.790 -2.409 1.00 94.31 453 HIS A CA 1
ATOM 3412 C C . HIS A 1 453 ? 12.121 -11.784 -3.517 1.00 94.31 453 HIS A C 1
ATOM 3414 O O . HIS A 1 453 ? 11.029 -12.352 -3.495 1.00 94.31 453 HIS A O 1
ATOM 3420 N N . THR A 1 454 ? 13.004 -12.023 -4.496 1.00 94.62 454 THR A N 1
ATOM 3421 C CA . THR A 1 454 ? 12.761 -13.019 -5.555 1.00 94.62 454 THR A CA 1
ATOM 3422 C C . THR A 1 454 ? 12.498 -14.378 -4.923 1.00 94.62 454 THR A C 1
ATOM 3424 O O . THR A 1 454 ? 13.326 -14.888 -4.174 1.00 94.62 454 THR A O 1
ATOM 3427 N N . GLY A 1 455 ? 11.361 -14.989 -5.243 1.00 94.38 455 GLY A N 1
ATOM 3428 C CA . GLY A 1 455 ? 11.033 -16.336 -4.777 1.00 94.38 455 GLY A CA 1
ATOM 3429 C C . GLY A 1 455 ? 10.539 -16.436 -3.331 1.00 94.38 455 GLY A C 1
ATOM 3430 O O . GLY A 1 455 ? 10.152 -17.528 -2.917 1.00 94.38 455 GLY A O 1
ATOM 3431 N N . GLN A 1 456 ? 10.473 -15.327 -2.583 1.00 95.38 456 GLN A N 1
ATOM 3432 C CA . GLN A 1 456 ? 10.067 -15.300 -1.169 1.00 95.38 456 GLN A CA 1
ATOM 3433 C C . GLN A 1 456 ? 8.727 -16.001 -0.898 1.00 95.38 456 GLN A C 1
ATOM 3435 O O . GLN A 1 456 ? 8.536 -16.616 0.147 1.00 95.38 456 GLN A O 1
ATOM 3440 N N . SER A 1 457 ? 7.777 -15.898 -1.829 1.00 96.06 457 SER A N 1
ATOM 3441 C CA . SER A 1 457 ? 6.426 -16.445 -1.665 1.00 96.06 457 SER A CA 1
ATOM 3442 C C . SER A 1 457 ? 6.273 -17.850 -2.243 1.00 96.06 457 SER A C 1
ATOM 3444 O O . SER A 1 457 ? 5.237 -18.479 -2.049 1.00 96.06 457 SER A O 1
ATOM 3446 N N . VAL A 1 458 ? 7.277 -18.369 -2.952 1.00 94.56 458 VAL A N 1
ATOM 3447 C CA . VAL A 1 458 ? 7.151 -19.608 -3.729 1.00 94.56 458 VAL A CA 1
ATOM 3448 C C . VAL A 1 458 ? 6.853 -20.812 -2.842 1.00 94.56 458 VAL A C 1
ATOM 3450 O O . VAL A 1 458 ? 5.874 -21.524 -3.080 1.00 94.56 458 VAL A O 1
ATOM 3453 N N . ASN A 1 459 ? 7.653 -21.024 -1.797 1.00 92.94 459 ASN A N 1
ATOM 3454 C CA . ASN A 1 459 ? 7.497 -22.179 -0.914 1.00 92.94 459 ASN A CA 1
ATOM 3455 C C . ASN A 1 459 ? 6.255 -22.058 -0.031 1.00 92.94 459 ASN A C 1
ATOM 3457 O O . ASN A 1 459 ? 5.482 -23.012 0.067 1.00 92.94 459 ASN A O 1
ATOM 3461 N N . MET A 1 460 ? 6.029 -20.873 0.549 1.00 94.19 460 MET A N 1
ATOM 3462 C CA . MET A 1 460 ? 4.848 -20.597 1.367 1.00 94.19 460 MET A CA 1
ATOM 3463 C C . MET A 1 460 ? 3.559 -20.848 0.574 1.00 94.19 460 MET A C 1
ATOM 3465 O O . MET A 1 460 ? 2.699 -21.592 1.036 1.00 94.19 460 MET A O 1
ATOM 3469 N N . LEU A 1 461 ? 3.440 -20.323 -0.649 1.00 94.94 461 LEU A N 1
ATOM 3470 C CA . LEU A 1 461 ? 2.232 -20.505 -1.458 1.00 94.94 461 LEU A CA 1
ATOM 3471 C C . LEU A 1 461 ? 2.073 -21.930 -1.981 1.00 94.94 461 LEU A C 1
ATOM 3473 O O . LEU A 1 461 ? 0.953 -22.430 -2.045 1.00 94.94 461 LEU A O 1
ATOM 3477 N N . SER A 1 462 ? 3.175 -22.598 -2.324 1.00 91.56 462 SER A N 1
ATOM 3478 C CA . SER A 1 462 ? 3.121 -23.992 -2.776 1.00 91.56 462 SER A CA 1
ATOM 3479 C C . SER A 1 462 ? 2.629 -24.936 -1.678 1.00 91.56 462 SER A C 1
ATOM 3481 O O . SER A 1 462 ? 1.935 -25.904 -1.975 1.00 91.56 462 SER A O 1
ATOM 3483 N N . ALA A 1 463 ? 2.996 -24.670 -0.422 1.00 90.31 463 ALA A N 1
ATOM 3484 C CA . ALA A 1 463 ? 2.664 -25.531 0.709 1.00 90.31 463 ALA A CA 1
ATOM 3485 C C . ALA A 1 463 ? 1.377 -25.121 1.446 1.00 90.31 463 ALA A C 1
ATOM 3487 O O . ALA A 1 463 ? 0.693 -25.989 1.982 1.00 90.31 463 ALA A O 1
ATOM 3488 N N . PHE A 1 464 ? 1.051 -23.825 1.479 1.00 91.81 464 PHE A N 1
ATOM 3489 C CA . PHE A 1 464 ? -0.008 -23.261 2.327 1.00 91.81 464 PHE A CA 1
ATOM 3490 C C . PHE A 1 464 ? -0.920 -22.274 1.594 1.00 91.81 464 PHE A C 1
ATOM 3492 O O . PHE A 1 464 ? -1.718 -21.583 2.225 1.00 91.81 464 PHE A O 1
ATOM 3499 N N . GLY A 1 465 ? -0.837 -22.190 0.264 1.00 90.75 465 GLY A N 1
ATOM 3500 C CA . GLY A 1 465 ? -1.692 -21.303 -0.522 1.00 90.75 465 GLY A CA 1
ATOM 3501 C C . GLY A 1 465 ? -3.184 -21.622 -0.387 1.00 90.75 465 GLY A C 1
ATOM 3502 O O . GLY A 1 465 ? -4.005 -20.726 -0.508 1.00 90.75 465 GLY A O 1
ATOM 3503 N N . ASP A 1 466 ? -3.563 -22.862 -0.085 1.00 91.88 466 ASP A N 1
ATOM 3504 C CA . ASP A 1 466 ? -4.952 -23.247 0.205 1.00 91.88 466 ASP A CA 1
ATOM 3505 C C . ASP A 1 466 ? -5.446 -22.772 1.583 1.00 91.88 466 ASP A C 1
ATOM 3507 O O . ASP A 1 466 ? -6.651 -22.739 1.836 1.00 91.88 466 ASP A O 1
ATOM 3511 N N . GLN A 1 467 ? -4.529 -22.360 2.461 1.00 92.50 467 GLN A N 1
ATOM 3512 C CA . GLN A 1 467 ? -4.837 -21.746 3.747 1.00 92.50 467 GLN A CA 1
ATOM 3513 C C . GLN A 1 467 ? -5.012 -20.232 3.658 1.00 92.50 467 GLN A C 1
ATOM 3515 O O . GLN A 1 467 ? -5.309 -19.625 4.683 1.00 92.50 467 GLN A O 1
ATOM 3520 N N . LEU A 1 468 ? -4.853 -19.595 2.498 1.00 96.00 468 LEU A N 1
ATOM 3521 C CA . LEU A 1 468 ? -5.052 -18.153 2.327 1.00 96.00 468 LEU A CA 1
ATOM 3522 C C . LEU A 1 468 ? -6.325 -17.883 1.518 1.00 96.00 468 LEU A C 1
ATOM 3524 O O . LEU A 1 468 ? -6.607 -18.558 0.532 1.00 96.00 468 LEU A O 1
ATOM 3528 N N . ASP A 1 469 ? -7.098 -16.879 1.928 1.00 95.62 469 ASP A N 1
ATOM 3529 C CA . ASP A 1 469 ? -8.335 -16.501 1.237 1.00 95.62 469 ASP A CA 1
ATOM 3530 C C . ASP A 1 469 ? -8.055 -15.541 0.070 1.00 95.62 469 ASP A C 1
ATOM 3532 O O . ASP A 1 469 ? -8.634 -15.667 -1.017 1.00 95.62 469 ASP A O 1
ATOM 3536 N N . ILE A 1 470 ? -7.170 -14.563 0.296 1.00 96.06 470 ILE A N 1
ATOM 3537 C CA . ILE A 1 470 ? -6.822 -13.499 -0.654 1.00 96.06 470 ILE A CA 1
ATOM 3538 C C . ILE A 1 470 ? -5.318 -13.216 -0.566 1.00 96.06 470 ILE A C 1
ATOM 3540 O O . ILE A 1 470 ? -4.760 -13.174 0.530 1.00 96.06 470 ILE A O 1
ATOM 3544 N N . LEU A 1 471 ? -4.683 -12.981 -1.716 1.00 97.44 471 LEU A N 1
ATOM 3545 C CA . LEU A 1 471 ? -3.335 -12.415 -1.792 1.00 97.44 471 LEU A CA 1
ATOM 3546 C C . LEU A 1 471 ? -3.382 -10.962 -2.242 1.00 97.44 471 LEU A C 1
ATOM 3548 O O . LEU A 1 471 ? -4.008 -10.656 -3.258 1.00 97.44 471 LEU A O 1
ATOM 3552 N N . ASN A 1 472 ? -2.660 -10.108 -1.527 1.00 97.31 472 ASN A N 1
ATOM 3553 C CA . ASN A 1 472 ? -2.448 -8.708 -1.863 1.00 97.31 472 ASN A CA 1
ATOM 3554 C C . ASN A 1 472 ? -1.023 -8.564 -2.405 1.00 97.31 472 ASN A C 1
ATOM 3556 O O . ASN A 1 472 ? -0.061 -8.477 -1.653 1.00 97.31 472 ASN A O 1
ATOM 3560 N N . VAL A 1 473 ? -0.856 -8.611 -3.725 1.00 97.56 473 VAL A N 1
ATOM 3561 C CA . VAL A 1 473 ? 0.471 -8.470 -4.333 1.00 97.56 473 VAL A CA 1
ATOM 3562 C C . VAL A 1 473 ? 0.860 -7.001 -4.292 1.00 97.56 473 VAL A C 1
ATOM 3564 O O . VAL A 1 473 ? 0.214 -6.189 -4.951 1.00 97.56 473 VAL A O 1
ATOM 3567 N N . MET A 1 474 ? 1.922 -6.667 -3.568 1.00 95.00 474 MET A N 1
ATOM 3568 C CA . MET A 1 474 ? 2.498 -5.324 -3.508 1.00 95.00 474 MET A CA 1
ATOM 3569 C C . MET A 1 474 ? 3.173 -5.016 -4.845 1.00 95.00 474 MET A C 1
ATOM 3571 O O . MET A 1 474 ? 4.363 -5.231 -5.024 1.00 95.00 474 MET A O 1
ATOM 3575 N N . SER A 1 475 ? 2.382 -4.629 -5.848 1.00 93.25 475 SER A N 1
ATOM 3576 C CA . SER A 1 475 ? 2.796 -4.455 -7.248 1.00 93.25 475 SER A CA 1
ATOM 3577 C C . SER A 1 475 ? 3.391 -3.056 -7.497 1.00 93.25 475 SER A C 1
ATOM 3579 O O . SER A 1 475 ? 3.091 -2.397 -8.496 1.00 93.25 475 SER A O 1
ATOM 3581 N N . TYR A 1 476 ? 4.249 -2.641 -6.569 1.00 87.12 476 TYR A N 1
ATOM 3582 C CA . TYR A 1 476 ? 5.015 -1.396 -6.476 1.00 87.12 476 TYR A CA 1
ATOM 3583 C C . TYR A 1 476 ? 6.406 -1.720 -5.886 1.00 87.12 476 TYR A C 1
ATOM 3585 O O . TYR A 1 476 ? 6.722 -2.902 -5.719 1.00 87.12 476 TYR A O 1
ATOM 3593 N N . ASP A 1 477 ? 7.283 -0.722 -5.713 1.00 83.38 477 ASP A N 1
ATOM 3594 C CA . ASP A 1 477 ? 8.683 -0.886 -5.252 1.00 83.38 477 ASP A CA 1
ATOM 3595 C C . ASP A 1 477 ? 9.515 -1.930 -6.008 1.00 83.38 477 ASP A C 1
ATOM 3597 O O . ASP A 1 477 ? 10.500 -2.490 -5.531 1.00 83.38 477 ASP A O 1
ATOM 3601 N N . ALA A 1 478 ? 9.112 -2.208 -7.243 1.00 83.25 478 ALA A N 1
ATOM 3602 C CA . ALA A 1 478 ? 9.690 -3.258 -8.060 1.00 83.25 478 ALA A CA 1
ATOM 3603 C C . ALA A 1 478 ? 10.595 -2.697 -9.159 1.00 83.25 478 ALA A C 1
ATOM 3605 O O . ALA A 1 478 ? 11.089 -3.447 -9.985 1.00 83.25 478 ALA A O 1
ATOM 3606 N N . GLY A 1 479 ? 10.809 -1.383 -9.219 1.00 81.12 479 GLY A N 1
ATOM 3607 C CA . GLY A 1 479 ? 11.627 -0.752 -10.251 1.00 81.12 479 GLY A CA 1
ATOM 3608 C C . GLY A 1 479 ? 11.046 -0.827 -11.679 1.00 81.12 479 GLY A C 1
ATOM 3609 O O . GLY A 1 479 ? 9.967 -1.370 -11.927 1.00 81.12 479 GLY A O 1
ATOM 3610 N N . PRO A 1 480 ? 11.764 -0.267 -12.668 1.00 80.56 480 PRO A N 1
ATOM 3611 C CA . PRO A 1 480 ? 11.205 0.053 -13.986 1.00 80.56 480 PRO A CA 1
ATOM 3612 C C . PRO A 1 480 ? 11.034 -1.149 -14.924 1.00 80.56 480 PRO A C 1
ATOM 3614 O O . PRO A 1 480 ? 10.344 -1.046 -15.937 1.00 80.56 480 PRO A O 1
ATOM 3617 N N . THR A 1 481 ? 11.680 -2.283 -14.639 1.00 85.19 481 THR A N 1
ATOM 3618 C CA . THR A 1 481 ? 11.567 -3.500 -15.464 1.00 85.19 481 THR A CA 1
ATOM 3619 C C . THR A 1 481 ? 10.411 -4.398 -15.037 1.00 85.19 481 THR A C 1
ATOM 3621 O O . THR A 1 481 ? 10.118 -5.377 -15.728 1.00 85.19 481 THR A O 1
ATOM 3624 N N . TYR A 1 482 ? 9.743 -4.064 -13.931 1.00 91.25 482 TYR A N 1
ATOM 3625 C CA . TYR A 1 482 ? 8.631 -4.829 -13.400 1.00 91.25 482 TYR A CA 1
ATOM 3626 C C . TYR A 1 482 ? 7.407 -4.782 -14.304 1.00 91.25 482 TYR A C 1
ATOM 3628 O O . TYR A 1 482 ? 6.996 -3.739 -14.811 1.00 91.25 482 TYR A O 1
ATOM 3636 N N . LYS A 1 483 ? 6.802 -5.955 -14.490 1.00 91.50 483 LYS A N 1
ATOM 3637 C CA . LYS A 1 483 ? 5.602 -6.142 -15.301 1.00 91.50 483 LYS A CA 1
ATOM 3638 C C . LYS A 1 483 ? 4.493 -6.725 -14.424 1.00 91.50 483 LYS A C 1
ATOM 3640 O O . LYS A 1 483 ? 4.477 -7.939 -14.216 1.00 91.50 483 LYS A O 1
ATOM 3645 N N . PRO A 1 484 ? 3.510 -5.916 -13.984 1.00 92.19 484 PRO A N 1
ATOM 3646 C CA . PRO A 1 484 ? 2.431 -6.376 -13.104 1.00 92.19 484 PRO A CA 1
ATOM 3647 C C . PRO A 1 484 ? 1.666 -7.589 -13.646 1.00 92.19 484 PRO A C 1
ATOM 3649 O O . PRO A 1 484 ? 1.285 -8.487 -12.900 1.00 92.19 484 PRO A O 1
ATOM 3652 N N . LYS A 1 485 ? 1.467 -7.662 -14.969 1.00 94.50 485 LYS A N 1
ATOM 3653 C CA . LYS A 1 485 ? 0.799 -8.807 -15.604 1.00 94.50 485 LYS A CA 1
ATOM 3654 C C . LYS A 1 485 ? 1.604 -10.104 -15.480 1.00 94.50 485 LYS A C 1
ATOM 3656 O O . LYS A 1 485 ? 1.002 -11.154 -15.281 1.00 94.50 485 LYS A O 1
ATOM 3661 N N . GLU A 1 486 ? 2.927 -10.027 -15.599 1.00 94.81 486 GLU A N 1
ATOM 3662 C CA . GLU A 1 486 ? 3.821 -11.180 -15.460 1.00 94.81 486 GLU A CA 1
ATOM 3663 C C . GLU A 1 486 ? 3.842 -11.665 -14.007 1.00 94.81 486 GLU A C 1
ATOM 3665 O O . GLU A 1 486 ? 3.646 -12.851 -13.755 1.00 94.81 486 GLU A O 1
ATOM 3670 N N . ALA A 1 487 ? 3.942 -10.740 -13.048 1.00 96.31 487 ALA A N 1
ATOM 3671 C CA . ALA A 1 487 ? 3.842 -11.050 -11.624 1.00 96.31 487 ALA A CA 1
ATOM 3672 C C . ALA A 1 487 ? 2.501 -11.695 -11.255 1.00 96.31 487 ALA A C 1
ATOM 3674 O O . ALA A 1 487 ? 2.474 -12.713 -10.566 1.00 96.31 487 ALA A O 1
ATOM 3675 N N . LEU A 1 488 ? 1.384 -11.163 -11.761 1.00 96.62 488 LEU A N 1
ATOM 3676 C CA . LEU A 1 488 ? 0.064 -11.762 -11.565 1.00 96.62 488 LEU A CA 1
ATOM 3677 C C . LEU A 1 488 ? 0.009 -13.201 -12.094 1.00 96.62 488 LEU A C 1
ATOM 3679 O O . LEU A 1 488 ? -0.544 -14.078 -11.431 1.00 96.62 488 LEU A O 1
ATOM 3683 N N . ASP A 1 489 ? 0.563 -13.460 -13.279 1.00 96.88 489 ASP A N 1
ATOM 3684 C CA . ASP A 1 489 ? 0.585 -14.808 -13.847 1.00 96.88 489 ASP A CA 1
ATOM 3685 C C . ASP A 1 489 ? 1.491 -15.752 -13.036 1.00 96.88 489 ASP A C 1
ATOM 3687 O O . ASP A 1 489 ? 1.121 -16.910 -12.814 1.00 96.88 489 ASP A O 1
ATOM 3691 N N . ALA A 1 490 ? 2.612 -15.247 -12.510 1.00 96.38 490 ALA A N 1
ATOM 3692 C CA . ALA A 1 490 ? 3.477 -15.984 -11.595 1.00 96.38 490 ALA A CA 1
ATOM 3693 C C . ALA A 1 490 ? 2.743 -16.369 -10.305 1.00 96.38 490 ALA A C 1
ATOM 3695 O O . ALA A 1 490 ? 2.686 -17.552 -9.958 1.00 96.38 490 ALA A O 1
ATOM 3696 N N . TYR A 1 491 ? 2.070 -15.419 -9.655 1.00 97.69 491 TYR A N 1
ATOM 3697 C CA . TYR A 1 491 ? 1.258 -15.694 -8.470 1.00 97.69 491 TYR A CA 1
ATOM 3698 C C . TYR A 1 491 ? 0.104 -16.659 -8.755 1.00 97.69 491 TYR A C 1
ATOM 3700 O O . TYR A 1 491 ? -0.110 -17.591 -7.986 1.00 97.69 491 TYR A O 1
ATOM 3708 N N . ARG A 1 492 ? -0.595 -16.527 -9.891 1.00 96.19 492 ARG A N 1
ATOM 3709 C CA . ARG A 1 492 ? -1.660 -17.465 -10.309 1.00 96.19 492 ARG A CA 1
ATOM 3710 C C . ARG A 1 492 ? -1.163 -18.888 -10.543 1.00 96.19 492 ARG A C 1
ATOM 3712 O O . ARG A 1 492 ? -1.935 -19.851 -10.435 1.00 96.19 492 ARG A O 1
ATOM 3719 N N . SER A 1 493 ? 0.113 -19.046 -10.892 1.00 94.12 493 SER A N 1
ATOM 3720 C CA . SER A 1 493 ? 0.699 -20.375 -11.044 1.00 94.12 493 SER A CA 1
ATOM 3721 C C . SER A 1 493 ? 0.748 -21.121 -9.703 1.00 94.12 493 SER A C 1
ATOM 3723 O O . SER A 1 493 ? 0.450 -22.317 -9.684 1.00 94.12 493 SER A O 1
ATOM 3725 N N . LEU A 1 494 ? 0.954 -20.397 -8.595 1.00 93.50 494 LEU A N 1
ATOM 3726 C CA . LEU A 1 494 ? 1.087 -20.922 -7.231 1.00 93.50 494 LEU A CA 1
ATOM 3727 C C . LEU A 1 494 ? -0.221 -20.885 -6.423 1.00 93.50 494 LEU A C 1
ATOM 3729 O O . LEU A 1 494 ? -0.527 -21.825 -5.698 1.00 93.50 494 LEU A O 1
ATOM 3733 N N . PHE A 1 495 ? -1.021 -19.829 -6.569 1.00 95.75 495 PHE A N 1
ATOM 3734 C CA . PHE A 1 495 ? -2.214 -19.569 -5.766 1.00 95.75 495 PHE A CA 1
ATOM 3735 C C . PHE A 1 495 ? -3.481 -19.548 -6.625 1.00 95.75 495 PHE A C 1
ATOM 3737 O O . PHE A 1 495 ? -3.515 -18.959 -7.708 1.00 95.75 495 PHE A O 1
ATOM 3744 N N . LYS A 1 496 ? -4.536 -20.216 -6.146 1.00 90.62 496 LYS A N 1
ATOM 3745 C CA . LYS A 1 496 ? -5.807 -20.384 -6.879 1.00 90.62 496 LYS A CA 1
ATOM 3746 C C . LYS A 1 496 ? -6.947 -19.509 -6.357 1.00 90.62 496 LYS A C 1
ATOM 3748 O O . LYS A 1 496 ? -8.001 -19.475 -6.988 1.00 90.62 496 LYS A O 1
ATOM 3753 N N . GLY A 1 497 ? -6.750 -18.824 -5.231 1.00 89.56 497 GLY A N 1
ATOM 3754 C CA . GLY A 1 497 ? -7.733 -17.904 -4.666 1.00 89.56 497 GLY A CA 1
ATOM 3755 C C . GLY A 1 497 ? -7.740 -16.534 -5.351 1.00 89.56 497 GLY A C 1
ATOM 3756 O O . GLY A 1 497 ? -7.237 -16.351 -6.463 1.00 89.56 497 GLY A O 1
ATOM 3757 N N . ARG A 1 498 ? -8.329 -15.542 -4.677 1.00 92.25 498 ARG A N 1
ATOM 3758 C CA . ARG A 1 498 ? -8.439 -14.175 -5.203 1.00 92.25 498 ARG A CA 1
ATOM 3759 C C . ARG A 1 498 ? -7.115 -13.428 -5.042 1.00 92.25 498 ARG A C 1
ATOM 3761 O O . ARG A 1 498 ? -6.592 -13.342 -3.940 1.00 92.25 498 ARG A O 1
ATOM 3768 N N . ILE A 1 499 ? -6.610 -12.851 -6.127 1.00 95.62 499 ILE A N 1
ATOM 3769 C CA . ILE A 1 499 ? -5.390 -12.037 -6.116 1.00 95.62 499 ILE A CA 1
ATOM 3770 C C . ILE A 1 499 ? -5.774 -10.589 -6.397 1.00 95.62 499 ILE A C 1
ATOM 3772 O O . ILE A 1 499 ? -6.428 -10.314 -7.407 1.00 95.62 499 ILE A O 1
ATOM 3776 N N . LEU A 1 500 ? -5.363 -9.687 -5.514 1.00 94.19 500 LEU A N 1
ATOM 3777 C CA . LEU A 1 500 ? -5.440 -8.245 -5.693 1.00 94.19 500 LEU A CA 1
ATOM 3778 C C . LEU A 1 500 ? -4.054 -7.727 -6.063 1.00 94.19 500 LEU A C 1
ATOM 3780 O O . LEU A 1 500 ? -3.068 -8.061 -5.412 1.00 94.19 500 LEU A O 1
ATOM 3784 N N . MET A 1 501 ? -3.988 -6.929 -7.126 1.00 94.19 501 MET A N 1
ATOM 3785 C CA . MET A 1 501 ? -2.758 -6.258 -7.540 1.00 94.19 501 MET A CA 1
ATOM 3786 C C . MET A 1 501 ? -2.745 -4.872 -6.903 1.00 94.19 501 MET A C 1
ATOM 3788 O O . MET A 1 501 ? -3.561 -4.023 -7.262 1.00 94.19 501 MET A O 1
ATOM 3792 N N . GLY A 1 502 ? -1.867 -4.688 -5.926 1.00 90.75 502 GLY A N 1
ATOM 3793 C CA . GLY A 1 502 ? -1.711 -3.456 -5.170 1.00 90.75 502 GLY A CA 1
ATOM 3794 C C . GLY A 1 502 ? -1.072 -2.349 -5.996 1.00 90.75 502 GLY A C 1
ATOM 3795 O O . GLY A 1 502 ? -0.255 -2.590 -6.882 1.00 90.75 502 GLY A O 1
ATOM 3796 N N . VAL A 1 503 ? -1.447 -1.121 -5.681 1.00 84.62 503 VAL A N 1
ATOM 3797 C CA . VAL A 1 503 ? -0.818 0.096 -6.186 1.00 84.62 503 VAL A CA 1
ATOM 3798 C C . VAL A 1 503 ? -0.611 1.012 -4.995 1.00 84.62 503 VAL A C 1
ATOM 3800 O O . VAL A 1 503 ? -1.475 1.066 -4.117 1.00 84.62 503 VAL A O 1
ATOM 3803 N N . GLU A 1 504 ? 0.499 1.735 -4.967 1.00 73.12 504 GLU A N 1
ATOM 3804 C CA . GLU A 1 504 ? 0.658 2.807 -3.996 1.00 73.12 504 GLU A CA 1
ATOM 3805 C C . GLU A 1 504 ? -0.200 3.991 -4.404 1.00 73.12 504 GLU A C 1
AT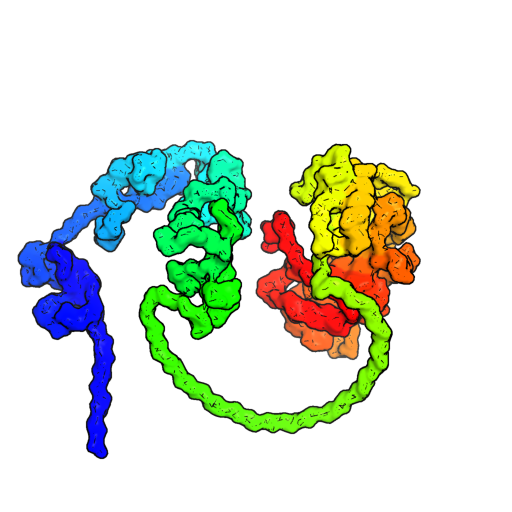OM 3807 O O . GLU A 1 504 ? -0.241 4.416 -5.563 1.00 73.12 504 GLU A O 1
ATOM 3812 N N . VAL A 1 505 ? -0.908 4.521 -3.421 1.00 68.06 505 VAL A N 1
ATOM 3813 C CA . VAL A 1 505 ? -1.603 5.793 -3.536 1.00 68.06 505 VAL A CA 1
ATOM 3814 C C . VAL A 1 505 ? -0.748 6.846 -2.829 1.00 68.06 505 VAL A C 1
ATOM 3816 O O . VAL A 1 505 ? -0.117 6.522 -1.830 1.00 68.06 505 VAL A O 1
ATOM 3819 N N . PRO A 1 506 ? -0.660 8.089 -3.334 1.00 53.38 506 PRO A N 1
ATOM 3820 C CA . PRO A 1 506 ? 0.117 9.129 -2.670 1.00 53.38 506 PRO A CA 1
ATOM 3821 C C . PRO A 1 506 ? -0.324 9.351 -1.216 1.00 53.38 506 PRO A C 1
ATOM 3823 O O . PRO A 1 506 ? -1.529 9.265 -0.938 1.00 53.38 506 PRO A O 1
ATOM 3826 N N . PRO A 1 507 ? 0.609 9.750 -0.330 1.00 48.22 507 PRO A N 1
ATOM 3827 C CA . PRO A 1 507 ? 1.989 10.166 -0.575 1.00 48.22 507 PRO A CA 1
ATOM 3828 C C . PRO A 1 507 ? 3.055 9.054 -0.577 1.00 48.22 507 PRO A C 1
ATOM 3830 O O . PRO A 1 507 ? 4.192 9.381 -0.898 1.00 48.22 507 PRO A O 1
ATOM 3833 N N . GLU A 1 508 ? 2.756 7.787 -0.278 1.00 45.25 508 GLU A N 1
ATOM 3834 C CA . GLU A 1 508 ? 3.758 6.701 -0.265 1.00 45.25 508 GLU A CA 1
ATOM 3835 C C . GLU A 1 508 ? 4.420 6.511 -1.637 1.00 45.25 508 GLU A C 1
ATOM 3837 O O . GLU A 1 508 ? 5.644 6.458 -1.728 1.00 45.25 508 GLU A O 1
ATOM 3842 N N . ALA A 1 509 ? 3.638 6.626 -2.717 1.00 44.66 509 ALA A N 1
ATOM 3843 C CA . ALA A 1 509 ? 4.136 6.615 -4.098 1.00 44.66 509 ALA A CA 1
ATOM 3844 C C . ALA A 1 509 ? 5.133 7.753 -4.439 1.00 44.66 509 ALA A C 1
ATOM 3846 O O . ALA A 1 509 ? 5.647 7.805 -5.554 1.00 44.66 509 ALA A O 1
ATOM 3847 N N . ALA A 1 510 ? 5.352 8.724 -3.540 1.00 33.31 510 ALA A N 1
ATOM 3848 C CA . ALA A 1 510 ? 6.279 9.840 -3.740 1.00 33.31 510 ALA A CA 1
ATOM 3849 C C . ALA A 1 510 ? 7.696 9.575 -3.192 1.00 33.31 510 ALA A C 1
ATOM 3851 O O . ALA A 1 510 ? 8.555 10.446 -3.349 1.00 33.31 510 ALA A O 1
ATOM 3852 N N . MET A 1 511 ? 7.938 8.428 -2.538 1.00 29.41 511 MET A N 1
ATOM 3853 C CA . MET A 1 511 ? 9.245 8.062 -1.965 1.00 29.41 511 MET A CA 1
ATOM 3854 C C . MET A 1 511 ? 9.994 6.950 -2.727 1.00 29.41 511 MET A C 1
ATOM 3856 O O . MET A 1 511 ? 11.134 6.663 -2.355 1.00 29.41 511 MET A O 1
ATOM 3860 N N . ALA A 1 512 ? 9.397 6.369 -3.775 1.00 28.77 512 ALA A N 1
ATOM 3861 C CA . ALA A 1 512 ? 9.946 5.255 -4.559 1.00 28.77 512 ALA A CA 1
ATOM 3862 C C . ALA A 1 512 ? 10.561 5.670 -5.909 1.00 28.77 512 ALA A C 1
ATOM 3864 O O . ALA A 1 512 ? 9.963 6.519 -6.615 1.00 28.77 512 ALA A O 1
#

Radius of gyration: 32.79 Å; chains: 1; bounding box: 49×85×102 Å

Secondary structure (DSSP, 8-state):
--------PPPPPEEEEETTEEEEE--HHHHSSSS--BSSHHHHSSBTTTBTT---PPPPEEEEEE-SSEEEEEEE--HHHHHSSSS-BSSHHHHTSBTTTBTT-SEEPPSEEEE---TTTTTSEEEEEETTEEEEEEPPTT-EEETTTTEEE-GGG-GGG-TTHHHHTT--TT-SS---EEEEETTTTTSEEEEEEETTEEEEEEPPTT-EEETTTTEEE-GGG----SSPPPPPPPPPPPPPPPPPPPPPPPPPPPPPPPPP---S---EEEEE-SSSTTS---SSGGGSHHHH--TT--EEEEEEE-TT----SSSS-TTT----SS-HHHHHHHHHHHHHH-TT-EEEEEEE-TT---GGG--HHHHHHHHHHHT--EEEEE---S----B--SSTT--B-TTHHHHHHHHHHHHHHS-TTTSEEEEEEETTTT-SSGGGTT-S---TTTTTTHHHHHHHGGG-SEEEEE-SSS-TT--HHHHHHHHHHH--SEEEE--PPTTGGG--

InterPro domains:
  IPR001020 Phosphotransferase system, HPr histidine phosphorylation site [PS00369] (19-26)
  IPR001223 Glycoside hydrolase family 18, catalytic domain [PF00704] (339-478)
  IPR001223 Glycoside hydrolase family 18, catalytic domain [PS51910] (269-512)
  IPR001579 Glycosyl hydrolase family 18, active site [PS01095] (380-388)
  IPR002557 Chitin binding domain [PF01607] (106-161)
  IPR002557 Chitin binding domain [PF01607] (179-228)
  IPR002557 Chitin binding domain [PS50940] (103-163)
  IPR002557 Chitin binding domain [PS50940] (173-230)
  IPR002557 Chitin binding domain [SM00494] (94-163)
  IPR002557 Chitin binding domain [SM00494] (165-230)
  IPR017853 Glycoside hydrolase superfamily [SSF51445] (262-488)
  IPR036508 Chitin binding domain superfamily [SSF57625] (102-164)
  IPR036508 Chitin binding domain superfamily [SSF57625] (176-237)
  IPR051940 Chitin-binding developmental regulator [PTHR23301] (179-267)

Sequence (512 aa):
MCPEQASRARAPSCLAPSGLHARPSTEFTECSRNWGRWGSENECCAPGRAHTEGCTKKEPCYVANGWYPARTCAKTEDQGICQRGWGAFASEDECCQPGSGHSEGCGAVEDGYYADNDPAVGCKSYFWCYAAGSSYFTCQTGLLFDEKNSVCNWPANTPACLGDAACYCLWRADFADPKYGKFADRASGCQNWFWCVEANAYYYMKCQTGLRFNEATQACDWPENVQCVSAPSPPPSPPSPPPSPPASPPPPSPPPSPPSPPSPPGPAFSYGGYYEASPSWSDPWKGSAATHRLATLPAYVDLVYLSFMYPDATYTGGVTWAGTGIQFSSDPAVVKGAVALLKQRNPRTKVLVAVGGATYTAWDKLNAASIKRFVDEFGLDGVDIDYEPSSAGCSFPPAVPAVRCSIDAEFTRVVTALRSAFPAPRYLLTSAVWSIGAYGQGAWVNSQPQGDHTGQSVNMLSAFGDQLDILNVMSYDAGPTYKPKEALDAYRSLFKGRILMGVEVPPEAAMA

Foldseek 3Di:
DDDDDDDPPQQDWFWADDDLFTDIDRPNVRRVDPRDGDPDRCQCQPQPHNHPGGRDQDDWWWAFDDDPQWTFIDTDSPPCVCPVPARTHRDRQQCQPQPHRHPHGTDGHAQAKAFDLDPVCLQQKIWGDDPVGIDIGGHDPQFGQQRVVRDGHHVLNRVVSHPCVLVVQVDPPPDPDNDQAKAAPLVVLQQWIWGRHDNSDIDIGGADPQWGQARVVSHTDHNVNHPRDPDDDDDDDDDDDDDDDDDDDDDDDDDDDDDDDDDPDDPPDEAEDEQAQACDPRWHEDPALCPTVLLVDDLRHQEYEQDAFAQLFPAPDDQQCPRTPRRHPYGSVSQLSNPVNNCVVHVRHFYAYEYDDPPRAVLVNGDLVNRLRVCVRSVGQAYEYAHDDVFQQWDQDPPDDDTDTPCLVSLLCSLVSRCVSAPPPRHAYEYEAELQCLACGDPRVPPDDDDRNHVSCVNVLQVCLVSHQEYEYANPPRDDSRDSVVSVVSVVVRHVHHYHDDDDDPPVVVPD

Organism: NCBI:txid554055

pLDDT: mean 76.5, std 18.9, range [23.98, 98.81]